Protein AF-A0A4Y6UX52-F1 (afdb_monomer_lite)

Secondary structure (DSSP, 8-state):
--EEE-TT-EEESSTTSTT--EEEEEEEEEE-TT--EEEEEEEEBGGGB-SSGGGEEBTTB-EEGGGTEEE--SPPPPBTTB--SEEEEEETTTS-TT--EEEEEEEETTTTTTT--GGGEEEEEEEEEETTT--EEEEEEPPPP-SS-SEEEEEEEEEETTEEEEEEEEEEESSHHHHHHHHHT----PPPPPPPPPPPPPPPPPPPPPPPPPPPPPPPPPPPPP----------------------------------------------PPP---------PPPPPPPPPPPPPPP----EEEE-STT-EEEPPPPTTSSS--EEEEEEE--------SS---PPPEEEEEEEEEETTS-EEEEBTTTTB-EESSSTTSEEE----TTS-STT-EEEEEEGGGGGGEEEEEEEEEEEES---HHHHT-EEEEESSSSEEEEE--------SEEEEEEEEEETTTEEEEEEEEEEESSHHHHHHHTT----------

InterPro domains:
  IPR003325 TerD domain [PF02342] (1-184)
  IPR003325 TerD domain [cd06974] (20-185)
  IPR003325 TerD domain [cd06974] (325-488)
  IPR017115 Tellurite resistance, TerA [PIRSF037118] (4-499)
  IPR051324 Stress and Tellurium Resistance Protein [PTHR32097] (1-212)

Structure (mmCIF, N/CA/C/O backbone):
data_AF-A0A4Y6UX52-F1
#
_entry.id   AF-A0A4Y6UX52-F1
#
loop_
_atom_site.group_PDB
_atom_site.id
_atom_site.type_symbol
_atom_site.label_atom_id
_atom_site.label_alt_id
_atom_site.label_comp_id
_atom_site.label_asym_id
_atom_site.label_entity_id
_atom_site.label_seq_id
_atom_site.pdbx_PDB_ins_code
_atom_site.Cartn_x
_atom_site.Cartn_y
_atom_site.Cartn_z
_atom_site.occupancy
_atom_site.B_iso_or_equiv
_atom_site.auth_seq_id
_atom_site.auth_comp_id
_atom_site.auth_asym_id
_atom_site.auth_atom_id
_atom_site.pdbx_PDB_model_num
ATOM 1 N N . MET A 1 1 ? -2.548 15.351 30.099 1.00 73.50 1 MET A N 1
ATOM 2 C CA . MET A 1 1 ? -1.141 15.157 30.515 1.00 73.50 1 MET A CA 1
ATOM 3 C C . MET A 1 1 ? -0.670 13.878 29.852 1.00 73.50 1 MET A C 1
ATOM 5 O O . MET A 1 1 ? -1.380 12.889 29.965 1.00 73.50 1 MET A O 1
ATOM 9 N N . THR A 1 2 ? 0.431 13.911 29.105 1.00 89.44 2 THR A N 1
ATOM 10 C CA . THR A 1 2 ? 0.930 12.738 28.373 1.00 89.44 2 THR A CA 1
ATOM 11 C C . THR A 1 2 ? 1.695 11.811 29.309 1.00 89.44 2 THR A C 1
ATOM 13 O O . THR A 1 2 ? 2.554 12.264 30.065 1.00 89.44 2 THR A O 1
ATOM 16 N N . THR A 1 3 ? 1.391 10.518 29.255 1.00 94.00 3 THR A N 1
ATOM 17 C CA . THR A 1 3 ? 2.094 9.484 30.017 1.00 94.00 3 THR A CA 1
ATOM 18 C C . THR A 1 3 ? 3.232 8.923 29.176 1.00 94.00 3 THR A C 1
ATOM 20 O O . THR A 1 3 ? 2.996 8.192 28.215 1.00 94.00 3 THR A O 1
ATOM 23 N N . THR A 1 4 ? 4.472 9.245 29.528 1.00 95.00 4 THR A N 1
ATOM 24 C CA . THR A 1 4 ? 5.642 8.616 28.907 1.00 95.00 4 THR A CA 1
ATOM 25 C C . THR A 1 4 ? 5.942 7.301 29.610 1.00 95.00 4 THR A C 1
ATOM 27 O O . THR A 1 4 ? 6.064 7.279 30.835 1.00 95.00 4 THR A O 1
ATOM 30 N N . ILE A 1 5 ? 6.082 6.220 28.848 1.00 95.25 5 ILE A N 1
ATOM 31 C CA . ILE A 1 5 ? 6.438 4.902 29.380 1.00 95.25 5 ILE A CA 1
ATOM 32 C C . ILE A 1 5 ? 7.699 4.358 28.716 1.00 95.25 5 ILE A C 1
ATOM 34 O O . ILE A 1 5 ? 8.054 4.767 27.611 1.00 95.25 5 ILE A O 1
ATOM 38 N N . ILE A 1 6 ? 8.365 3.425 29.394 1.00 93.00 6 ILE A N 1
ATOM 39 C CA . ILE A 1 6 ? 9.567 2.738 28.898 1.00 93.00 6 ILE A CA 1
ATOM 40 C C . ILE A 1 6 ? 9.278 1.270 28.575 1.00 93.00 6 ILE A C 1
ATOM 42 O O . ILE A 1 6 ? 8.239 0.727 28.956 1.00 93.00 6 ILE A O 1
ATOM 46 N N . ARG A 1 7 ? 10.217 0.614 27.887 1.00 92.25 7 ARG A N 1
ATOM 47 C CA . ARG A 1 7 ? 10.108 -0.797 27.496 1.00 92.25 7 ARG A CA 1
ATOM 48 C C . ARG A 1 7 ? 9.739 -1.682 28.698 1.00 92.25 7 ARG A C 1
ATOM 50 O O . ARG A 1 7 ? 10.329 -1.568 29.769 1.00 92.25 7 ARG A O 1
ATOM 57 N N . GLY A 1 8 ? 8.761 -2.562 28.510 1.00 90.06 8 GLY A N 1
ATOM 58 C CA . GLY A 1 8 ? 8.218 -3.481 29.513 1.00 90.06 8 GLY A CA 1
ATOM 59 C C . GLY A 1 8 ? 7.131 -2.888 30.417 1.00 90.06 8 GLY A C 1
ATOM 60 O O . GLY A 1 8 ? 6.486 -3.637 31.154 1.00 90.06 8 GLY A O 1
ATOM 61 N N . GLN A 1 9 ? 6.900 -1.571 30.389 1.00 93.94 9 GLN A N 1
ATOM 62 C CA . GLN A 1 9 ? 5.849 -0.951 31.193 1.00 93.94 9 GLN A CA 1
ATOM 63 C C . GLN A 1 9 ? 4.474 -1.043 30.535 1.00 93.94 9 GLN A C 1
ATOM 65 O O . GLN A 1 9 ? 4.319 -1.044 29.314 1.00 93.94 9 GLN A O 1
ATOM 70 N N . LYS A 1 10 ? 3.455 -1.058 31.396 1.00 96.06 10 LYS A N 1
ATOM 71 C CA . LYS A 1 10 ? 2.042 -1.084 31.027 1.00 96.06 10 LYS A CA 1
ATOM 72 C C . LYS A 1 10 ? 1.354 0.170 31.547 1.00 96.06 10 LYS A C 1
ATOM 74 O O . LYS A 1 10 ? 1.602 0.575 32.680 1.00 96.06 10 LYS A O 1
ATOM 79 N N . ALA A 1 11 ? 0.451 0.729 30.755 1.00 96.06 11 ALA A N 1
ATOM 80 C CA . ALA A 1 11 ? -0.355 1.887 31.122 1.00 96.06 11 ALA A CA 1
ATOM 81 C C . ALA A 1 11 ? -1.846 1.604 30.914 1.00 96.06 11 ALA A C 1
ATOM 83 O O . ALA A 1 11 ? -2.242 0.922 29.968 1.00 96.06 11 ALA A O 1
ATOM 84 N N . ASP A 1 12 ? -2.671 2.128 31.818 1.00 96.62 12 ASP A N 1
ATOM 85 C CA . ASP A 1 12 ? -4.122 2.150 31.651 1.00 96.62 12 ASP A CA 1
ATOM 86 C C . ASP A 1 12 ? -4.504 3.179 30.583 1.00 96.62 12 ASP A C 1
ATOM 88 O O . ASP A 1 12 ? -4.108 4.342 30.689 1.00 96.62 12 ASP A O 1
ATOM 92 N N . LEU A 1 13 ? -5.286 2.762 29.580 1.00 95.94 13 LEU A N 1
ATOM 93 C CA . LEU A 1 13 ? -5.755 3.653 28.520 1.00 95.94 13 LEU A CA 1
ATOM 94 C C . LEU A 1 13 ? -7.171 4.152 28.816 1.00 95.94 13 LEU A C 1
ATOM 96 O O . LEU A 1 13 ? -7.349 5.341 29.055 1.00 95.94 13 LEU A O 1
ATOM 100 N N . THR A 1 14 ? -8.171 3.273 28.863 1.00 96.12 14 THR A N 1
ATOM 101 C CA . THR A 1 14 ? -9.578 3.686 29.044 1.00 96.12 14 THR A CA 1
ATOM 102 C C . THR A 1 14 ? -9.910 4.030 30.493 1.00 96.12 14 THR A C 1
ATOM 104 O O . THR A 1 14 ? -10.560 5.040 30.750 1.00 96.12 14 THR A O 1
ATOM 107 N N . LYS A 1 15 ? -9.358 3.293 31.464 1.00 93.81 15 LYS A N 1
ATOM 108 C CA . LYS A 1 15 ? -9.565 3.577 32.894 1.00 93.81 15 LYS A CA 1
ATOM 109 C C . LYS A 1 15 ? -9.085 4.976 33.306 1.00 93.81 15 LYS A C 1
ATOM 111 O O . LYS A 1 15 ? -9.717 5.626 34.134 1.00 93.81 15 LYS A O 1
ATOM 116 N N . SER A 1 16 ? -7.973 5.439 32.735 1.00 91.12 16 SER A N 1
ATOM 117 C CA . SER A 1 16 ? -7.418 6.775 32.999 1.00 91.12 16 SER A CA 1
ATOM 118 C C . SER A 1 16 ? -8.096 7.879 32.181 1.00 91.12 16 SER A C 1
ATOM 120 O O . SER A 1 16 ? -7.897 9.054 32.475 1.00 91.12 16 SER A O 1
ATOM 122 N N . ASN A 1 17 ? -8.883 7.516 31.161 1.00 93.06 17 ASN A N 1
ATOM 123 C CA . ASN A 1 17 ? -9.520 8.441 30.226 1.00 93.06 17 ASN A CA 1
ATOM 124 C C . ASN A 1 17 ? -10.999 8.048 30.020 1.00 93.06 17 ASN A C 1
ATOM 126 O O . ASN A 1 17 ? -11.342 7.428 29.009 1.00 93.06 17 ASN A O 1
ATOM 130 N N . PRO A 1 18 ? -11.894 8.378 30.973 1.00 91.94 18 PRO A N 1
ATOM 131 C CA . PRO A 1 18 ? -13.302 8.000 30.889 1.00 91.94 18 PRO A CA 1
ATOM 132 C C . PRO A 1 18 ? -13.981 8.529 29.618 1.00 91.94 18 PRO A C 1
ATOM 134 O O . PRO A 1 18 ? -13.881 9.712 29.297 1.00 91.94 18 PRO A O 1
ATOM 137 N N . GLY A 1 19 ? -14.703 7.654 28.913 1.00 90.75 19 GLY A N 1
ATOM 138 C CA . GLY A 1 19 ? -15.401 7.994 27.667 1.00 90.75 19 GLY A CA 1
ATOM 139 C C . GLY A 1 19 ? -14.519 8.001 26.413 1.00 90.75 19 GLY A C 1
ATOM 140 O O . GLY A 1 19 ? -15.011 8.351 25.340 1.00 90.75 19 GLY A O 1
ATOM 141 N N . LEU A 1 20 ? -13.244 7.614 26.526 1.00 95.44 20 LEU A N 1
ATOM 142 C CA . LEU A 1 20 ? -12.368 7.415 25.377 1.00 95.44 20 LEU A CA 1
ATOM 143 C C . LEU A 1 20 ? -12.846 6.222 24.541 1.00 95.44 20 LEU A C 1
ATOM 145 O O . LEU A 1 20 ? -12.922 5.100 25.038 1.00 95.44 20 LEU A O 1
ATOM 149 N N . ASP A 1 21 ? -13.118 6.469 23.263 1.00 94.50 21 ASP A N 1
ATOM 150 C CA . ASP A 1 21 ? -13.502 5.429 22.301 1.00 94.50 21 ASP A CA 1
ATOM 151 C C . ASP A 1 21 ? -12.654 5.498 21.030 1.00 94.50 21 ASP A C 1
ATOM 153 O O . ASP A 1 21 ? -12.086 4.497 20.603 1.00 94.50 21 ASP A O 1
ATOM 157 N N . ARG A 1 22 ? -12.520 6.693 20.452 1.00 96.94 22 ARG A N 1
ATOM 158 C CA . ARG A 1 22 ? -11.776 6.925 19.215 1.00 96.94 22 ARG A CA 1
ATOM 159 C C . ARG A 1 22 ? -10.346 7.359 19.514 1.00 96.94 22 ARG A C 1
ATOM 161 O O . ARG A 1 22 ? -10.120 8.440 20.055 1.00 96.94 22 ARG A O 1
ATOM 168 N N . ILE A 1 23 ? -9.384 6.518 19.148 1.00 98.25 23 ILE A N 1
ATOM 169 C CA . ILE A 1 23 ? -7.955 6.804 19.301 1.00 98.25 23 ILE A CA 1
ATOM 170 C C . ILE A 1 23 ? -7.238 6.776 17.959 1.00 98.25 23 ILE A C 1
ATOM 172 O O . ILE A 1 23 ? -7.667 6.094 17.028 1.00 98.25 23 ILE A O 1
ATOM 176 N N . VAL A 1 24 ? -6.091 7.447 17.910 1.00 98.19 24 VAL A N 1
ATOM 177 C CA . VAL A 1 24 ? -5.085 7.255 16.866 1.00 98.19 24 VAL A CA 1
ATOM 178 C C . VAL A 1 24 ? -3.818 6.700 17.499 1.00 98.19 24 VAL A C 1
ATOM 180 O O . VAL A 1 24 ? -3.260 7.292 18.424 1.00 98.19 24 VAL A O 1
ATOM 183 N N . VAL A 1 25 ? -3.358 5.560 16.996 1.00 98.56 25 VAL A N 1
ATOM 184 C CA . VAL A 1 25 ? -2.018 5.037 17.262 1.00 98.56 25 VAL A CA 1
ATOM 185 C C . VAL A 1 25 ? -1.094 5.609 16.196 1.00 98.56 25 VAL A C 1
ATOM 187 O O . VAL A 1 25 ? -1.199 5.250 15.026 1.00 98.56 25 VAL A O 1
ATOM 190 N N . GLY A 1 26 ? -0.232 6.538 16.598 1.00 97.69 26 GLY A N 1
ATOM 191 C CA . GLY A 1 26 ? 0.775 7.155 15.742 1.00 97.69 26 GLY A CA 1
ATOM 192 C C . GLY A 1 26 ? 2.132 6.494 15.942 1.00 97.69 26 GLY A C 1
ATOM 193 O O . GLY A 1 26 ? 2.550 6.271 17.080 1.00 97.69 26 GLY A O 1
ATOM 194 N N . MET A 1 27 ? 2.829 6.193 14.852 1.00 97.38 27 MET A N 1
ATOM 195 C CA . MET A 1 27 ? 4.197 5.685 14.874 1.00 97.38 27 MET A CA 1
ATOM 196 C C . MET A 1 27 ? 5.101 6.530 13.997 1.00 97.38 27 MET A C 1
ATOM 198 O O . MET A 1 27 ? 4.741 6.887 12.875 1.00 97.38 27 MET A O 1
ATOM 202 N N . GLY A 1 28 ? 6.299 6.821 14.495 1.00 95.94 28 GLY A N 1
ATOM 203 C CA . GLY A 1 28 ? 7.291 7.547 13.720 1.00 95.94 28 GLY A CA 1
ATOM 204 C C . GLY A 1 28 ? 8.711 7.067 13.945 1.00 95.94 28 GLY A C 1
ATOM 205 O O . GLY A 1 28 ? 9.003 6.412 14.944 1.00 95.94 28 GLY A O 1
ATOM 206 N N . TRP A 1 29 ? 9.565 7.361 12.970 1.00 94.69 29 TRP A N 1
ATOM 207 C CA . TRP A 1 29 ? 10.963 6.949 12.911 1.00 94.69 29 TRP A CA 1
ATOM 208 C C . TRP A 1 29 ? 11.754 7.830 11.938 1.00 94.69 29 TRP A C 1
ATOM 210 O O . TRP A 1 29 ? 11.202 8.542 11.097 1.00 94.69 29 TRP A O 1
ATOM 220 N N . GLN A 1 30 ? 13.076 7.750 12.036 1.00 93.25 30 GLN A N 1
ATOM 221 C CA . GLN A 1 30 ? 14.029 8.340 11.107 1.00 93.25 30 GLN A CA 1
ATOM 222 C C . GLN A 1 30 ? 14.849 7.212 10.490 1.00 93.25 30 GLN A C 1
ATOM 224 O O . GLN A 1 30 ? 15.489 6.451 11.208 1.00 93.25 30 GLN A O 1
ATOM 229 N N . ALA A 1 31 ? 14.820 7.089 9.167 1.00 88.44 31 ALA A N 1
ATOM 230 C CA . ALA A 1 31 ? 15.560 6.061 8.446 1.00 88.44 31 ALA A CA 1
ATOM 231 C C . ALA A 1 31 ? 16.704 6.683 7.640 1.00 88.44 31 ALA A C 1
ATOM 233 O O . ALA A 1 31 ? 16.556 7.748 7.036 1.00 88.44 31 ALA A O 1
ATOM 234 N N . SER A 1 32 ? 17.848 6.004 7.622 1.00 89.19 32 SER A N 1
ATOM 235 C CA . SER A 1 32 ? 18.958 6.342 6.730 1.00 89.19 32 SER A CA 1
ATOM 236 C C . SER A 1 32 ? 18.562 6.119 5.261 1.00 89.19 32 SER A C 1
ATOM 238 O O . SER A 1 32 ? 17.730 5.254 4.981 1.00 89.19 32 SER A O 1
ATOM 240 N N . PRO A 1 33 ? 19.164 6.836 4.292 1.00 83.88 33 PRO A N 1
ATOM 241 C CA . PRO A 1 33 ? 18.867 6.631 2.875 1.00 83.88 33 PRO A CA 1
ATOM 242 C C . PRO A 1 33 ? 19.009 5.162 2.449 1.00 83.88 33 PRO A C 1
ATOM 244 O O . PRO A 1 33 ? 20.037 4.534 2.701 1.00 83.88 33 PRO A O 1
ATOM 247 N N . GLY A 1 34 ? 17.981 4.626 1.786 1.00 76.88 34 GLY A N 1
ATOM 248 C CA . GLY A 1 34 ? 17.938 3.233 1.326 1.00 76.88 34 GLY A CA 1
ATOM 249 C C . GLY A 1 34 ? 17.467 2.214 2.369 1.00 76.88 34 GLY A C 1
ATOM 250 O O . GLY A 1 34 ? 17.370 1.033 2.036 1.00 76.88 34 GLY A O 1
ATOM 251 N N . VAL A 1 35 ? 17.169 2.643 3.599 1.00 81.56 35 VAL A N 1
ATOM 252 C CA . VAL A 1 35 ? 16.473 1.832 4.605 1.00 81.56 35 VAL A CA 1
ATOM 253 C C . VAL A 1 35 ? 14.983 2.128 4.504 1.00 81.56 35 VAL A C 1
ATOM 255 O O . VAL A 1 35 ? 14.575 3.278 4.660 1.00 81.56 35 VAL A O 1
ATOM 258 N N . ASP A 1 36 ? 14.189 1.094 4.243 1.00 78.12 36 ASP A N 1
ATOM 259 C CA . ASP A 1 36 ? 12.739 1.206 4.107 1.00 78.12 36 ASP A CA 1
ATOM 260 C C . ASP A 1 36 ? 12.038 0.363 5.176 1.00 78.12 36 ASP A C 1
ATOM 262 O O . ASP A 1 36 ? 12.478 -0.750 5.487 1.00 78.12 36 ASP A O 1
ATOM 266 N N . LEU A 1 37 ? 10.996 0.931 5.785 1.00 86.62 37 LEU A N 1
ATOM 267 C CA . LEU A 1 37 ? 10.272 0.339 6.906 1.00 86.62 37 LEU A CA 1
ATOM 268 C C . LEU A 1 37 ? 8.789 0.256 6.590 1.00 86.62 37 LEU A C 1
ATOM 270 O O . LEU A 1 37 ? 8.137 1.269 6.340 1.00 86.62 37 LEU A O 1
ATOM 274 N N . ASP A 1 38 ? 8.252 -0.942 6.754 1.00 84.12 38 ASP A N 1
ATOM 275 C CA . ASP A 1 38 ? 6.828 -1.211 6.689 1.00 84.12 38 ASP A CA 1
ATOM 276 C C . ASP A 1 38 ? 6.231 -1.265 8.092 1.00 84.12 38 ASP A C 1
ATOM 278 O O . ASP A 1 38 ? 6.763 -1.913 8.995 1.00 84.12 38 ASP A O 1
ATOM 282 N N . PHE A 1 39 ? 5.091 -0.603 8.266 1.00 90.56 39 PHE A N 1
ATOM 283 C CA . PHE A 1 39 ? 4.249 -0.762 9.445 1.00 90.56 39 PHE A CA 1
ATOM 284 C C . PHE A 1 39 ? 3.238 -1.880 9.223 1.00 90.56 39 PHE A C 1
ATOM 286 O O . PHE A 1 39 ? 2.590 -1.955 8.175 1.00 90.56 39 PHE A O 1
ATOM 293 N N . SER A 1 40 ? 3.032 -2.687 10.258 1.00 89.81 40 SER A N 1
ATOM 294 C CA . SER A 1 40 ? 1.893 -3.594 10.319 1.00 89.81 40 SER A CA 1
ATOM 295 C C . SER A 1 40 ? 1.354 -3.724 11.737 1.00 89.81 40 SER A C 1
ATOM 297 O O . SER A 1 40 ? 2.070 -3.518 12.724 1.00 89.81 40 SER A O 1
ATOM 299 N N . ALA A 1 41 ? 0.078 -4.074 11.840 1.00 95.88 41 ALA A N 1
ATOM 300 C CA . ALA A 1 41 ? -0.596 -4.338 13.091 1.00 95.88 41 ALA A CA 1
ATOM 301 C C . ALA A 1 41 ? -1.363 -5.659 13.034 1.00 95.88 41 ALA A C 1
ATOM 303 O O . ALA A 1 41 ? -1.984 -5.975 12.030 1.00 95.88 41 ALA A O 1
ATOM 304 N N . PHE A 1 42 ? -1.336 -6.420 14.120 1.00 95.69 42 PHE A N 1
ATOM 305 C CA . PHE A 1 42 ? -1.922 -7.754 14.193 1.00 95.69 42 PHE A CA 1
ATOM 306 C C . PHE A 1 42 ? -3.107 -7.729 15.149 1.00 95.69 42 PHE A C 1
ATOM 308 O O . PHE A 1 42 ? -2.934 -7.392 16.323 1.00 95.69 42 PHE A O 1
ATOM 315 N N . LEU A 1 43 ? -4.291 -8.092 14.663 1.00 95.19 43 LEU A N 1
ATOM 316 C CA . LEU A 1 43 ? -5.472 -8.354 15.476 1.00 95.19 43 LEU A CA 1
ATOM 317 C C . LEU A 1 43 ? -5.364 -9.773 16.040 1.00 95.19 43 LEU A C 1
ATOM 319 O O . LEU A 1 43 ? -5.284 -10.751 15.307 1.00 95.19 43 LEU A O 1
ATOM 323 N N . LEU A 1 44 ? -5.312 -9.895 17.362 1.00 96.94 44 LEU A N 1
ATOM 324 C CA . LEU A 1 44 ? -4.988 -11.154 18.023 1.00 96.94 44 LEU A CA 1
ATOM 325 C C . LEU A 1 44 ? -6.121 -11.572 18.952 1.00 96.94 44 LEU A C 1
ATOM 327 O O . LEU A 1 44 ? -6.533 -10.821 19.844 1.00 96.94 44 LEU A O 1
ATOM 331 N N . GLY A 1 45 ? -6.603 -12.791 18.741 1.00 94.94 45 GLY A N 1
ATOM 332 C CA . GLY A 1 45 ? -7.560 -13.455 19.608 1.00 94.94 45 GLY A CA 1
ATOM 333 C C . GLY A 1 45 ? -6.893 -14.264 20.728 1.00 94.94 45 GLY A C 1
ATOM 334 O O . GLY A 1 45 ? -5.762 -13.959 21.140 1.00 94.94 45 GLY A O 1
ATOM 335 N N . PRO A 1 46 ? -7.579 -15.308 21.232 1.00 90.94 46 PRO A N 1
ATOM 336 C CA . PRO A 1 46 ? -7.086 -16.142 22.322 1.00 90.94 46 PRO A CA 1
ATOM 337 C C . PRO A 1 46 ? -5.698 -16.726 22.039 1.00 90.94 46 PRO A C 1
ATOM 339 O O . PRO A 1 46 ? -5.396 -17.179 20.937 1.00 90.94 46 PRO A O 1
ATOM 342 N N . GLY A 1 47 ? -4.831 -16.723 23.052 1.00 90.50 47 GLY A N 1
ATOM 343 C CA . GLY A 1 47 ? -3.461 -17.230 22.912 1.00 90.50 47 GLY A CA 1
ATOM 344 C C . GLY A 1 47 ? -2.513 -16.301 22.145 1.00 90.50 47 GLY A C 1
ATOM 345 O O . GLY A 1 47 ? -1.394 -16.707 21.846 1.00 90.50 47 GLY A O 1
ATOM 346 N N . SER A 1 48 ? -2.908 -15.045 21.887 1.00 93.19 48 SER A N 1
ATOM 347 C CA . SER A 1 48 ? -2.119 -14.070 21.108 1.00 93.19 48 SER A CA 1
ATOM 348 C C . SER A 1 48 ? -1.880 -14.518 19.664 1.00 93.19 48 SER A C 1
ATOM 350 O O . SER A 1 48 ? -0.785 -14.341 19.132 1.00 93.19 48 SER A O 1
ATOM 352 N N . LYS A 1 49 ? -2.897 -15.126 19.049 1.00 93.06 49 LYS A N 1
ATOM 353 C CA . LYS A 1 49 ? -2.850 -15.616 17.672 1.00 93.06 49 LYS A CA 1
ATOM 354 C C . LYS A 1 49 ? -3.878 -14.903 16.803 1.00 93.06 49 LYS A C 1
ATOM 356 O O . LYS A 1 49 ? -4.977 -14.601 17.270 1.00 93.06 49 LYS A O 1
ATOM 361 N N . ALA A 1 50 ? -3.501 -14.642 15.560 1.00 90.31 50 ALA A N 1
ATOM 362 C CA . ALA A 1 50 ? -4.440 -14.296 14.509 1.00 90.31 50 ALA A CA 1
ATOM 363 C C . ALA A 1 50 ? -5.318 -15.515 14.195 1.00 90.31 50 ALA A C 1
ATOM 365 O O . ALA A 1 50 ? -4.907 -16.663 14.384 1.00 90.31 50 ALA A O 1
ATOM 366 N N . THR A 1 51 ? -6.540 -15.257 13.752 1.00 82.31 51 THR A N 1
ATOM 367 C CA . THR A 1 51 ? -7.514 -16.288 13.378 1.00 82.31 51 THR A CA 1
ATOM 368 C C . THR A 1 51 ? -7.663 -16.433 11.870 1.00 82.31 51 THR A C 1
ATOM 370 O O . THR A 1 51 ? -8.097 -17.488 11.409 1.00 82.31 51 THR A O 1
ATOM 373 N N . ALA A 1 52 ? -7.281 -15.401 11.119 1.00 80.69 52 ALA A N 1
ATOM 374 C CA . ALA A 1 52 ? -7.237 -15.393 9.667 1.00 80.69 52 ALA A CA 1
ATOM 375 C C . ALA A 1 52 ? -6.160 -14.417 9.162 1.00 80.69 52 ALA A C 1
ATOM 377 O O . ALA A 1 52 ? -5.666 -13.580 9.921 1.00 80.69 52 ALA A O 1
ATOM 378 N N . ASP A 1 53 ? -5.811 -14.497 7.880 1.00 72.69 53 ASP A N 1
ATOM 379 C CA . ASP A 1 53 ? -4.812 -13.610 7.270 1.00 72.69 53 ASP A CA 1
ATOM 380 C C . ASP A 1 53 ? -5.281 -12.143 7.272 1.00 72.69 53 ASP A C 1
ATOM 382 O O . ASP A 1 53 ? -4.473 -11.222 7.388 1.00 72.69 53 ASP A O 1
ATOM 386 N N . GLU A 1 54 ? -6.598 -11.915 7.227 1.00 80.06 54 GLU A N 1
ATOM 387 C CA . GLU A 1 54 ? -7.232 -10.594 7.304 1.00 80.06 54 GLU A CA 1
ATOM 388 C C . GLU A 1 54 ? -7.017 -9.891 8.653 1.00 80.06 54 GLU A C 1
ATOM 390 O O . GLU A 1 54 ? -7.244 -8.683 8.767 1.00 80.06 54 GLU A O 1
ATOM 395 N N . ASP A 1 55 ? -6.556 -10.621 9.671 1.00 85.19 55 ASP A N 1
ATOM 396 C CA . ASP A 1 55 ? -6.199 -10.060 10.971 1.00 85.19 55 ASP A CA 1
ATOM 397 C C . ASP A 1 55 ? -4.848 -9.318 10.941 1.00 85.19 55 ASP A C 1
ATOM 399 O O . ASP A 1 55 ? -4.499 -8.625 11.903 1.00 85.19 55 ASP A O 1
ATOM 403 N N . LEU A 1 56 ? -4.092 -9.416 9.841 1.00 84.81 56 LEU A N 1
ATOM 404 C CA . LEU A 1 56 ? -2.921 -8.587 9.579 1.00 84.81 56 LEU A CA 1
ATOM 405 C C . LEU A 1 56 ? -3.324 -7.296 8.867 1.00 84.81 56 LEU A C 1
ATOM 407 O O . LEU A 1 56 ? -3.723 -7.296 7.704 1.00 84.81 56 LEU A O 1
ATOM 411 N N . ILE A 1 57 ? -3.151 -6.178 9.562 1.00 87.00 57 ILE A N 1
ATOM 412 C CA . ILE A 1 57 ? -3.436 -4.832 9.078 1.00 87.00 57 ILE A CA 1
ATOM 413 C C . ILE A 1 57 ? -2.145 -4.179 8.613 1.00 87.00 57 ILE A C 1
ATOM 415 O O . ILE A 1 57 ? -1.206 -3.984 9.381 1.00 87.00 57 ILE A O 1
ATOM 419 N N . PHE A 1 58 ? -2.102 -3.819 7.344 1.00 80.62 58 PHE A N 1
ATOM 420 C CA . PHE A 1 58 ? -0.957 -3.189 6.693 1.00 80.62 58 PHE A CA 1
ATOM 421 C C . PHE A 1 58 ? -1.465 -2.388 5.496 1.00 80.62 58 PHE A C 1
ATOM 423 O O . PHE A 1 58 ? -2.667 -2.328 5.250 1.00 80.62 58 PHE A O 1
ATOM 430 N N . TYR A 1 59 ? -0.579 -1.748 4.739 1.00 63.16 59 TYR A N 1
ATOM 431 C CA . TYR A 1 59 ? -0.992 -0.885 3.627 1.00 63.16 59 TYR A CA 1
ATOM 432 C C . TYR A 1 59 ? -1.900 -1.603 2.597 1.00 63.16 59 TYR A C 1
ATOM 434 O O . TYR A 1 59 ? -2.844 -0.997 2.099 1.00 63.16 59 TYR A O 1
ATOM 442 N N . GLY A 1 60 ? -1.678 -2.903 2.341 1.00 61.50 60 GLY A N 1
ATOM 443 C CA . GLY A 1 60 ? -2.473 -3.725 1.415 1.00 61.50 60 GLY A CA 1
ATOM 444 C C . GLY A 1 60 ? -3.742 -4.345 2.017 1.00 61.50 60 GLY A C 1
ATOM 445 O O . GLY A 1 60 ? -4.576 -4.853 1.274 1.00 61.50 60 GLY A O 1
ATOM 446 N N . ASN A 1 61 ? -3.908 -4.280 3.340 1.00 70.38 61 ASN A N 1
ATOM 447 C CA . ASN A 1 61 ? -5.136 -4.631 4.055 1.00 70.38 61 ASN A CA 1
ATOM 448 C C . ASN A 1 61 ? -5.371 -3.594 5.168 1.00 70.38 61 ASN A C 1
ATOM 450 O O . ASN A 1 61 ? -5.056 -3.845 6.334 1.00 70.38 61 ASN A O 1
ATOM 454 N N . PRO A 1 62 ? -5.824 -2.375 4.826 1.00 74.75 62 PRO A N 1
ATOM 455 C CA . PRO A 1 62 ? -5.742 -1.250 5.749 1.00 74.75 62 PRO A CA 1
ATOM 456 C C . PRO A 1 62 ? -6.885 -1.222 6.770 1.00 74.75 62 PRO A C 1
ATOM 458 O O . PRO A 1 62 ? -6.845 -0.402 7.681 1.00 74.75 62 PRO A O 1
ATOM 461 N N . ALA A 1 63 ? -7.901 -2.077 6.645 1.00 79.69 63 ALA A N 1
ATOM 462 C CA . ALA A 1 63 ? -9.062 -2.099 7.529 1.00 79.69 63 ALA A CA 1
ATOM 463 C C . ALA A 1 63 ? -9.186 -3.449 8.235 1.00 79.69 63 ALA A C 1
ATOM 465 O O . ALA A 1 63 ? -8.983 -4.496 7.632 1.00 79.69 63 ALA A O 1
ATOM 466 N N . GLY A 1 64 ? -9.563 -3.419 9.510 1.00 83.31 64 GLY A N 1
ATOM 467 C CA . GLY A 1 64 ? -9.655 -4.609 10.346 1.00 83.31 64 GLY A CA 1
ATOM 468 C C . GLY A 1 64 ? -10.769 -4.527 11.373 1.00 83.31 64 GLY A C 1
ATOM 469 O O . GLY A 1 64 ? -11.388 -3.476 11.568 1.00 83.31 64 GLY A O 1
ATOM 470 N N . ALA A 1 65 ? -11.017 -5.645 12.060 1.00 90.06 65 ALA A N 1
ATOM 471 C CA . ALA A 1 65 ? -11.963 -5.711 13.171 1.00 90.06 65 ALA A CA 1
ATOM 472 C C . ALA A 1 65 ? -13.378 -5.222 12.788 1.00 90.06 65 ALA A C 1
ATOM 474 O O . ALA A 1 65 ? -14.014 -4.479 13.534 1.00 90.06 65 ALA A O 1
ATOM 475 N N . GLY A 1 66 ? -13.855 -5.589 11.592 1.00 81.12 66 GLY A N 1
ATOM 476 C CA . GLY A 1 66 ? -15.162 -5.154 11.082 1.00 81.12 66 GLY A CA 1
ATOM 477 C C . GLY A 1 66 ? -15.266 -3.644 10.827 1.00 81.12 66 GLY A C 1
ATOM 478 O O . GLY A 1 66 ? -16.353 -3.084 10.934 1.00 81.12 66 GLY A O 1
ATOM 479 N N . GLY A 1 67 ? -14.143 -2.975 10.541 1.00 82.12 67 GLY A N 1
ATOM 480 C CA . GLY A 1 67 ? -14.065 -1.524 10.336 1.00 82.12 67 GLY A CA 1
ATOM 481 C C . GLY A 1 67 ? -13.791 -0.724 11.613 1.00 82.12 67 GLY A C 1
ATOM 482 O O . GLY A 1 67 ? -13.689 0.501 11.563 1.00 82.12 67 GLY A O 1
ATOM 483 N N . ALA A 1 68 ? -13.636 -1.389 12.762 1.00 90.12 68 ALA A N 1
ATOM 484 C CA . ALA A 1 68 ? -13.264 -0.723 14.006 1.00 90.12 68 ALA A CA 1
ATOM 485 C C . ALA A 1 68 ? -11.828 -0.181 13.978 1.00 90.12 68 ALA A C 1
ATOM 487 O O . ALA A 1 68 ? -11.531 0.750 14.725 1.00 90.12 68 ALA A O 1
ATOM 488 N N . MET A 1 69 ? -10.958 -0.740 13.135 1.00 94.38 69 MET A N 1
ATOM 489 C CA . MET A 1 69 ? -9.564 -0.335 12.978 1.00 94.38 69 MET A CA 1
ATOM 490 C C . MET A 1 69 ? -9.266 0.021 11.519 1.00 94.38 69 MET A C 1
ATOM 492 O O . MET A 1 69 ? -9.637 -0.728 10.618 1.00 94.38 69 MET A O 1
ATOM 496 N N . GLN A 1 70 ? -8.584 1.148 11.298 1.00 87.25 70 GLN A N 1
ATOM 497 C CA . GLN A 1 70 ? -8.252 1.668 9.971 1.00 87.25 70 GLN A CA 1
ATOM 498 C C . GLN A 1 70 ? -6.850 2.290 9.957 1.00 87.25 70 GLN A C 1
ATOM 500 O O . GLN A 1 70 ? -6.594 3.282 10.638 1.00 87.25 70 GLN A O 1
ATOM 505 N N . LEU A 1 71 ? -5.954 1.741 9.143 1.00 81.38 71 LEU A N 1
ATOM 506 C CA . LEU A 1 71 ? -4.676 2.338 8.774 1.00 81.38 71 LEU A CA 1
ATOM 507 C C . LEU A 1 71 ? -4.898 3.495 7.796 1.00 81.38 71 LEU A C 1
ATOM 509 O O . LEU A 1 71 ? -5.641 3.369 6.820 1.00 81.38 71 LEU A O 1
ATOM 513 N N . GLN A 1 72 ? -4.231 4.616 8.056 1.00 81.94 72 GLN A N 1
ATOM 514 C CA . GLN A 1 72 ? -4.266 5.806 7.215 1.00 81.94 72 GLN A CA 1
ATOM 515 C C . GLN A 1 72 ? -3.262 5.665 6.061 1.00 81.94 72 GLN A C 1
ATOM 517 O O . GLN A 1 72 ? -2.053 5.760 6.267 1.00 81.94 72 GLN A O 1
ATOM 522 N N . THR A 1 73 ? -3.762 5.454 4.842 1.00 60.78 73 THR A N 1
ATOM 523 C CA . THR A 1 73 ? -2.953 5.247 3.620 1.00 60.78 73 THR A CA 1
ATOM 524 C C . THR A 1 73 ? -2.729 6.524 2.795 1.00 60.78 73 THR A C 1
ATOM 526 O O . THR A 1 73 ? -1.993 6.512 1.811 1.00 60.78 73 THR A O 1
ATOM 529 N N . GLY A 1 74 ? -3.334 7.644 3.205 1.00 67.38 74 GLY A N 1
ATOM 530 C CA . GLY A 1 74 ? -3.239 8.943 2.534 1.00 67.38 74 GLY A CA 1
ATOM 531 C C . GLY A 1 74 ? -2.622 10.037 3.409 1.00 67.38 74 GLY A C 1
ATOM 532 O O . GLY A 1 74 ? -1.649 9.823 4.134 1.00 67.38 74 GLY A O 1
ATOM 533 N N . SER A 1 75 ? -3.191 11.243 3.336 1.00 71.38 75 SER A N 1
ATOM 534 C CA . SER A 1 75 ? -2.767 12.364 4.178 1.00 71.38 75 SER A CA 1
ATOM 535 C C . SER A 1 75 ? -3.014 12.062 5.657 1.00 71.38 75 SER A C 1
ATOM 537 O O . SER A 1 75 ? -4.127 11.726 6.055 1.00 71.38 75 SER A O 1
ATOM 539 N N . ARG A 1 76 ? -1.969 12.214 6.474 1.00 85.88 76 ARG A N 1
ATOM 540 C CA . ARG A 1 76 ? -2.027 12.009 7.926 1.00 85.88 76 ARG A CA 1
ATOM 541 C C . ARG A 1 76 ? -2.273 13.324 8.642 1.00 85.88 76 ARG A C 1
ATOM 543 O O . ARG A 1 76 ? -1.739 14.365 8.255 1.00 85.88 76 ARG A O 1
ATOM 550 N N . SER A 1 77 ? -3.083 13.260 9.689 1.00 88.44 77 SER A N 1
ATOM 551 C CA . SER A 1 77 ? -3.445 14.439 10.469 1.00 88.44 77 SER A CA 1
ATOM 552 C C . SER A 1 77 ? -2.334 14.764 11.463 1.00 88.44 77 SER A C 1
ATOM 554 O O . SER A 1 77 ? -1.719 13.865 12.038 1.00 88.44 77 SER A O 1
ATOM 556 N N . ALA A 1 78 ? -2.073 16.051 11.689 1.00 92.19 78 ALA A N 1
ATOM 557 C CA . ALA A 1 78 ? -1.162 16.469 12.745 1.00 92.19 78 ALA A CA 1
ATOM 558 C C . ALA A 1 78 ? -1.893 16.434 14.093 1.00 92.19 78 ALA A C 1
ATOM 560 O O . ALA A 1 78 ? -2.894 17.126 14.280 1.00 92.19 78 ALA A O 1
ATOM 561 N N . TYR A 1 79 ? -1.358 15.681 15.051 1.00 91.44 79 TYR A N 1
ATOM 562 C CA . TYR A 1 79 ? -1.861 15.629 16.422 1.00 91.44 79 TYR A CA 1
ATOM 563 C C . TYR A 1 79 ? -0.796 16.141 17.381 1.00 91.44 79 TYR A C 1
ATOM 565 O O . TYR A 1 79 ? 0.373 15.756 17.284 1.00 91.44 79 TYR A O 1
ATOM 573 N N . ALA A 1 80 ? -1.184 17.033 18.294 1.00 88.81 80 ALA A N 1
ATOM 574 C CA . ALA A 1 80 ? -0.253 17.750 19.170 1.00 88.81 80 ALA A CA 1
ATOM 575 C C . ALA A 1 80 ? 0.935 18.398 18.412 1.00 88.81 80 ALA A C 1
ATOM 577 O O . ALA A 1 80 ? 2.060 18.418 18.901 1.00 88.81 80 ALA A O 1
ATOM 578 N N . GLY A 1 81 ? 0.689 18.904 17.194 1.00 88.44 81 GLY A N 1
ATOM 579 C CA . GLY A 1 81 ? 1.703 19.560 16.354 1.00 88.44 81 GLY A CA 1
ATOM 580 C C . GLY A 1 81 ? 2.692 18.618 15.655 1.00 88.44 81 GLY A C 1
ATOM 581 O O . GLY A 1 81 ? 3.628 19.096 15.021 1.00 88.44 81 GLY A O 1
ATOM 582 N N . LEU A 1 82 ? 2.492 17.301 15.749 1.00 90.94 82 LEU A N 1
ATOM 583 C CA . LEU A 1 82 ? 3.342 16.284 15.132 1.00 90.94 82 LEU A CA 1
ATOM 584 C C . LEU A 1 82 ? 2.532 15.451 14.136 1.00 90.94 82 LEU A C 1
ATOM 586 O O . LEU A 1 82 ? 1.442 14.977 14.470 1.00 90.94 82 LEU A O 1
ATOM 590 N N . THR A 1 83 ? 3.084 15.252 12.941 1.00 91.31 83 THR A N 1
ATOM 591 C CA . THR A 1 83 ? 2.584 14.285 11.957 1.00 91.31 83 THR A CA 1
ATOM 592 C C . THR A 1 83 ? 3.456 13.039 12.020 1.00 91.31 83 THR A C 1
ATOM 594 O O . THR A 1 83 ? 4.670 13.122 11.844 1.00 91.31 83 THR A O 1
ATOM 597 N N . ASP A 1 84 ? 2.835 11.901 12.305 1.00 94.81 84 ASP A N 1
ATOM 598 C CA . ASP A 1 84 ? 3.516 10.611 12.410 1.00 94.81 84 ASP A CA 1
ATOM 599 C C . ASP A 1 84 ? 3.808 10.026 11.018 1.00 94.81 84 ASP A C 1
ATOM 601 O O . ASP A 1 84 ? 3.126 10.360 10.044 1.00 94.81 84 ASP A O 1
ATOM 605 N N . ASN A 1 85 ? 4.792 9.125 10.920 1.00 92.12 85 ASN A N 1
ATOM 606 C CA . ASN A 1 85 ? 5.053 8.386 9.682 1.00 92.12 85 ASN A CA 1
ATOM 607 C C . ASN A 1 85 ? 3.868 7.475 9.333 1.00 92.12 85 ASN A C 1
ATOM 609 O O . ASN A 1 85 ? 3.476 7.409 8.172 1.00 92.12 85 ASN A O 1
ATOM 613 N N . GLU A 1 86 ? 3.279 6.817 10.338 1.00 92.06 86 GLU A N 1
ATOM 614 C CA . GLU A 1 86 ? 2.111 5.942 10.208 1.00 92.06 86 GLU A CA 1
ATOM 615 C C . GLU A 1 86 ? 1.073 6.222 11.291 1.00 92.06 86 GLU A C 1
ATOM 617 O O . GLU A 1 86 ? 1.415 6.558 12.424 1.00 92.06 86 GLU A O 1
ATOM 622 N N . GLN A 1 87 ? -0.208 6.099 10.935 1.00 96.62 87 GLN A N 1
ATOM 623 C CA . GLN A 1 87 ? -1.329 6.337 11.844 1.00 96.62 87 GLN A CA 1
ATOM 624 C C . GLN A 1 87 ? -2.405 5.277 11.642 1.00 96.62 87 GLN A C 1
ATOM 626 O O . GLN A 1 87 ? -2.834 5.036 10.517 1.00 96.62 87 GLN A O 1
ATOM 631 N N . VAL A 1 88 ? -2.879 4.688 12.736 1.00 96.69 88 VAL A N 1
ATOM 632 C CA . VAL A 1 88 ? -4.037 3.789 12.755 1.00 96.69 88 VAL A CA 1
ATOM 633 C C . VAL A 1 88 ? -5.113 4.385 13.651 1.00 96.69 88 VAL A C 1
ATOM 635 O O . VAL A 1 88 ? -4.876 4.595 14.839 1.00 96.69 88 VAL A O 1
ATOM 638 N N . SER A 1 89 ? -6.306 4.607 13.105 1.00 96.06 89 SER A N 1
ATOM 639 C CA . SER A 1 89 ? -7.489 4.983 13.883 1.00 96.06 89 SER A CA 1
ATOM 640 C C . SER A 1 89 ? -8.192 3.731 14.411 1.00 96.06 89 SER A C 1
ATOM 642 O O . SER A 1 89 ? -8.379 2.768 13.667 1.00 96.06 89 SER A O 1
ATOM 644 N N . ILE A 1 90 ? -8.605 3.739 15.681 1.00 98.00 90 ILE A N 1
ATOM 645 C CA . ILE A 1 90 ? -9.284 2.609 16.336 1.00 98.00 90 ILE A CA 1
ATOM 646 C C . ILE A 1 90 ? -10.504 3.109 17.115 1.00 98.00 90 ILE A C 1
ATOM 648 O O . ILE A 1 90 ? -10.395 4.046 17.903 1.00 98.00 90 ILE A O 1
ATOM 652 N N . SER A 1 91 ? -11.650 2.448 16.926 1.00 97.06 91 SER A N 1
ATOM 653 C CA . SER A 1 91 ? -12.854 2.584 17.763 1.00 97.06 91 SER A CA 1
ATOM 654 C C . SER A 1 91 ? -12.863 1.468 18.797 1.00 97.06 91 SER A C 1
ATOM 656 O O . SER A 1 91 ? -13.291 0.346 18.516 1.00 97.06 91 SER A O 1
ATOM 658 N N . LEU A 1 92 ? -12.354 1.755 19.988 1.00 96.81 92 LEU A N 1
ATOM 659 C CA . LEU A 1 92 ? -12.092 0.777 21.043 1.00 96.81 92 LEU A CA 1
ATOM 660 C C . LEU A 1 92 ? -13.329 -0.046 21.435 1.00 96.81 92 LEU A C 1
ATOM 662 O O . LEU A 1 92 ? -13.201 -1.246 21.708 1.00 96.81 92 LEU A O 1
ATOM 666 N N . GLY A 1 93 ? -14.510 0.578 21.451 1.00 94.81 93 GLY A N 1
ATOM 667 C CA . GLY A 1 93 ? -15.783 -0.070 21.757 1.00 94.81 93 GLY A CA 1
ATOM 668 C C . GLY A 1 93 ? -16.358 -0.905 20.610 1.00 94.81 93 GLY A C 1
ATOM 669 O O . GLY A 1 93 ? -17.167 -1.793 20.862 1.00 94.81 93 GLY A O 1
ATOM 670 N N . SER A 1 94 ? -15.926 -0.667 19.366 1.00 96.25 94 SER A N 1
ATOM 671 C CA . SER A 1 94 ? -16.394 -1.423 18.190 1.00 96.25 94 SER A CA 1
ATOM 672 C C . SER A 1 94 ? -15.492 -2.601 17.826 1.00 96.25 94 SER A C 1
ATOM 674 O O . SER A 1 94 ? -15.887 -3.433 17.016 1.00 96.25 94 SER A O 1
ATOM 676 N N . VAL A 1 95 ? -14.292 -2.704 18.414 1.00 96.50 95 VAL A N 1
ATOM 677 C CA . VAL A 1 95 ? -13.421 -3.870 18.208 1.00 96.50 95 VAL A CA 1
ATOM 678 C C . VAL A 1 95 ? -14.146 -5.128 18.720 1.00 96.50 95 VAL A C 1
ATOM 680 O O . VAL A 1 95 ? -14.520 -5.166 19.898 1.00 96.50 95 VAL A O 1
ATOM 683 N N . PRO A 1 96 ? -14.346 -6.173 17.895 1.00 95.38 96 PRO A N 1
ATOM 684 C CA . PRO A 1 96 ? -15.036 -7.390 18.310 1.00 95.38 96 PRO A CA 1
ATOM 685 C C . PRO A 1 96 ? -14.446 -8.029 19.572 1.00 95.38 96 PRO A C 1
ATOM 687 O O . PRO A 1 96 ? -13.247 -7.946 19.831 1.00 95.38 96 PRO A O 1
ATOM 690 N N . ALA A 1 97 ? -15.289 -8.692 20.368 1.00 94.25 97 ALA A N 1
ATOM 691 C CA . ALA A 1 97 ? -14.873 -9.399 21.587 1.00 94.25 97 ALA A CA 1
ATOM 692 C C . ALA A 1 97 ? -13.848 -10.516 21.325 1.00 94.25 97 ALA A C 1
ATOM 694 O O . ALA A 1 97 ? -13.067 -10.836 22.213 1.00 94.25 97 ALA A O 1
ATOM 695 N N . ALA A 1 98 ? -13.836 -11.064 20.104 1.00 94.12 98 ALA A N 1
ATOM 696 C CA . ALA A 1 98 ? -12.897 -12.095 19.676 1.00 94.12 98 ALA A CA 1
ATOM 697 C C . ALA A 1 98 ? -11.431 -11.629 19.680 1.00 94.12 98 ALA A C 1
ATOM 699 O O . ALA A 1 98 ? -10.547 -12.469 19.805 1.00 94.12 98 ALA A O 1
ATOM 700 N N . TYR A 1 99 ? -11.174 -10.320 19.573 1.00 96.31 99 TYR A N 1
ATOM 701 C CA . TYR A 1 99 ? -9.826 -9.762 19.636 1.00 96.31 99 TYR A CA 1
ATOM 702 C C . TYR A 1 99 ? -9.529 -9.251 21.046 1.00 96.31 99 TYR A C 1
ATOM 704 O O . TYR A 1 99 ? -10.182 -8.340 21.568 1.00 96.31 99 TYR A O 1
ATOM 712 N N . GLU A 1 100 ? -8.514 -9.845 21.663 1.00 96.25 100 GLU A N 1
ATOM 713 C CA . GLU A 1 100 ? -8.060 -9.526 23.016 1.00 96.25 100 GLU A CA 1
ATOM 714 C C . GLU A 1 100 ? -6.851 -8.587 22.998 1.00 96.25 100 GLU A C 1
ATOM 716 O O . GLU A 1 100 ? -6.573 -7.912 23.995 1.00 96.25 100 GLU A O 1
ATOM 721 N N . ARG A 1 101 ? -6.131 -8.535 21.870 1.00 97.50 101 ARG A N 1
ATOM 722 C CA . ARG A 1 101 ? -4.901 -7.764 21.710 1.00 97.50 101 ARG A CA 1
ATOM 723 C C . ARG A 1 101 ? -4.728 -7.246 20.283 1.00 97.50 101 ARG A C 1
ATOM 725 O O . ARG A 1 101 ? -5.181 -7.864 19.329 1.00 97.50 101 ARG A O 1
ATOM 732 N N . ILE A 1 102 ? -4.045 -6.114 20.159 1.00 98.38 102 ILE A N 1
ATOM 733 C CA . ILE A 1 102 ? -3.599 -5.522 18.901 1.00 98.38 102 ILE A CA 1
ATOM 734 C C . ILE A 1 102 ? -2.107 -5.222 19.041 1.00 98.38 102 ILE A C 1
ATOM 736 O O . ILE A 1 102 ? -1.738 -4.386 19.866 1.00 98.38 102 ILE A O 1
ATOM 740 N N . ALA A 1 103 ? -1.248 -5.909 18.292 1.00 98.12 103 ALA A N 1
ATOM 741 C CA . ALA A 1 103 ? 0.197 -5.667 18.307 1.00 98.12 103 ALA A CA 1
ATOM 742 C C . ALA A 1 103 ? 0.594 -4.743 17.152 1.00 98.12 103 ALA A C 1
ATOM 744 O O . ALA A 1 103 ? 0.097 -4.923 16.050 1.00 98.12 103 ALA A O 1
ATOM 745 N N . PHE A 1 104 ? 1.495 -3.788 17.384 1.00 98.06 104 PHE A N 1
ATOM 746 C CA . PHE A 1 104 ? 1.983 -2.836 16.380 1.00 98.06 104 PHE A CA 1
ATOM 747 C C . PHE A 1 104 ? 3.467 -3.062 16.123 1.00 98.06 104 PHE A C 1
ATOM 749 O O . PHE A 1 104 ? 4.259 -3.158 17.069 1.00 98.06 104 PHE A O 1
ATOM 756 N N . SER A 1 105 ? 3.854 -3.128 14.855 1.00 96.00 105 SER A N 1
ATOM 757 C CA . SER A 1 105 ? 5.191 -3.547 14.461 1.00 96.00 105 SER A CA 1
ATOM 758 C C . SER A 1 105 ? 5.767 -2.742 13.302 1.00 96.00 105 SER A C 1
ATOM 760 O O . SER A 1 105 ? 5.038 -2.105 12.540 1.00 96.00 105 SER A O 1
ATOM 762 N N . LEU A 1 106 ? 7.095 -2.793 13.196 1.00 94.75 106 LEU A N 1
ATOM 763 C CA . LEU A 1 106 ? 7.859 -2.306 12.056 1.00 94.75 106 LEU A CA 1
ATOM 764 C C . LEU A 1 106 ? 8.713 -3.438 11.494 1.00 94.75 106 LEU A C 1
ATOM 766 O O . LEU A 1 106 ? 9.331 -4.185 12.256 1.00 94.75 106 LEU A O 1
ATOM 770 N N . THR A 1 107 ? 8.802 -3.529 10.174 1.00 88.19 107 THR A N 1
ATOM 771 C CA . THR A 1 107 ? 9.623 -4.520 9.472 1.00 88.19 107 THR A CA 1
ATOM 772 C C . THR A 1 107 ? 10.456 -3.855 8.391 1.00 88.19 107 THR A C 1
ATOM 774 O O . THR A 1 107 ? 9.960 -2.993 7.677 1.00 88.19 107 THR A O 1
ATOM 777 N N . LEU A 1 108 ? 11.719 -4.253 8.257 1.00 82.31 108 LEU A N 1
ATOM 778 C CA . LEU A 1 108 ? 12.581 -3.771 7.182 1.00 82.31 108 LEU A CA 1
ATOM 779 C C . LEU A 1 108 ? 12.210 -4.456 5.869 1.00 82.31 108 LEU A C 1
ATOM 781 O O . LEU A 1 108 ? 12.255 -5.689 5.784 1.00 82.31 108 LEU A O 1
ATOM 785 N N . TYR A 1 109 ? 11.904 -3.665 4.844 1.00 74.56 109 TYR A N 1
ATOM 786 C CA . TYR A 1 109 ? 11.605 -4.195 3.518 1.00 74.56 109 TYR A CA 1
ATOM 787 C C . TYR A 1 109 ? 12.829 -4.924 2.950 1.00 74.56 109 TYR A C 1
ATOM 789 O O . TYR A 1 109 ? 13.912 -4.348 2.824 1.00 74.56 109 TYR A O 1
ATOM 797 N N . GLU A 1 110 ? 12.669 -6.215 2.637 1.00 67.12 110 GLU A N 1
ATOM 798 C CA . GLU A 1 110 ? 13.752 -7.099 2.173 1.00 67.12 110 GLU A CA 1
ATOM 799 C C . GLU A 1 110 ? 15.004 -7.074 3.077 1.00 67.12 110 GLU A C 1
ATOM 801 O O . GLU A 1 110 ? 16.123 -7.300 2.607 1.00 67.12 110 GLU A O 1
ATOM 806 N N . GLY A 1 111 ? 14.834 -6.806 4.379 1.00 71.38 111 GLY A N 1
ATOM 807 C CA . GLY A 1 111 ? 15.947 -6.535 5.293 1.00 71.38 111 GLY A CA 1
ATOM 808 C C . GLY A 1 111 ? 17.039 -7.608 5.266 1.00 71.38 111 GLY A C 1
ATOM 809 O O . GLY A 1 111 ? 18.221 -7.289 5.180 1.00 71.38 111 GLY A O 1
ATOM 810 N N . GLU A 1 112 ? 16.664 -8.888 5.227 1.00 73.06 112 GLU A N 1
ATOM 811 C CA . GLU A 1 112 ? 17.635 -9.989 5.157 1.00 73.06 112 GLU A CA 1
ATOM 812 C C . GLU A 1 112 ? 18.392 -10.039 3.827 1.00 73.06 112 GLU A C 1
ATOM 814 O O . GLU A 1 112 ? 19.622 -10.122 3.808 1.00 73.06 112 GLU A O 1
ATOM 819 N N . GLN A 1 113 ? 17.677 -9.926 2.707 1.00 72.94 113 GLN A N 1
ATOM 820 C CA . GLN A 1 113 ? 18.256 -9.977 1.359 1.00 72.94 113 GLN A CA 1
ATOM 821 C C . GLN A 1 113 ? 19.202 -8.795 1.122 1.00 72.94 113 GLN A C 1
ATOM 823 O O . GLN A 1 113 ? 20.263 -8.935 0.509 1.00 72.94 113 GLN A O 1
ATOM 828 N N . ARG A 1 114 ? 18.849 -7.631 1.677 1.00 77.69 114 ARG A N 1
ATOM 829 C CA . ARG A 1 114 ? 19.643 -6.400 1.618 1.00 77.69 114 ARG A CA 1
ATOM 830 C C . ARG A 1 114 ? 20.721 -6.328 2.700 1.00 77.69 114 ARG A C 1
ATOM 832 O O . ARG A 1 114 ? 21.513 -5.386 2.689 1.00 77.69 114 ARG A O 1
ATOM 839 N N . ARG A 1 115 ? 20.795 -7.320 3.600 1.00 81.69 115 ARG A N 1
ATOM 840 C CA . ARG A 1 115 ? 21.686 -7.352 4.777 1.00 81.69 115 ARG A CA 1
ATOM 841 C C . ARG A 1 115 ? 21.576 -6.079 5.624 1.00 81.69 115 ARG A C 1
ATOM 843 O O . ARG A 1 115 ? 22.578 -5.531 6.080 1.00 81.69 115 ARG A O 1
ATOM 850 N N . GLN A 1 116 ? 20.348 -5.603 5.789 1.00 84.62 116 GLN A N 1
ATOM 851 C CA . GLN A 1 116 ? 19.981 -4.465 6.616 1.00 84.62 116 GLN A CA 1
ATOM 852 C C . GLN A 1 116 ? 19.507 -4.928 7.996 1.00 84.62 116 GLN A C 1
ATOM 854 O O . GLN A 1 116 ? 19.065 -6.058 8.183 1.00 84.62 116 GLN A O 1
ATOM 859 N N . ASN A 1 117 ? 19.601 -4.022 8.961 1.00 86.19 117 ASN A N 1
ATOM 860 C CA . ASN A 1 117 ? 19.074 -4.159 10.312 1.00 86.19 117 ASN A CA 1
ATOM 861 C C . ASN A 1 117 ? 18.656 -2.767 10.814 1.00 86.19 117 ASN A C 1
ATOM 863 O O . ASN A 1 117 ? 18.841 -1.755 10.128 1.00 86.19 117 ASN A O 1
ATOM 867 N N . PHE A 1 118 ? 18.108 -2.700 12.022 1.00 88.06 118 PHE A N 1
ATOM 868 C CA . PHE A 1 118 ? 17.630 -1.443 12.596 1.00 88.06 118 PHE A CA 1
ATOM 869 C C . PHE A 1 118 ? 18.743 -0.460 13.017 1.00 88.06 118 PHE A C 1
ATOM 871 O O . PHE A 1 118 ? 18.428 0.617 13.512 1.00 88.06 118 PHE A O 1
ATOM 878 N N . ALA A 1 119 ? 20.034 -0.741 12.788 1.00 87.44 119 ALA A N 1
ATOM 879 C CA . ALA A 1 119 ? 21.109 0.209 13.109 1.00 87.44 119 ALA A CA 1
ATOM 880 C C . ALA A 1 119 ? 21.037 1.506 12.281 1.00 87.44 119 ALA A C 1
ATOM 882 O O . ALA A 1 119 ? 21.542 2.541 12.714 1.00 87.44 119 ALA A O 1
ATOM 883 N N . GLY A 1 120 ? 20.419 1.452 11.095 1.00 87.00 120 GLY A N 1
ATOM 884 C CA . GLY A 1 120 ? 20.154 2.617 10.245 1.00 87.00 120 GLY A CA 1
ATOM 885 C C . GLY A 1 120 ? 18.856 3.360 10.575 1.00 87.00 120 GLY A C 1
ATOM 886 O O . GLY A 1 120 ? 18.476 4.246 9.806 1.00 87.00 120 GLY A O 1
ATOM 887 N N . VAL A 1 121 ? 18.171 2.986 11.662 1.00 91.25 121 VAL A N 1
ATOM 888 C CA . VAL A 1 121 ? 16.872 3.526 12.078 1.00 91.25 121 VAL A CA 1
ATOM 889 C C . VAL A 1 121 ? 16.993 4.145 13.466 1.00 91.25 121 VAL A C 1
ATOM 891 O O . VAL A 1 121 ? 17.431 3.501 14.415 1.00 91.25 121 VAL A O 1
ATOM 894 N N . ASP A 1 122 ? 16.567 5.396 13.588 1.00 92.00 122 ASP A N 1
ATOM 895 C CA . ASP A 1 122 ? 16.626 6.177 14.818 1.00 92.00 122 ASP A CA 1
ATOM 896 C C . ASP A 1 122 ? 15.265 6.761 15.187 1.00 92.00 122 ASP A C 1
ATOM 898 O O . ASP A 1 122 ? 14.356 6.877 14.364 1.00 92.00 122 ASP A O 1
ATOM 902 N N . GLY A 1 123 ? 15.123 7.137 16.459 1.00 93.00 123 GLY A N 1
ATOM 903 C CA . GLY A 1 123 ? 13.958 7.877 16.936 1.00 93.00 123 GLY A CA 1
ATOM 904 C C . GLY A 1 123 ? 12.632 7.141 16.750 1.00 93.00 123 GLY A C 1
ATOM 905 O O . GLY A 1 123 ? 11.619 7.800 16.535 1.00 93.00 123 GLY A O 1
ATOM 906 N N . VAL A 1 124 ? 12.627 5.804 16.810 1.00 95.69 124 VAL A N 1
ATOM 907 C CA . VAL A 1 124 ? 11.391 5.018 16.731 1.00 95.69 124 VAL A CA 1
ATOM 908 C C . VAL A 1 124 ? 10.523 5.329 17.949 1.00 95.69 124 VAL A C 1
ATOM 910 O O . VAL A 1 124 ? 10.964 5.197 19.092 1.00 95.69 124 VAL A O 1
ATOM 913 N N . TYR A 1 125 ? 9.275 5.719 17.722 1.00 97.12 125 TYR A N 1
ATOM 914 C CA . TYR A 1 125 ? 8.292 5.909 18.781 1.00 97.12 125 TYR A CA 1
ATOM 915 C C . TYR A 1 125 ? 6.918 5.384 18.374 1.00 97.12 125 TYR A C 1
ATOM 917 O O . TYR A 1 125 ? 6.574 5.313 17.195 1.00 97.12 125 TYR A O 1
ATOM 925 N N . LEU A 1 126 ? 6.120 5.061 19.388 1.00 98.38 126 LEU A N 1
ATOM 926 C CA . LEU A 1 126 ? 4.689 4.816 19.288 1.00 98.38 126 LEU A CA 1
ATOM 927 C C . LEU A 1 126 ? 3.985 5.714 20.300 1.00 98.38 126 LEU A C 1
ATOM 929 O O . LEU A 1 126 ? 4.378 5.791 21.466 1.00 98.38 126 LEU A O 1
ATOM 933 N N . ARG A 1 127 ? 2.936 6.396 19.859 1.00 98.25 127 ARG A N 1
ATOM 934 C CA . ARG A 1 127 ? 2.078 7.203 20.721 1.00 98.25 127 ARG A CA 1
ATOM 935 C C . ARG A 1 127 ? 0.607 6.898 20.500 1.00 98.25 127 ARG A C 1
ATOM 937 O O . ARG A 1 127 ? 0.204 6.475 19.422 1.00 98.25 127 ARG A O 1
ATOM 944 N N . ILE A 1 128 ? -0.189 7.136 21.533 1.00 98.38 128 ILE A N 1
ATOM 945 C CA . ILE A 1 128 ? -1.644 7.016 21.493 1.00 98.38 128 ILE A CA 1
ATOM 946 C C . ILE A 1 128 ? -2.231 8.396 21.732 1.00 98.38 128 ILE A C 1
ATOM 948 O O . ILE A 1 128 ? -1.899 9.058 22.717 1.00 98.38 128 ILE A O 1
ATOM 952 N N . VAL A 1 129 ? -3.107 8.814 20.832 1.00 97.81 129 VAL A N 1
ATOM 953 C CA . VAL A 1 129 ? -3.765 10.116 20.829 1.00 97.81 129 VAL A CA 1
ATOM 954 C C . VAL A 1 129 ? -5.271 9.907 20.957 1.00 97.81 129 VAL A C 1
ATOM 956 O O . VAL A 1 129 ? -5.822 9.004 20.330 1.00 97.81 129 VAL A O 1
ATOM 959 N N . ASP A 1 130 ? -5.941 10.746 21.745 1.00 96.12 130 ASP A N 1
ATOM 960 C CA . ASP A 1 130 ? -7.400 10.889 21.668 1.00 96.12 130 ASP A CA 1
ATOM 961 C C . ASP A 1 130 ? -7.760 11.601 20.359 1.00 96.12 130 ASP A C 1
ATOM 963 O O . ASP A 1 130 ? -7.426 12.774 20.184 1.00 96.12 130 ASP A O 1
ATOM 967 N N . GLU A 1 131 ? -8.436 10.908 19.441 1.00 92.75 131 GLU A N 1
ATOM 968 C CA . GLU A 1 131 ? -8.765 11.443 18.113 1.00 92.75 131 GLU A CA 1
ATOM 969 C C . GLU A 1 131 ? -9.660 12.688 18.210 1.00 92.75 131 GLU A C 1
ATOM 971 O O . GLU A 1 131 ? -9.550 13.594 17.385 1.00 92.75 131 GLU A O 1
ATOM 976 N N . ARG A 1 132 ? -10.516 12.769 19.240 1.00 90.38 132 ARG A N 1
ATOM 977 C CA . ARG A 1 132 ? -11.474 13.868 19.412 1.00 90.38 132 ARG A CA 1
ATOM 978 C C . ARG A 1 132 ? -10.814 15.133 19.949 1.00 90.38 132 ARG A C 1
ATOM 980 O O . ARG A 1 132 ? -11.071 16.221 19.438 1.00 90.38 132 ARG A O 1
ATOM 987 N N . GLY A 1 133 ? -10.022 15.002 21.012 1.00 84.81 133 GLY A N 1
ATOM 988 C CA . GLY A 1 133 ? -9.327 16.124 21.645 1.00 84.81 133 GLY A CA 1
ATOM 989 C C . GLY A 1 133 ? -7.988 16.474 20.992 1.00 84.81 133 GLY A C 1
ATOM 990 O O . GLY A 1 133 ? -7.448 17.552 21.233 1.00 84.81 133 GLY A O 1
ATOM 991 N N . GLY A 1 134 ? -7.426 15.561 20.197 1.00 91.19 134 GLY A N 1
ATOM 992 C CA . GLY A 1 134 ? -6.097 15.666 19.597 1.00 91.19 134 GLY A CA 1
ATOM 993 C C . GLY A 1 134 ? -4.942 15.594 20.601 1.00 91.19 134 GLY A C 1
ATOM 994 O O . GLY A 1 134 ? -3.795 15.877 20.243 1.00 91.19 134 GLY A O 1
ATOM 995 N N . SER A 1 135 ? -5.224 15.245 21.861 1.00 93.00 135 SER A N 1
ATOM 996 C CA . SER A 1 135 ? -4.235 15.185 22.935 1.00 93.00 135 SER A CA 1
ATOM 997 C C . SER A 1 135 ? -3.490 13.853 22.947 1.00 93.00 135 SER A C 1
ATOM 999 O O . SER A 1 135 ? -4.110 12.790 22.943 1.00 93.00 135 SER A O 1
ATOM 1001 N N . GLU A 1 136 ? -2.163 13.911 23.045 1.00 96.62 136 GLU A N 1
ATOM 1002 C CA . GLU A 1 136 ? -1.313 12.734 23.234 1.00 96.62 136 GLU A CA 1
ATOM 1003 C C . GLU A 1 136 ? -1.481 12.175 24.656 1.00 96.62 136 GLU A C 1
ATOM 1005 O O . GLU A 1 136 ? -1.181 12.850 25.647 1.00 96.62 136 GLU A O 1
ATOM 1010 N N . LEU A 1 137 ? -1.975 10.942 24.756 1.00 96.88 137 LEU A N 1
ATOM 1011 C CA . LEU A 1 137 ? -2.282 10.258 26.011 1.00 96.88 137 LEU A CA 1
ATOM 1012 C C . LEU A 1 137 ? -1.089 9.447 26.516 1.00 96.88 137 LEU A C 1
ATOM 1014 O O . LEU A 1 137 ? -0.752 9.511 27.699 1.00 96.88 137 LEU A O 1
ATOM 1018 N N . ILE A 1 138 ? -0.455 8.688 25.620 1.00 97.81 138 ILE A N 1
ATOM 1019 C CA . ILE A 1 138 ? 0.660 7.788 25.931 1.00 97.81 138 ILE A CA 1
ATOM 1020 C C . ILE A 1 138 ? 1.748 7.965 24.880 1.00 97.81 138 ILE A C 1
ATOM 1022 O O . ILE A 1 138 ? 1.440 8.052 23.693 1.00 97.81 138 ILE A O 1
ATOM 1026 N N . ARG A 1 139 ? 3.011 7.954 25.311 1.00 97.56 139 ARG A N 1
ATOM 1027 C CA . ARG A 1 139 ? 4.177 7.917 24.429 1.00 97.56 139 ARG A CA 1
ATOM 1028 C C . ARG A 1 139 ? 5.173 6.863 24.891 1.00 97.56 139 ARG A C 1
ATOM 1030 O O . ARG A 1 139 ? 5.544 6.827 26.062 1.00 97.56 139 ARG A O 1
ATOM 1037 N N . PHE A 1 140 ? 5.645 6.052 23.958 1.00 97.88 140 PHE A N 1
ATOM 1038 C CA . PHE A 1 140 ? 6.773 5.151 24.131 1.00 97.88 140 PHE A CA 1
ATOM 1039 C C . PHE A 1 140 ? 7.811 5.449 23.050 1.00 97.88 140 PHE A C 1
ATOM 1041 O O . PHE A 1 140 ? 7.509 5.372 21.861 1.00 97.88 140 PHE A O 1
ATOM 1048 N N . THR A 1 141 ? 9.030 5.781 23.466 1.00 96.19 141 THR A N 1
ATOM 1049 C CA . THR A 1 141 ? 10.181 5.888 22.565 1.00 96.19 141 THR A CA 1
ATOM 1050 C C . THR A 1 141 ? 11.022 4.635 22.729 1.00 96.19 141 THR A C 1
ATOM 1052 O O . THR A 1 141 ? 11.384 4.266 23.845 1.00 96.19 141 THR A O 1
ATOM 1055 N N . LEU A 1 142 ? 11.306 3.971 21.617 1.00 90.81 142 LEU A N 1
ATOM 1056 C CA . LEU A 1 142 ? 12.113 2.770 21.593 1.00 90.81 142 LEU A CA 1
ATOM 1057 C C . LEU A 1 142 ? 13.597 3.150 21.569 1.00 90.81 142 LEU A C 1
ATOM 1059 O O . LEU A 1 142 ? 14.058 3.836 20.658 1.00 90.81 142 LEU A O 1
ATOM 1063 N N . ASP A 1 143 ? 14.348 2.656 22.551 1.00 85.81 143 ASP A N 1
ATOM 1064 C CA . ASP A 1 143 ? 15.806 2.770 22.542 1.00 85.81 143 ASP A CA 1
ATOM 1065 C C . ASP A 1 143 ? 16.408 2.014 21.356 1.00 85.81 143 ASP A C 1
ATOM 1067 O O . ASP A 1 143 ? 15.920 0.941 20.979 1.00 85.81 143 ASP A O 1
ATOM 1071 N N . ARG A 1 144 ? 17.499 2.558 20.805 1.00 75.56 144 ARG A N 1
ATOM 1072 C CA . ARG A 1 144 ? 18.186 2.015 19.629 1.00 75.56 144 ARG A CA 1
ATOM 1073 C C . ARG A 1 144 ? 18.468 0.522 19.805 1.00 75.56 144 ARG A C 1
ATOM 1075 O O . ARG A 1 144 ? 19.087 0.099 20.781 1.00 75.56 144 ARG A O 1
ATOM 1082 N N . THR A 1 145 ? 18.020 -0.274 18.846 1.00 70.62 145 THR A N 1
ATOM 1083 C CA . THR A 1 145 ? 18.287 -1.712 18.800 1.00 70.62 145 THR A CA 1
ATOM 1084 C C . THR A 1 145 ? 19.684 -1.947 18.231 1.00 70.62 145 THR A C 1
ATOM 1086 O O . THR A 1 145 ? 20.048 -1.350 17.220 1.00 70.62 145 THR A O 1
ATOM 1089 N N . SER A 1 146 ? 20.476 -2.804 18.871 1.00 60.66 146 SER A N 1
ATOM 1090 C CA . SER A 1 146 ? 21.865 -3.094 18.482 1.00 60.66 146 SER A CA 1
ATOM 1091 C C . SER A 1 146 ? 22.060 -4.477 17.853 1.00 60.66 146 SER A C 1
ATOM 1093 O O . SER A 1 146 ? 23.201 -4.874 17.613 1.00 60.66 146 SER A O 1
ATOM 1095 N N . GLY A 1 147 ? 20.982 -5.230 17.636 1.00 74.94 147 GLY A N 1
ATOM 1096 C CA . GLY A 1 147 ? 21.049 -6.594 17.133 1.00 74.94 147 GLY A CA 1
ATOM 1097 C C . GLY A 1 147 ? 20.896 -6.701 15.616 1.00 74.94 147 GLY A C 1
ATOM 1098 O O . GLY A 1 147 ? 21.002 -5.734 14.860 1.00 74.94 147 GLY A O 1
ATOM 1099 N N . VAL A 1 148 ? 20.701 -7.941 15.174 1.00 80.50 148 VAL A N 1
ATOM 1100 C CA . VAL A 1 148 ? 20.543 -8.331 13.762 1.00 80.50 148 VAL A CA 1
ATOM 1101 C C . VAL A 1 148 ? 19.074 -8.399 13.343 1.00 80.50 148 VAL A C 1
ATOM 1103 O O . VAL A 1 148 ? 18.751 -8.989 12.316 1.00 80.50 148 VAL A O 1
ATOM 1106 N N . GLU A 1 149 ? 18.177 -7.850 14.159 1.00 86.06 149 GLU A N 1
ATOM 1107 C CA . GLU A 1 149 ? 16.746 -7.976 13.945 1.00 86.06 149 GLU A CA 1
ATOM 1108 C C . GLU A 1 149 ? 16.308 -7.209 12.694 1.00 86.06 149 GLU A C 1
ATOM 1110 O O . GLU A 1 149 ? 16.828 -6.137 12.366 1.00 86.06 149 GLU A O 1
ATOM 1115 N N . THR A 1 150 ? 15.328 -7.777 11.998 1.00 88.12 150 THR A N 1
ATOM 1116 C CA . THR A 1 150 ? 14.739 -7.230 10.768 1.00 88.12 150 THR A CA 1
ATOM 1117 C C . THR A 1 150 ? 13.249 -6.932 10.917 1.00 88.12 150 THR A C 1
ATOM 1119 O O . THR A 1 150 ? 12.647 -6.323 10.035 1.00 88.12 150 THR A O 1
ATOM 1122 N N . ALA A 1 151 ? 12.667 -7.273 12.068 1.00 90.81 151 ALA A N 1
ATOM 1123 C CA . ALA A 1 151 ? 11.326 -6.893 12.491 1.00 90.81 151 ALA A CA 1
ATOM 1124 C C . ALA A 1 151 ? 11.302 -6.526 13.984 1.00 90.81 151 ALA A C 1
ATOM 1126 O O . ALA A 1 151 ? 12.130 -7.004 14.757 1.00 90.81 151 ALA A O 1
ATOM 1127 N N . ILE A 1 152 ? 10.351 -5.694 14.411 1.00 92.88 152 ILE A N 1
ATOM 1128 C CA . ILE A 1 152 ? 10.151 -5.336 15.820 1.00 92.88 152 ILE A CA 1
ATOM 1129 C C . ILE A 1 152 ? 8.679 -5.130 16.150 1.00 92.88 152 ILE A C 1
ATOM 1131 O O . ILE A 1 152 ? 7.980 -4.398 15.459 1.00 92.88 152 ILE A O 1
ATOM 1135 N N . VAL A 1 153 ? 8.222 -5.710 17.261 1.00 95.81 153 VAL A N 1
ATOM 1136 C CA . VAL A 1 153 ? 6.955 -5.325 17.898 1.00 95.81 153 VAL A CA 1
ATOM 1137 C C . VAL A 1 153 ? 7.243 -4.163 18.836 1.00 95.81 153 VAL A C 1
ATOM 1139 O O . VAL A 1 153 ? 7.933 -4.321 19.848 1.00 95.81 153 VAL A O 1
ATOM 1142 N N . VAL A 1 154 ? 6.728 -2.983 18.500 1.00 96.81 154 VAL A N 1
ATOM 1143 C CA . VAL A 1 154 ? 6.984 -1.753 19.257 1.00 96.81 154 VAL A CA 1
ATOM 1144 C C . VAL A 1 154 ? 6.104 -1.711 20.502 1.00 96.81 154 VAL A C 1
ATOM 1146 O O . VAL A 1 154 ? 6.603 -1.510 21.608 1.00 96.81 154 VAL A O 1
ATOM 1149 N N . GLY A 1 155 ? 4.810 -1.984 20.363 1.00 96.69 155 GLY A N 1
ATOM 1150 C CA . GLY A 1 155 ? 3.883 -2.023 21.488 1.00 96.69 155 GLY A CA 1
ATOM 1151 C C . GLY A 1 155 ? 2.599 -2.757 21.150 1.00 96.69 155 GLY A C 1
ATOM 1152 O O . GLY A 1 155 ? 2.368 -3.128 20.003 1.00 96.69 155 GLY A O 1
ATOM 1153 N N . GLU A 1 156 ? 1.759 -2.961 22.155 1.00 97.81 156 GLU A N 1
ATOM 1154 C CA . GLU A 1 156 ? 0.476 -3.642 21.995 1.00 97.81 156 GLU A CA 1
ATOM 1155 C C . GLU A 1 156 ? -0.617 -2.974 22.835 1.00 97.81 156 GLU A C 1
ATOM 1157 O O . GLU A 1 156 ? -0.387 -2.533 23.965 1.00 97.81 156 GLU A O 1
ATOM 1162 N N . LEU A 1 157 ? -1.826 -2.920 22.283 1.00 98.44 157 LEU A N 1
ATOM 1163 C CA . LEU A 1 157 ? -3.050 -2.686 23.040 1.00 98.44 157 LEU A CA 1
ATOM 1164 C C . LEU A 1 157 ? -3.632 -4.030 23.448 1.00 98.44 157 LEU A C 1
ATOM 1166 O O . LEU A 1 157 ? -3.653 -4.957 22.648 1.00 98.44 157 LEU A O 1
ATOM 1170 N N . TYR A 1 158 ? -4.134 -4.151 24.668 1.00 98.00 158 TYR A N 1
ATOM 1171 C CA . TYR A 1 158 ? -4.777 -5.377 25.127 1.00 98.00 158 TYR A CA 1
ATOM 1172 C C . TYR A 1 158 ? -5.928 -5.083 26.077 1.00 98.00 158 TYR A C 1
ATOM 1174 O O . TYR A 1 158 ? -5.937 -4.069 26.782 1.00 98.00 158 TYR A O 1
ATOM 1182 N N . ARG A 1 159 ? -6.898 -5.995 26.096 1.00 95.62 159 ARG A N 1
ATOM 1183 C CA . ARG A 1 159 ? -8.029 -5.960 27.017 1.00 95.62 159 ARG A CA 1
ATOM 1184 C C . ARG A 1 159 ? -7.664 -6.619 28.335 1.00 95.62 159 ARG A C 1
ATOM 1186 O O . ARG A 1 159 ? -7.051 -7.682 28.376 1.00 95.62 159 ARG A O 1
ATOM 1193 N N . HIS A 1 160 ? -8.070 -5.994 29.430 1.00 94.44 160 HIS A N 1
ATOM 1194 C CA . HIS A 1 160 ? -7.913 -6.541 30.766 1.00 94.44 160 HIS A CA 1
ATOM 1195 C C . HIS A 1 160 ? -9.041 -6.038 31.665 1.00 94.44 160 HIS A C 1
ATOM 1197 O O . HIS A 1 160 ? -9.148 -4.841 31.921 1.00 94.44 160 HIS A O 1
ATOM 1203 N N . ASN A 1 161 ? -9.865 -6.958 32.173 1.00 92.62 161 ASN A N 1
ATOM 1204 C CA . ASN A 1 161 ? -11.041 -6.653 33.000 1.00 92.62 161 ASN A CA 1
ATOM 1205 C C . ASN A 1 161 ? -12.000 -5.633 32.353 1.00 92.62 161 ASN A C 1
ATOM 1207 O O . ASN A 1 161 ? -12.494 -4.737 33.028 1.00 92.62 161 ASN A O 1
ATOM 1211 N N . GLY A 1 162 ? -12.235 -5.753 31.042 1.00 89.56 162 GLY A N 1
ATOM 1212 C CA . GLY A 1 162 ? -13.121 -4.856 30.286 1.00 89.56 162 GLY A CA 1
ATOM 1213 C C . GLY A 1 162 ? -12.501 -3.511 29.890 1.00 89.56 162 GLY A C 1
ATOM 1214 O O . GLY A 1 162 ? -13.122 -2.765 29.143 1.00 89.56 162 GLY A O 1
ATOM 1215 N N . GLU A 1 163 ? -11.275 -3.223 30.326 1.00 95.69 163 GLU A N 1
ATOM 1216 C CA . GLU A 1 163 ? -10.551 -1.993 30.000 1.00 95.69 163 GLU A CA 1
ATOM 1217 C C . GLU A 1 163 ? -9.477 -2.250 28.941 1.00 95.69 163 GLU A C 1
ATOM 1219 O O . GLU A 1 163 ? -8.854 -3.316 28.916 1.00 95.69 163 GLU A O 1
ATOM 1224 N N . TRP A 1 164 ? -9.206 -1.253 28.102 1.00 97.88 164 TRP A N 1
ATOM 1225 C CA . TRP A 1 164 ? -8.041 -1.252 27.227 1.00 97.88 164 TRP A CA 1
ATOM 1226 C C . TRP A 1 164 ? -6.817 -0.708 27.960 1.00 97.88 164 TRP A C 1
ATOM 1228 O O . TRP A 1 164 ? -6.865 0.301 28.674 1.00 97.88 164 TRP A O 1
ATOM 1238 N N . LYS A 1 165 ? -5.690 -1.379 27.750 1.00 98.19 165 LYS A N 1
ATOM 1239 C CA . LYS A 1 165 ? -4.380 -1.031 28.293 1.00 98.19 165 LYS A CA 1
ATOM 1240 C C . LYS A 1 165 ? -3.347 -1.060 27.177 1.00 98.19 165 LYS A C 1
ATOM 1242 O O . LYS A 1 165 ? -3.502 -1.791 26.204 1.00 98.19 165 LYS A O 1
ATOM 1247 N N . PHE A 1 166 ? -2.277 -0.298 27.349 1.00 98.31 166 PHE A N 1
ATOM 1248 C CA . PHE A 1 166 ? -1.116 -0.327 26.466 1.00 98.31 166 PHE A CA 1
ATOM 1249 C C . PHE A 1 166 ? 0.063 -1.013 27.162 1.00 98.31 166 PHE A C 1
ATOM 1251 O O . PHE A 1 166 ? 0.239 -0.866 28.374 1.00 98.31 166 PHE A O 1
ATOM 1258 N N . ASN A 1 167 ? 0.861 -1.768 26.412 1.00 97.69 167 ASN A N 1
ATOM 1259 C CA . ASN A 1 167 ? 2.105 -2.389 26.857 1.00 97.69 167 ASN A CA 1
ATOM 1260 C C . ASN A 1 167 ? 3.232 -1.991 25.890 1.00 97.69 167 ASN A C 1
ATOM 1262 O O . ASN A 1 167 ? 3.137 -2.244 24.688 1.00 97.69 167 ASN A O 1
ATOM 1266 N N . ALA A 1 168 ? 4.291 -1.367 26.407 1.00 96.19 168 ALA A N 1
ATOM 1267 C CA . ALA A 1 168 ? 5.486 -1.052 25.628 1.00 96.19 168 ALA A CA 1
ATOM 1268 C C . ALA A 1 168 ? 6.350 -2.310 25.497 1.00 96.19 168 ALA A C 1
ATOM 1270 O O . ALA A 1 168 ? 6.927 -2.771 26.478 1.00 96.19 168 ALA A O 1
ATOM 1271 N N . VAL A 1 169 ? 6.454 -2.869 24.292 1.00 94.81 169 VAL A N 1
ATOM 1272 C CA . VAL A 1 169 ? 7.076 -4.184 24.071 1.00 94.81 169 VAL A CA 1
ATOM 1273 C C . VAL A 1 169 ? 8.537 -4.041 23.653 1.00 94.81 169 VAL A C 1
ATOM 1275 O O . VAL A 1 169 ? 9.425 -4.535 24.346 1.00 94.81 169 VAL A O 1
ATOM 1278 N N . GLY A 1 170 ? 8.800 -3.362 22.534 1.00 90.56 170 GLY A N 1
ATOM 1279 C CA . GLY A 1 170 ? 10.146 -3.157 21.989 1.00 90.56 170 GLY A CA 1
ATOM 1280 C C . GLY A 1 170 ? 10.957 -4.441 21.776 1.00 90.56 170 GLY A C 1
ATOM 1281 O O . GLY A 1 170 ? 12.141 -4.464 22.109 1.00 90.56 170 GLY A O 1
ATOM 1282 N N . SER A 1 171 ? 10.323 -5.510 21.286 1.00 89.62 171 SER A N 1
ATOM 1283 C CA . SER A 1 171 ? 10.955 -6.826 21.087 1.00 89.62 171 SER A CA 1
ATOM 1284 C C . SER A 1 171 ? 11.240 -7.077 19.611 1.00 89.62 171 SER A C 1
ATOM 1286 O O . SER A 1 171 ? 10.318 -7.049 18.796 1.00 89.62 171 SER A O 1
ATOM 1288 N N . GLY A 1 172 ? 12.510 -7.301 19.277 1.00 89.44 172 GLY A N 1
ATOM 1289 C CA . GLY A 1 172 ? 12.960 -7.551 17.911 1.00 89.44 172 GLY A CA 1
ATOM 1290 C C . GLY A 1 172 ? 12.896 -9.029 17.506 1.00 89.44 172 GLY A C 1
ATOM 1291 O O . GLY A 1 172 ? 12.907 -9.918 18.356 1.00 89.44 172 GLY A O 1
ATOM 1292 N N . TYR A 1 173 ? 12.832 -9.267 16.198 1.00 86.88 173 TYR A N 1
ATOM 1293 C CA . TYR A 1 173 ? 12.721 -10.573 15.556 1.00 86.88 173 TYR A CA 1
ATOM 1294 C C . TYR A 1 173 ? 13.685 -10.663 14.364 1.00 86.88 173 TYR A C 1
ATOM 1296 O O . TYR A 1 173 ? 13.793 -9.738 13.554 1.00 86.88 173 TYR A O 1
ATOM 1304 N N . THR A 1 174 ? 14.359 -11.804 14.245 1.00 86.88 174 THR A N 1
ATOM 1305 C CA . THR A 1 174 ? 15.100 -12.218 13.041 1.00 86.88 174 THR A CA 1
ATOM 1306 C C . THR A 1 174 ? 14.156 -13.007 12.129 1.00 86.88 174 THR A C 1
ATOM 1308 O O . THR A 1 174 ? 13.294 -13.716 12.646 1.00 86.88 174 THR A O 1
ATOM 1311 N N . GLY A 1 175 ? 14.289 -12.907 10.802 1.00 77.75 175 GLY A N 1
ATOM 1312 C CA . GLY A 1 175 ? 13.347 -13.507 9.841 1.00 77.75 175 GLY A CA 1
ATOM 1313 C C . GLY A 1 175 ? 12.275 -12.550 9.306 1.00 77.75 175 GLY A C 1
ATOM 1314 O O . GLY A 1 175 ? 11.340 -12.979 8.631 1.00 77.75 175 GLY A O 1
ATOM 1315 N N . GLY A 1 176 ? 12.382 -11.252 9.611 1.00 83.88 176 GLY A N 1
ATOM 1316 C CA . GLY A 1 176 ? 11.523 -10.202 9.065 1.00 83.88 176 GLY A CA 1
ATOM 1317 C C . GLY A 1 176 ? 10.034 -10.413 9.344 1.00 83.88 176 GLY A C 1
ATOM 1318 O O . GLY A 1 176 ? 9.638 -10.936 10.388 1.00 83.88 176 GLY A O 1
ATOM 1319 N N . LEU A 1 177 ? 9.201 -9.987 8.391 1.00 79.75 177 LEU A N 1
ATOM 1320 C CA . LEU A 1 177 ? 7.747 -10.117 8.486 1.00 79.75 177 LEU A CA 1
ATOM 1321 C C . LEU A 1 177 ? 7.295 -11.584 8.549 1.00 79.75 177 LEU A C 1
ATOM 1323 O O . LEU A 1 177 ? 6.371 -11.887 9.292 1.00 79.75 177 LEU A O 1
ATOM 1327 N N . ALA A 1 178 ? 7.959 -12.500 7.836 1.00 76.56 178 ALA A N 1
ATOM 1328 C CA . ALA A 1 178 ? 7.584 -13.915 7.816 1.00 76.56 178 ALA A CA 1
ATOM 1329 C C . ALA A 1 178 ? 7.699 -14.560 9.208 1.00 76.56 178 ALA A C 1
ATOM 1331 O O . ALA A 1 178 ? 6.744 -15.169 9.692 1.00 76.56 178 ALA A O 1
ATOM 1332 N N . ALA A 1 179 ? 8.826 -14.354 9.901 1.00 82.00 179 ALA A N 1
ATOM 1333 C CA . ALA A 1 179 ? 8.993 -14.842 11.270 1.00 82.00 179 ALA A CA 1
ATOM 1334 C C . ALA A 1 179 ? 7.998 -14.196 12.242 1.00 82.00 179 ALA A C 1
ATOM 1336 O O . ALA A 1 179 ? 7.474 -14.867 13.137 1.00 82.00 179 ALA A O 1
ATOM 1337 N N . LEU A 1 180 ? 7.705 -12.906 12.052 1.00 86.81 180 LEU A N 1
ATOM 1338 C CA . LEU A 1 180 ? 6.729 -12.198 12.868 1.00 86.81 180 LEU A CA 1
ATOM 1339 C C . LEU A 1 180 ? 5.314 -12.765 12.675 1.00 86.81 180 LEU A C 1
ATOM 1341 O O . LEU A 1 180 ? 4.651 -13.093 13.661 1.00 86.81 180 LEU A O 1
ATOM 1345 N N . CYS A 1 181 ? 4.882 -12.966 11.431 1.00 81.88 181 CYS A N 1
ATOM 1346 C CA . CYS A 1 181 ? 3.612 -13.603 11.092 1.00 81.88 181 CYS A CA 1
ATOM 1347 C C . CYS A 1 181 ? 3.505 -15.013 11.685 1.00 81.88 181 CYS A C 1
ATOM 1349 O O . CYS A 1 181 ? 2.532 -15.305 12.382 1.00 81.88 181 CYS A O 1
ATOM 1351 N N . GLY A 1 182 ? 4.540 -15.846 11.537 1.00 81.94 182 GLY A N 1
ATOM 1352 C CA . GLY A 1 182 ? 4.572 -17.183 12.138 1.00 81.94 182 GLY A CA 1
ATOM 1353 C C . GLY A 1 182 ? 4.447 -17.151 13.669 1.00 81.94 182 GLY A C 1
ATOM 1354 O O . GLY A 1 182 ? 3.720 -17.953 14.268 1.00 81.94 182 GLY A O 1
ATOM 1355 N N . SER A 1 183 ? 5.068 -16.162 14.327 1.00 87.75 183 SER A N 1
ATOM 1356 C CA . SER A 1 183 ? 4.938 -15.965 15.779 1.00 87.75 183 SER A CA 1
ATOM 1357 C C . SER A 1 183 ? 3.495 -15.671 16.211 1.00 87.75 183 SER A C 1
ATOM 1359 O O . SER A 1 183 ? 3.061 -16.153 17.262 1.00 87.75 183 SER A O 1
ATOM 1361 N N . PHE A 1 184 ? 2.714 -15.005 15.357 1.00 89.19 184 PHE A N 1
ATOM 1362 C CA . PHE A 1 184 ? 1.294 -14.715 15.560 1.00 89.19 184 PHE A CA 1
ATOM 1363 C C . PHE A 1 184 ? 0.347 -15.736 14.913 1.00 89.19 184 PHE A C 1
ATOM 1365 O O . PHE A 1 184 ? -0.861 -15.622 15.083 1.00 89.19 184 PHE A O 1
ATOM 1372 N N . GLY A 1 185 ? 0.870 -16.796 14.288 1.00 79.81 185 GLY A N 1
ATOM 1373 C CA . GLY A 1 185 ? 0.066 -17.877 13.702 1.00 79.81 185 GLY A CA 1
ATOM 1374 C C . GLY A 1 185 ? -0.521 -17.567 12.327 1.00 79.81 185 GLY A C 1
ATOM 1375 O O . GLY A 1 185 ? -1.521 -18.175 11.972 1.00 79.81 185 GLY A O 1
ATOM 1376 N N . ILE A 1 186 ? 0.084 -16.637 11.589 1.00 75.94 186 ILE A N 1
ATOM 1377 C CA . ILE A 1 186 ? -0.234 -16.356 10.187 1.00 75.94 186 ILE A CA 1
ATOM 1378 C C . ILE A 1 186 ? 0.776 -17.097 9.310 1.00 75.94 186 ILE A C 1
ATOM 1380 O O . ILE A 1 186 ? 1.988 -16.902 9.460 1.00 75.94 186 ILE A O 1
ATOM 1384 N N . ASP A 1 187 ? 0.276 -17.917 8.389 1.00 62.03 187 ASP A N 1
ATOM 1385 C CA . ASP A 1 187 ? 1.098 -18.662 7.440 1.00 62.03 187 ASP A CA 1
ATOM 1386 C C . ASP A 1 187 ? 1.416 -17.783 6.225 1.00 62.03 187 ASP A C 1
ATOM 1388 O O . ASP A 1 187 ? 0.622 -17.629 5.300 1.00 62.03 187 ASP A O 1
ATOM 1392 N N . VAL A 1 188 ? 2.616 -17.203 6.200 1.00 56.50 188 VAL A N 1
ATOM 1393 C CA . VAL A 1 188 ? 3.096 -16.471 5.023 1.00 56.50 188 VAL A CA 1
ATOM 1394 C C . VAL A 1 188 ? 3.708 -17.475 4.056 1.00 56.50 188 VAL A C 1
ATOM 1396 O O . VAL A 1 188 ? 4.738 -18.080 4.348 1.00 56.50 188 VAL A O 1
ATOM 1399 N N . ALA A 1 189 ? 3.091 -17.645 2.886 1.00 40.69 189 ALA A N 1
ATOM 1400 C CA . ALA A 1 189 ? 3.706 -18.390 1.797 1.00 40.69 189 ALA A CA 1
ATOM 1401 C C . ALA A 1 189 ? 4.973 -17.650 1.340 1.00 40.69 189 ALA A C 1
ATOM 1403 O O . ALA A 1 189 ? 4.898 -16.643 0.633 1.00 40.69 189 ALA A O 1
ATOM 1404 N N . GLU A 1 190 ? 6.145 -18.129 1.758 1.00 37.41 190 GLU A N 1
ATOM 1405 C CA . GLU A 1 190 ? 7.405 -17.608 1.240 1.00 37.41 190 GLU A CA 1
ATOM 1406 C C . GLU A 1 190 ? 7.480 -17.866 -0.274 1.00 37.41 190 GLU A C 1
ATOM 1408 O O . GLU A 1 190 ? 7.185 -18.980 -0.730 1.00 37.41 190 GLU A O 1
ATOM 1413 N N . PRO A 1 191 ? 7.883 -16.874 -1.089 1.00 30.53 191 PRO A N 1
ATOM 1414 C CA . PRO A 1 191 ? 8.235 -17.159 -2.466 1.00 30.53 191 PRO A CA 1
ATOM 1415 C C . PRO A 1 191 ? 9.388 -18.167 -2.456 1.00 30.53 191 PRO A C 1
ATOM 1417 O O . PRO A 1 191 ? 10.401 -17.958 -1.789 1.00 30.53 191 PRO A O 1
ATOM 1420 N N . ALA A 1 192 ? 9.223 -19.274 -3.185 1.00 27.72 192 ALA A N 1
ATOM 1421 C CA . ALA A 1 192 ? 10.258 -20.292 -3.313 1.00 27.72 192 ALA A CA 1
ATOM 1422 C C . ALA A 1 192 ? 11.606 -19.636 -3.675 1.00 27.72 192 ALA A C 1
ATOM 1424 O O . ALA A 1 192 ? 11.620 -18.719 -4.505 1.00 27.72 192 ALA A O 1
ATOM 1425 N N . PRO A 1 193 ? 12.729 -20.086 -3.082 1.00 30.05 193 PRO A N 1
ATOM 1426 C CA . PRO A 1 193 ? 14.032 -19.493 -3.339 1.00 30.05 193 PRO A CA 1
ATOM 1427 C C . PRO A 1 193 ? 14.292 -19.463 -4.843 1.00 30.05 193 PRO A C 1
ATOM 1429 O O . PRO A 1 193 ? 14.130 -20.474 -5.536 1.00 30.05 193 PRO A O 1
ATOM 1432 N N . ALA A 1 194 ? 14.658 -18.283 -5.348 1.00 31.88 194 ALA A N 1
ATOM 1433 C CA . ALA A 1 194 ? 14.973 -18.102 -6.755 1.00 31.88 194 ALA A CA 1
ATOM 1434 C C . ALA A 1 194 ? 16.031 -19.141 -7.176 1.00 31.88 194 ALA A C 1
ATOM 1436 O O . ALA A 1 194 ? 17.000 -19.355 -6.437 1.00 31.88 194 ALA A O 1
ATOM 1437 N N . PRO A 1 195 ? 15.869 -19.809 -8.335 1.00 37.16 195 PRO A N 1
ATOM 1438 C CA . PRO A 1 195 ? 16.871 -20.746 -8.817 1.00 37.16 195 PRO A CA 1
ATOM 1439 C C . PRO A 1 195 ? 18.233 -20.040 -8.917 1.00 37.16 195 PRO A C 1
ATOM 1441 O O . PRO A 1 195 ? 18.281 -18.856 -9.265 1.00 37.16 195 PRO A O 1
ATOM 1444 N N . PRO A 1 196 ? 19.343 -20.735 -8.603 1.00 35.06 196 PRO A N 1
ATOM 1445 C CA . PRO A 1 196 ? 20.668 -20.133 -8.620 1.00 35.06 196 PRO A CA 1
ATOM 1446 C C . PRO A 1 196 ? 20.940 -19.506 -9.989 1.00 35.06 196 PRO A C 1
ATOM 1448 O O . PRO A 1 196 ? 20.661 -20.112 -11.028 1.00 35.06 196 PRO A O 1
ATOM 1451 N N . ALA A 1 197 ? 21.468 -18.280 -9.979 1.00 38.97 197 ALA A N 1
ATOM 1452 C CA . ALA A 1 197 ? 21.791 -17.549 -11.195 1.00 38.97 197 ALA A CA 1
ATOM 1453 C C . ALA A 1 197 ? 22.687 -18.406 -12.115 1.00 38.97 197 ALA A C 1
ATOM 1455 O O . ALA A 1 197 ? 23.624 -19.046 -11.624 1.00 38.97 197 ALA A O 1
ATOM 1456 N N . PRO A 1 198 ? 22.433 -18.433 -13.437 1.00 48.41 198 PRO A N 1
ATOM 1457 C CA . PRO A 1 198 ? 23.308 -19.130 -14.367 1.00 48.41 198 PRO A CA 1
ATOM 1458 C C . PRO A 1 198 ? 24.722 -18.544 -14.278 1.00 48.41 198 PRO A C 1
ATOM 1460 O O . PRO A 1 198 ? 24.897 -17.326 -14.204 1.00 48.41 198 PRO A O 1
ATOM 1463 N N . ALA A 1 199 ? 25.725 -19.425 -14.264 1.00 48.69 199 ALA A N 1
ATOM 1464 C CA . ALA A 1 199 ? 27.130 -19.039 -14.196 1.00 48.69 199 ALA A CA 1
ATOM 1465 C C . ALA A 1 199 ? 27.468 -17.991 -15.279 1.00 48.69 199 ALA A C 1
ATOM 1467 O O . ALA A 1 199 ? 26.948 -18.087 -16.397 1.00 48.69 199 ALA A O 1
ATOM 1468 N N . PRO A 1 200 ? 28.329 -16.998 -14.976 1.00 46.50 200 PRO A N 1
ATOM 1469 C CA . PRO A 1 200 ? 28.694 -15.967 -15.938 1.00 46.50 200 PRO A CA 1
ATOM 1470 C C . PRO A 1 200 ? 29.261 -16.610 -17.206 1.00 46.50 200 PRO A C 1
ATOM 1472 O O . PRO A 1 200 ? 30.145 -17.467 -17.143 1.00 46.50 200 PRO A O 1
ATOM 1475 N N . ALA A 1 201 ? 28.730 -16.200 -18.360 1.00 57.84 201 ALA A N 1
ATOM 1476 C CA . ALA A 1 201 ? 29.231 -16.651 -19.649 1.00 57.84 201 ALA A CA 1
ATOM 1477 C C . ALA A 1 201 ? 30.721 -16.276 -19.790 1.00 57.84 201 ALA A C 1
ATOM 1479 O O . ALA A 1 201 ? 31.116 -15.190 -19.351 1.00 57.84 201 ALA A O 1
ATOM 1480 N N . PRO A 1 202 ? 31.556 -17.143 -20.393 1.00 58.84 202 PRO A N 1
ATOM 1481 C CA . PRO A 1 202 ? 32.959 -16.828 -20.622 1.00 58.84 202 PRO A CA 1
ATOM 1482 C C . PRO A 1 202 ? 33.094 -15.540 -21.454 1.00 58.84 202 PRO A C 1
ATOM 1484 O O . PRO A 1 202 ? 32.250 -15.278 -22.319 1.00 58.84 202 PRO A O 1
ATOM 1487 N N . PRO A 1 203 ? 34.134 -14.724 -21.204 1.00 56.22 203 PRO A N 1
ATOM 1488 C CA . PRO A 1 203 ? 34.329 -13.466 -21.912 1.00 56.22 203 PRO A CA 1
ATOM 1489 C C . PRO A 1 203 ? 34.434 -13.709 -23.420 1.00 56.22 203 PRO A C 1
ATOM 1491 O O . PRO A 1 203 ? 35.093 -14.648 -23.870 1.00 56.22 203 PRO A O 1
ATOM 1494 N N . ALA A 1 204 ? 33.766 -12.855 -24.199 1.00 56.50 204 ALA A N 1
ATOM 1495 C CA . ALA A 1 204 ? 33.807 -12.917 -25.653 1.00 56.50 204 ALA A CA 1
ATOM 1496 C C . ALA A 1 204 ? 35.256 -12.761 -26.161 1.00 56.50 204 ALA A C 1
ATOM 1498 O O . ALA A 1 204 ? 36.011 -11.954 -25.606 1.00 56.50 204 ALA A O 1
ATOM 1499 N N . PRO A 1 205 ? 35.660 -13.500 -27.211 1.00 60.50 205 PRO A N 1
ATOM 1500 C CA . PRO A 1 205 ? 36.979 -13.335 -27.803 1.00 60.50 205 PRO A CA 1
ATOM 1501 C C . PRO A 1 205 ? 37.135 -11.918 -28.384 1.00 60.50 205 PRO A C 1
ATOM 1503 O O . PRO A 1 205 ? 36.151 -11.330 -28.845 1.00 60.50 205 PRO A O 1
ATOM 1506 N N . PRO A 1 206 ? 38.355 -11.351 -28.367 1.00 59.44 206 PRO A N 1
ATOM 1507 C CA . PRO A 1 206 ? 38.598 -10.005 -28.871 1.00 59.44 206 PRO A CA 1
ATOM 1508 C C . PRO A 1 206 ? 38.269 -9.898 -30.372 1.00 59.44 206 PRO A C 1
ATOM 1510 O O . PRO A 1 206 ? 38.422 -10.879 -31.107 1.00 59.44 206 PRO A O 1
ATOM 1513 N N . PRO A 1 207 ? 37.828 -8.718 -30.848 1.00 52.75 207 PRO A N 1
ATOM 1514 C CA . PRO A 1 207 ? 37.503 -8.516 -32.254 1.00 52.75 207 PRO A CA 1
ATOM 1515 C C . PRO A 1 207 ? 38.750 -8.682 -33.130 1.00 52.75 207 PRO A C 1
ATOM 1517 O O . PRO A 1 207 ? 39.828 -8.175 -32.812 1.00 52.75 207 PRO A O 1
ATOM 1520 N N . ALA A 1 208 ? 38.593 -9.397 -34.246 1.00 58.97 208 ALA A N 1
ATOM 1521 C CA . ALA A 1 208 ? 39.648 -9.577 -35.235 1.00 58.97 208 ALA A CA 1
ATOM 1522 C C . ALA A 1 208 ? 40.032 -8.229 -35.887 1.00 58.97 208 ALA A C 1
ATOM 1524 O O . ALA A 1 208 ? 39.153 -7.392 -36.115 1.00 58.97 208 ALA A O 1
ATOM 1525 N N . PRO A 1 209 ? 41.319 -8.001 -36.207 1.00 47.28 209 PRO A N 1
ATOM 1526 C CA . PRO A 1 209 ? 41.769 -6.756 -36.819 1.00 47.28 209 PRO A CA 1
ATOM 1527 C C . PRO A 1 209 ? 41.189 -6.573 -38.230 1.00 47.28 209 PRO A C 1
ATOM 1529 O O . PRO A 1 209 ? 41.183 -7.495 -39.047 1.00 47.28 209 PRO A O 1
ATOM 1532 N N . SER A 1 210 ? 40.717 -5.357 -38.509 1.00 50.88 210 SER A N 1
ATOM 1533 C CA . SER A 1 210 ? 40.149 -4.938 -39.792 1.00 50.88 210 SER A CA 1
ATOM 1534 C C . SER A 1 210 ? 41.135 -5.138 -40.949 1.00 50.88 210 SER A C 1
ATOM 1536 O O . SER A 1 210 ? 42.256 -4.629 -40.914 1.00 50.88 210 SER A O 1
ATOM 1538 N N . ALA A 1 211 ? 40.709 -5.843 -42.000 1.00 48.84 211 ALA A N 1
ATOM 1539 C CA . ALA A 1 211 ? 41.488 -6.018 -43.223 1.00 48.84 211 ALA A CA 1
ATOM 1540 C C . ALA A 1 211 ? 41.651 -4.685 -43.983 1.00 48.84 211 ALA A C 1
ATOM 1542 O O . ALA A 1 211 ? 40.685 -3.948 -44.182 1.00 48.84 211 ALA A O 1
ATOM 1543 N N . GLN A 1 212 ? 42.880 -4.385 -44.416 1.00 45.12 212 GLN A N 1
ATOM 1544 C CA . GLN A 1 212 ? 43.197 -3.235 -45.272 1.00 45.12 212 GLN A CA 1
ATOM 1545 C C . GLN A 1 212 ? 42.611 -3.381 -46.693 1.00 45.12 212 GLN A C 1
ATOM 1547 O O . GLN A 1 212 ? 42.451 -4.505 -47.175 1.00 45.12 212 GLN A O 1
ATOM 1552 N N . PRO A 1 213 ? 42.353 -2.266 -47.409 1.00 50.59 213 PRO A N 1
ATOM 1553 C CA . PRO A 1 213 ? 41.802 -2.296 -48.763 1.00 50.59 213 PRO A CA 1
ATOM 1554 C C . PRO A 1 213 ? 42.828 -2.814 -49.781 1.00 50.59 213 PRO A C 1
ATOM 1556 O O . PRO A 1 213 ? 43.964 -2.338 -49.827 1.00 50.59 213 PRO A O 1
ATOM 1559 N N . SER A 1 214 ? 42.418 -3.756 -50.631 1.00 46.81 214 SER A N 1
ATOM 1560 C CA . SER A 1 214 ? 43.220 -4.272 -51.742 1.00 46.81 214 SER A CA 1
ATOM 1561 C C . SER A 1 214 ? 43.099 -3.409 -53.013 1.00 46.81 214 SER A C 1
ATOM 1563 O O . SER A 1 214 ? 42.103 -2.736 -53.268 1.00 46.81 214 SER A O 1
ATOM 1565 N N . LYS A 1 215 ? 44.190 -3.409 -53.785 1.00 46.78 215 LYS A N 1
ATOM 1566 C CA . LYS A 1 215 ? 44.506 -2.574 -54.960 1.00 46.78 215 LYS A CA 1
ATOM 1567 C C . LYS A 1 215 ? 43.594 -2.864 -56.181 1.00 46.78 215 LYS A C 1
ATOM 1569 O O . LYS A 1 215 ? 43.170 -4.009 -56.329 1.00 46.78 215 LYS A O 1
ATOM 1574 N N . PRO A 1 216 ? 43.340 -1.899 -57.098 1.00 51.56 216 PRO A N 1
ATOM 1575 C CA . PRO A 1 216 ? 42.464 -2.113 -58.258 1.00 51.56 216 PRO A CA 1
ATOM 1576 C C . PRO A 1 216 ? 43.077 -3.044 -59.318 1.00 51.56 216 PRO A C 1
ATOM 1578 O O . PRO A 1 216 ? 44.284 -3.002 -59.566 1.00 51.56 216 PRO A O 1
ATOM 1581 N N . ALA A 1 217 ? 42.226 -3.846 -59.964 1.00 54.59 217 ALA A N 1
ATOM 1582 C CA . ALA A 1 217 ? 42.588 -4.804 -61.011 1.00 54.59 217 ALA A CA 1
ATOM 1583 C C . ALA A 1 217 ? 42.800 -4.143 -62.399 1.00 54.59 217 ALA A C 1
ATOM 1585 O O . ALA A 1 217 ? 42.145 -3.142 -62.700 1.00 54.59 217 ALA A O 1
ATOM 1586 N N . PRO A 1 218 ? 43.683 -4.693 -63.262 1.00 51.59 218 PRO A N 1
ATOM 1587 C CA . PRO A 1 218 ? 43.918 -4.200 -64.624 1.00 51.59 218 PRO A CA 1
ATOM 1588 C C . PRO A 1 218 ? 42.855 -4.690 -65.640 1.00 51.59 218 PRO A C 1
ATOM 1590 O O . PRO A 1 218 ? 42.149 -5.663 -65.367 1.00 51.59 218 PRO A O 1
ATOM 1593 N N . PRO A 1 219 ? 42.724 -4.028 -66.811 1.00 53.84 219 PRO A N 1
ATOM 1594 C CA . PRO A 1 219 ? 41.609 -4.227 -67.744 1.00 53.84 219 PRO A CA 1
ATOM 1595 C C . PRO A 1 219 ? 41.712 -5.507 -68.595 1.00 53.84 219 PRO A C 1
ATOM 1597 O O . PRO A 1 219 ? 42.800 -5.959 -68.950 1.00 53.84 219 PRO A O 1
ATOM 1600 N N . ALA A 1 220 ? 40.546 -6.063 -68.943 1.00 48.06 220 ALA A N 1
ATOM 1601 C CA . ALA A 1 220 ? 40.373 -7.317 -69.678 1.00 48.06 220 ALA A CA 1
ATOM 1602 C C . ALA A 1 220 ? 40.681 -7.206 -71.189 1.00 48.06 220 ALA A C 1
ATOM 1604 O O . ALA A 1 220 ? 40.325 -6.221 -71.835 1.00 48.06 220 ALA A O 1
ATOM 1605 N N . GLN A 1 221 ? 41.299 -8.254 -71.751 1.00 48.12 221 GLN A N 1
ATOM 1606 C CA . GLN A 1 221 ? 41.543 -8.435 -73.192 1.00 48.12 221 GLN A CA 1
ATOM 1607 C C . GLN A 1 221 ? 40.358 -9.117 -73.918 1.00 48.12 221 GLN A C 1
ATOM 1609 O O . GLN A 1 221 ? 39.612 -9.862 -73.280 1.00 48.12 221 GLN A O 1
ATOM 1614 N N . PRO A 1 222 ? 40.190 -8.913 -75.245 1.00 52.81 222 PRO A N 1
ATOM 1615 C CA . PRO A 1 222 ? 39.050 -9.419 -76.019 1.00 52.81 222 PRO A CA 1
ATOM 1616 C C . PRO A 1 222 ? 39.216 -10.877 -76.489 1.00 52.81 222 PRO A C 1
ATOM 1618 O O . PRO A 1 222 ? 40.325 -11.341 -76.748 1.00 52.81 222 PRO A O 1
ATOM 1621 N N . ALA A 1 223 ? 38.087 -11.576 -76.650 1.00 47.31 223 ALA A N 1
ATOM 1622 C CA . ALA A 1 223 ? 37.991 -12.984 -77.050 1.00 47.31 223 ALA A CA 1
ATOM 1623 C C . ALA A 1 223 ? 38.242 -13.239 -78.559 1.00 47.31 223 ALA A C 1
ATOM 1625 O O . ALA A 1 223 ? 37.891 -12.388 -79.379 1.00 47.31 223 ALA A O 1
ATOM 1626 N N . PRO A 1 224 ? 38.761 -14.424 -78.953 1.00 47.16 224 PRO A N 1
ATOM 1627 C CA . PRO A 1 224 ? 38.848 -14.843 -80.354 1.00 47.16 224 PRO A CA 1
ATOM 1628 C C . PRO A 1 224 ? 37.607 -15.637 -80.849 1.00 47.16 224 PRO A C 1
ATOM 1630 O O . PRO A 1 224 ? 36.840 -16.156 -80.034 1.00 47.16 224 PRO A O 1
ATOM 1633 N N . PRO A 1 225 ? 37.390 -15.722 -82.183 1.00 52.66 225 PRO A N 1
ATOM 1634 C CA . PRO A 1 225 ? 36.107 -16.084 -82.799 1.00 52.66 225 PRO A CA 1
ATOM 1635 C C . PRO A 1 225 ? 35.907 -17.586 -83.098 1.00 52.66 225 PRO A C 1
ATOM 1637 O O . PRO A 1 225 ? 36.844 -18.379 -83.122 1.00 52.66 225 PRO A O 1
ATOM 1640 N N . ALA A 1 226 ? 34.644 -17.941 -83.360 1.00 48.91 226 ALA A N 1
ATOM 1641 C CA . ALA A 1 226 ? 34.115 -19.286 -83.606 1.00 48.91 226 ALA A CA 1
ATOM 1642 C C . ALA A 1 226 ? 34.507 -19.923 -84.961 1.00 48.91 226 ALA A C 1
ATOM 1644 O O . ALA A 1 226 ? 34.692 -19.223 -85.956 1.00 48.91 226 ALA A O 1
ATOM 1645 N N . GLN A 1 227 ? 34.495 -21.265 -85.020 1.00 38.84 227 GLN A N 1
ATOM 1646 C CA . GLN A 1 227 ? 34.478 -22.065 -86.260 1.00 38.84 227 GLN A CA 1
ATOM 1647 C C . GLN A 1 227 ? 33.483 -23.257 -86.177 1.00 38.84 227 GLN A C 1
ATOM 1649 O O . GLN A 1 227 ? 33.388 -23.874 -85.114 1.00 38.84 227 GLN A O 1
ATOM 1654 N N . PRO A 1 228 ? 32.765 -23.610 -87.273 1.00 44.53 228 PRO A N 1
ATOM 1655 C CA . PRO A 1 228 ? 31.931 -24.823 -87.426 1.00 44.53 228 PRO A CA 1
ATOM 1656 C C . PRO A 1 228 ? 32.520 -25.809 -88.489 1.00 44.53 228 PRO A C 1
ATOM 1658 O O . PRO A 1 228 ? 33.596 -25.530 -89.013 1.00 44.53 228 PRO A O 1
ATOM 1661 N N . PRO A 1 229 ? 31.807 -26.857 -88.979 1.00 62.97 229 PRO A N 1
ATOM 1662 C CA . PRO A 1 229 ? 31.221 -28.015 -88.286 1.00 62.97 229 PRO A CA 1
ATOM 1663 C C . PRO A 1 229 ? 31.579 -29.383 -88.950 1.00 62.97 229 PRO A C 1
ATOM 1665 O O . PRO A 1 229 ? 32.044 -29.453 -90.084 1.00 62.97 229 PRO A O 1
ATOM 1668 N N . GLY A 1 230 ? 31.239 -30.496 -88.289 1.00 33.81 230 GLY A N 1
ATOM 1669 C CA . GLY A 1 230 ? 31.124 -31.844 -88.880 1.00 33.81 230 GLY A CA 1
ATOM 1670 C C . GLY A 1 230 ? 31.081 -32.895 -87.764 1.00 33.81 230 GLY A C 1
ATOM 1671 O O . GLY A 1 230 ? 31.888 -32.833 -86.853 1.00 33.81 230 GLY A O 1
ATOM 1672 N N . GLY A 1 231 ? 30.170 -33.856 -87.658 1.00 35.03 231 GLY A N 1
ATOM 1673 C CA . GLY A 1 231 ? 29.136 -34.382 -88.534 1.00 35.03 231 GLY A CA 1
ATOM 1674 C C . GLY A 1 231 ? 29.159 -35.900 -88.347 1.00 35.03 231 GLY A C 1
ATOM 1675 O O . GLY A 1 231 ? 30.157 -36.506 -88.706 1.00 35.03 231 GLY A O 1
ATOM 1676 N N . THR A 1 232 ? 28.122 -36.510 -87.755 1.00 33.38 232 THR A N 1
ATOM 1677 C CA . THR A 1 232 ? 27.583 -37.845 -88.117 1.00 33.38 232 THR A CA 1
ATOM 1678 C C . THR A 1 232 ? 26.449 -38.307 -87.182 1.00 33.38 232 THR A C 1
ATOM 1680 O O . THR A 1 232 ? 26.652 -38.616 -86.018 1.00 33.38 232 THR A O 1
ATOM 1683 N N . ARG A 1 233 ? 25.257 -38.395 -87.794 1.00 34.44 233 ARG A N 1
ATOM 1684 C CA . ARG A 1 233 ? 24.255 -39.483 -87.747 1.00 34.44 233 ARG A CA 1
ATOM 1685 C C . ARG A 1 233 ? 23.533 -39.831 -86.430 1.00 34.44 233 ARG A C 1
ATOM 1687 O O . ARG A 1 233 ? 24.025 -40.572 -85.592 1.00 34.44 233 ARG A O 1
ATOM 1694 N N . SER A 1 234 ? 22.257 -39.433 -86.393 1.00 38.62 234 SER A N 1
ATOM 1695 C CA . SER A 1 234 ? 21.148 -40.123 -85.706 1.00 38.62 234 SER A CA 1
ATOM 1696 C C . SER A 1 234 ? 20.784 -41.446 -86.419 1.00 38.62 234 SER A C 1
ATOM 1698 O O . SER A 1 234 ? 21.221 -41.657 -87.556 1.00 38.62 234 SER A O 1
ATOM 1700 N N . PRO A 1 235 ? 19.929 -42.304 -85.823 1.00 46.41 235 PRO A N 1
ATOM 1701 C CA . PRO A 1 235 ? 18.496 -42.074 -86.037 1.00 46.41 235 PRO A CA 1
ATOM 1702 C C . PRO A 1 235 ? 17.536 -42.429 -84.877 1.00 46.41 235 PRO A C 1
ATOM 1704 O O . PRO A 1 235 ? 17.796 -43.302 -84.063 1.00 46.41 235 PRO A O 1
ATOM 1707 N N . LEU A 1 236 ? 16.361 -41.787 -84.954 1.00 34.84 236 LEU A N 1
ATOM 1708 C CA . LEU A 1 236 ? 15.017 -42.336 -84.702 1.00 34.84 236 LEU A CA 1
ATOM 1709 C C . LEU A 1 236 ? 14.613 -42.752 -83.268 1.00 34.84 236 LEU A C 1
ATOM 1711 O O . LEU A 1 236 ? 14.905 -43.853 -82.822 1.00 34.84 236 LEU A O 1
ATOM 1715 N N . ASN A 1 237 ? 13.702 -41.970 -82.666 1.00 34.44 237 ASN A N 1
ATOM 1716 C CA . ASN A 1 237 ? 12.338 -42.474 -82.455 1.00 34.44 237 ASN A CA 1
ATOM 1717 C C . ASN A 1 237 ? 11.276 -41.353 -82.537 1.00 34.44 237 ASN A C 1
ATOM 1719 O O . ASN A 1 237 ? 11.506 -40.216 -82.127 1.00 34.44 237 ASN A O 1
ATOM 1723 N N . LEU A 1 238 ? 10.152 -41.720 -83.152 1.00 37.84 238 LEU A N 1
ATOM 1724 C CA . LEU A 1 238 ? 8.984 -40.950 -83.578 1.00 37.84 238 LEU A CA 1
ATOM 1725 C C . LEU A 1 238 ? 8.164 -40.472 -82.359 1.00 37.84 238 LEU A C 1
ATOM 1727 O O . LEU A 1 238 ? 8.156 -41.142 -81.336 1.00 37.84 238 LEU A O 1
ATOM 1731 N N . GLY A 1 239 ? 7.545 -39.283 -82.347 1.00 29.78 239 GLY A N 1
ATOM 1732 C CA . GLY A 1 239 ? 6.361 -38.892 -83.135 1.00 29.78 239 GLY A CA 1
ATOM 1733 C C . GLY A 1 239 ? 5.083 -39.303 -82.381 1.00 29.78 239 GLY A C 1
ATOM 1734 O O . GLY A 1 239 ? 5.053 -40.356 -81.770 1.00 29.78 239 GLY A O 1
ATOM 1735 N N . ARG A 1 240 ? 3.962 -38.586 -82.352 1.00 36.25 240 ARG A N 1
ATOM 1736 C CA . ARG A 1 240 ? 3.500 -37.263 -82.799 1.00 36.25 240 ARG A CA 1
ATOM 1737 C C . ARG A 1 240 ? 2.098 -37.088 -82.136 1.00 36.25 240 ARG A C 1
ATOM 1739 O O . ARG A 1 240 ? 1.579 -38.052 -81.576 1.00 36.25 240 ARG A O 1
ATOM 1746 N N . PRO A 1 241 ? 1.479 -35.900 -82.208 1.00 51.44 241 PRO A N 1
ATOM 1747 C CA . PRO A 1 241 ? 0.244 -35.533 -81.517 1.00 51.44 241 PRO A CA 1
ATOM 1748 C C . PRO A 1 241 ? -1.026 -35.616 -82.392 1.00 51.44 241 PRO A C 1
ATOM 1750 O O . PRO A 1 241 ? -0.938 -35.820 -83.600 1.00 51.44 241 PRO A O 1
ATOM 1753 N N . SER A 1 242 ? -2.153 -35.324 -81.721 1.00 40.19 242 SER A N 1
ATOM 1754 C CA . SER A 1 242 ? -3.361 -34.595 -82.168 1.00 40.19 242 SER A CA 1
ATOM 1755 C C . SER A 1 242 ? -4.302 -35.185 -83.234 1.00 40.19 242 SER A C 1
ATOM 1757 O O . SER A 1 242 ? -3.934 -36.041 -84.028 1.00 40.19 242 SER A O 1
ATOM 1759 N N . GLN A 1 243 ? -5.514 -34.592 -83.238 1.00 36.78 243 GLN A N 1
ATOM 1760 C CA . GLN A 1 243 ? -6.605 -34.566 -84.241 1.00 36.78 243 GLN A CA 1
ATOM 1761 C C . GLN A 1 243 ? -7.880 -35.287 -83.754 1.00 36.78 243 GLN A C 1
ATOM 1763 O O . GLN A 1 243 ? -7.785 -36.320 -83.111 1.00 36.78 243 GLN A O 1
ATOM 1768 N N . GLN A 1 244 ? -9.109 -34.810 -83.973 1.00 34.78 244 GLN A N 1
ATOM 1769 C CA . GLN A 1 244 ? -9.658 -33.770 -84.861 1.00 34.78 244 GLN A CA 1
ATOM 1770 C C . GLN A 1 244 ? -11.115 -33.510 -84.413 1.00 34.78 244 GLN A C 1
ATOM 1772 O O . GLN A 1 244 ? -11.747 -34.432 -83.913 1.00 34.78 244 GLN 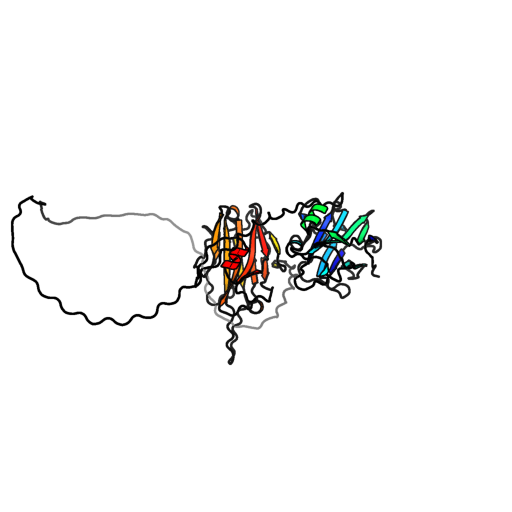A O 1
ATOM 1777 N N . GLY A 1 245 ? -11.641 -32.280 -84.467 1.00 31.14 245 GLY A N 1
ATOM 1778 C CA . GLY A 1 245 ? -12.520 -31.812 -85.561 1.00 31.14 245 GLY A CA 1
ATOM 1779 C C . GLY A 1 245 ? -14.001 -31.957 -85.152 1.00 31.14 245 GLY A C 1
ATOM 1780 O O . GLY A 1 245 ? -14.350 -32.926 -84.502 1.00 31.14 245 GLY A O 1
ATOM 1781 N N . GLY A 1 246 ? -14.951 -31.065 -85.411 1.00 32.69 246 GLY A N 1
ATOM 1782 C CA . GLY A 1 246 ? -15.045 -29.819 -86.162 1.00 32.69 246 GLY A CA 1
ATOM 1783 C C . GLY A 1 246 ? -16.510 -29.333 -86.092 1.00 32.69 246 GLY A C 1
ATOM 1784 O O . GLY A 1 246 ? -17.343 -29.990 -85.473 1.00 32.69 246 GLY A O 1
ATOM 1785 N N . GLY A 1 247 ? -16.826 -28.217 -86.756 1.00 33.22 247 GLY A N 1
ATOM 1786 C CA . GLY A 1 247 ? -18.206 -27.833 -87.103 1.00 33.22 247 GLY A CA 1
ATOM 1787 C C . GLY A 1 247 ? -18.749 -26.572 -86.420 1.00 33.22 247 GLY A C 1
ATOM 1788 O O . GLY A 1 247 ? -18.936 -26.533 -85.210 1.00 33.22 247 GLY A O 1
ATOM 1789 N N . THR A 1 248 ? -19.009 -25.544 -87.229 1.00 35.25 248 THR A N 1
ATOM 1790 C CA . THR A 1 248 ? -19.665 -24.259 -86.912 1.00 35.25 248 THR A CA 1
ATOM 1791 C C . THR A 1 248 ? -21.177 -24.300 -87.317 1.00 35.25 248 THR A C 1
ATOM 1793 O O . THR A 1 248 ? -21.683 -25.403 -87.506 1.00 35.25 248 THR A O 1
ATOM 1796 N N . PRO A 1 249 ? -21.959 -23.188 -87.383 1.00 62.66 249 PRO A N 1
ATOM 1797 C CA . PRO A 1 249 ? -23.177 -22.913 -86.590 1.00 62.66 249 PRO A CA 1
ATOM 1798 C C . PRO A 1 249 ? -24.471 -22.857 -87.473 1.00 62.66 249 PRO A C 1
ATOM 1800 O O . PRO A 1 249 ? -24.381 -23.258 -88.635 1.00 62.66 249 PRO A O 1
ATOM 1803 N N . PRO A 1 250 ? -25.679 -22.421 -87.010 1.00 49.53 250 PRO A N 1
ATOM 1804 C CA . PRO A 1 250 ? -26.029 -20.991 -86.833 1.00 49.53 250 PRO A CA 1
ATOM 1805 C C . PRO A 1 250 ? -27.056 -20.679 -85.696 1.00 49.53 250 PRO A C 1
ATOM 1807 O O . PRO A 1 250 ? -27.438 -21.540 -84.913 1.00 49.53 250 PRO A O 1
ATOM 1810 N N . ALA A 1 251 ? -27.438 -19.396 -85.602 1.00 34.25 251 ALA A N 1
ATOM 1811 C CA . ALA A 1 251 ? -28.241 -18.689 -84.582 1.00 34.25 251 ALA A CA 1
ATOM 1812 C C . ALA A 1 251 ? -29.796 -18.791 -84.781 1.00 34.25 251 ALA A C 1
ATOM 1814 O O . ALA A 1 251 ? -30.237 -19.702 -85.472 1.00 34.25 251 ALA A O 1
ATOM 1815 N N . PRO A 1 252 ? -30.650 -17.837 -84.322 1.00 61.56 252 PRO A N 1
ATOM 1816 C CA . PRO A 1 252 ? -31.199 -17.640 -82.966 1.00 61.56 252 PRO A CA 1
ATOM 1817 C C . PRO A 1 252 ? -32.762 -17.592 -82.901 1.00 61.56 252 PRO A C 1
ATOM 1819 O O . PRO A 1 252 ? -33.440 -17.616 -83.924 1.00 61.56 252 PRO A O 1
ATOM 1822 N N . SER A 1 253 ? -33.298 -17.359 -81.687 1.00 36.28 253 SER A N 1
ATOM 1823 C CA . SER A 1 253 ? -34.514 -16.570 -81.337 1.00 36.28 253 SER A CA 1
ATOM 1824 C C . SER A 1 253 ? -35.766 -17.270 -80.762 1.00 36.28 253 SER A C 1
ATOM 1826 O O . SER A 1 253 ? -36.124 -18.382 -81.133 1.00 36.28 253 SER A O 1
ATOM 1828 N N . SER A 1 254 ? -36.463 -16.478 -79.922 1.00 33.09 254 SER A N 1
ATOM 1829 C CA . SER A 1 254 ? -37.837 -16.582 -79.376 1.00 33.09 254 SER A CA 1
ATOM 1830 C C . SER A 1 254 ? -38.046 -17.511 -78.163 1.00 33.09 254 SER A C 1
ATOM 1832 O O . SER A 1 254 ? -37.561 -18.629 -78.148 1.00 33.09 254 SER A O 1
ATOM 1834 N N . GLY A 1 255 ? -38.729 -17.127 -77.079 1.00 32.28 255 GLY A N 1
ATOM 1835 C CA . GLY A 1 255 ? -39.480 -15.910 -76.766 1.00 32.28 255 GLY A CA 1
ATOM 1836 C C . GLY A 1 255 ? -39.901 -15.873 -75.282 1.00 32.28 255 GLY A C 1
ATOM 1837 O O . GLY A 1 255 ? -39.917 -16.894 -74.601 1.00 32.28 255 GLY A O 1
ATOM 1838 N N . ALA A 1 256 ? -40.208 -14.671 -74.793 1.00 41.03 256 ALA A N 1
ATOM 1839 C CA . ALA A 1 256 ? -41.121 -14.411 -73.663 1.00 41.03 256 ALA A CA 1
ATOM 1840 C C . ALA A 1 256 ? -42.583 -14.359 -74.221 1.00 41.03 256 ALA A C 1
ATOM 1842 O O . ALA A 1 256 ? -42.691 -14.555 -75.437 1.00 41.03 256 ALA A O 1
ATOM 1843 N N . PRO A 1 257 ? -43.691 -14.031 -73.496 1.00 62.12 257 PRO A N 1
ATOM 1844 C CA . PRO A 1 257 ? -43.831 -13.410 -72.160 1.00 62.12 257 PRO A CA 1
ATOM 1845 C C . PRO A 1 257 ? -45.100 -13.854 -71.346 1.00 62.12 257 PRO A C 1
ATOM 1847 O O . PRO A 1 257 ? -45.651 -14.921 -71.592 1.00 62.12 257 PRO A O 1
ATOM 1850 N N . ASP A 1 258 ? -45.539 -12.977 -70.420 1.00 35.78 258 ASP A N 1
ATOM 1851 C CA . ASP A 1 258 ? -46.870 -12.807 -69.774 1.00 35.78 258 ASP A CA 1
ATOM 1852 C C . ASP A 1 258 ? -47.171 -13.514 -68.433 1.00 35.78 258 ASP A C 1
ATOM 1854 O O . ASP A 1 258 ? -46.739 -14.635 -68.202 1.00 35.78 258 ASP A O 1
ATOM 1858 N N . ALA A 1 259 ? -47.985 -12.991 -67.496 1.00 35.59 259 ALA A N 1
ATOM 1859 C CA . ALA A 1 259 ? -48.486 -11.652 -67.107 1.00 35.59 259 ALA A CA 1
ATOM 1860 C C . ALA A 1 259 ? -49.488 -11.834 -65.922 1.00 35.59 259 ALA A C 1
ATOM 1862 O O . ALA A 1 259 ? -50.172 -12.848 -65.900 1.00 35.59 259 ALA A O 1
ATOM 1863 N N . ALA A 1 260 ? -49.620 -10.819 -65.034 1.00 34.06 260 ALA A N 1
ATOM 1864 C CA . ALA A 1 260 ? -50.838 -10.339 -64.305 1.00 34.06 260 ALA A CA 1
ATOM 1865 C C . ALA A 1 260 ? -51.656 -11.315 -63.393 1.00 34.06 260 ALA A C 1
ATOM 1867 O O . ALA A 1 260 ? -51.822 -12.472 -63.729 1.00 34.06 260 ALA A O 1
ATOM 1868 N N . SER A 1 261 ? -52.349 -10.998 -62.279 1.00 35.50 261 SER A N 1
ATOM 1869 C CA . SER A 1 261 ? -52.779 -9.841 -61.433 1.00 35.50 261 SER A CA 1
ATOM 1870 C C . SER A 1 261 ? -53.820 -10.427 -60.393 1.00 35.50 261 SER A C 1
ATOM 1872 O O . SER A 1 261 ? -54.025 -11.638 -60.443 1.00 35.50 261 SER A O 1
ATOM 1874 N N . PRO A 1 262 ? -54.678 -9.703 -59.614 1.00 53.91 262 PRO A N 1
ATOM 1875 C CA . PRO A 1 262 ? -54.523 -8.575 -58.659 1.00 53.91 262 PRO A CA 1
ATOM 1876 C C . PRO A 1 262 ? -55.364 -8.671 -57.321 1.00 53.91 262 PRO A C 1
ATOM 1878 O O . PRO A 1 262 ? -56.212 -9.543 -57.177 1.00 53.91 262 PRO A O 1
ATOM 1881 N N . ARG A 1 263 ? -55.233 -7.630 -56.452 1.00 36.69 263 ARG A N 1
ATOM 1882 C CA . ARG A 1 263 ? -56.216 -7.006 -55.488 1.00 36.69 263 ARG A CA 1
ATOM 1883 C C . ARG A 1 263 ? -56.678 -7.821 -54.242 1.00 36.69 263 ARG A C 1
ATOM 1885 O O . ARG A 1 263 ? -56.806 -9.026 -54.313 1.00 36.69 263 ARG A O 1
ATOM 1892 N N . VAL A 1 264 ? -56.935 -7.258 -53.042 1.00 37.38 264 VAL A N 1
ATOM 1893 C CA . VAL A 1 264 ? -57.882 -6.185 -52.620 1.00 37.38 264 VAL A CA 1
ATOM 1894 C C . VAL A 1 264 ? -57.517 -5.640 -51.207 1.00 37.38 264 VAL A C 1
ATOM 1896 O O . VAL A 1 264 ? -57.049 -6.394 -50.361 1.00 37.38 264 VAL A O 1
ATOM 1899 N N . LEU A 1 265 ? -57.803 -4.354 -50.942 1.00 41.44 265 LEU A N 1
ATOM 1900 C CA . LEU A 1 265 ? -57.804 -3.645 -49.636 1.00 41.44 265 LEU A CA 1
ATOM 1901 C C . LEU A 1 265 ? -59.262 -3.323 -49.219 1.00 41.44 265 LEU A C 1
ATOM 1903 O O . LEU A 1 265 ? -60.076 -3.152 -50.131 1.00 41.44 265 LEU A O 1
ATOM 1907 N N . PRO A 1 266 ? -59.608 -3.167 -47.919 1.00 52.62 266 PRO A N 1
ATOM 1908 C CA . PRO A 1 266 ? -60.414 -1.991 -47.498 1.00 52.62 266 PRO A CA 1
ATOM 1909 C C . PRO A 1 266 ? -60.066 -1.496 -46.044 1.00 52.62 266 PRO A C 1
ATOM 1911 O O . PRO A 1 266 ? -59.050 -1.933 -45.512 1.00 52.62 266 PRO A O 1
ATOM 1914 N N . PRO A 1 267 ? -60.787 -0.538 -45.400 1.00 56.56 267 PRO A N 1
ATOM 1915 C CA . PRO A 1 267 ? -60.428 0.888 -45.351 1.00 56.56 267 PRO A CA 1
ATOM 1916 C C . PRO A 1 267 ? -60.282 1.487 -43.921 1.00 56.56 267 PRO A C 1
ATOM 1918 O O . PRO A 1 267 ? -60.538 0.838 -42.911 1.00 56.56 267 PRO A O 1
ATOM 1921 N N . ALA A 1 268 ? -59.897 2.769 -43.854 1.00 44.53 268 ALA A N 1
ATOM 1922 C CA . ALA A 1 268 ? -59.821 3.608 -42.646 1.00 44.53 268 ALA A CA 1
ATOM 1923 C C . ALA A 1 268 ? -61.176 4.231 -42.224 1.00 44.53 268 ALA A C 1
ATOM 1925 O O . ALA A 1 268 ? -62.091 4.338 -43.042 1.00 44.53 268 ALA A O 1
ATOM 1926 N N . PRO A 1 269 ? -61.269 4.750 -40.984 1.00 51.34 269 PRO A N 1
ATOM 1927 C CA . PRO A 1 269 ? -61.810 6.101 -40.740 1.00 51.34 269 PRO A CA 1
ATOM 1928 C C . PRO A 1 269 ? -60.941 6.860 -39.705 1.00 51.34 269 PRO A C 1
ATOM 1930 O O . PRO A 1 269 ? -60.246 6.242 -38.911 1.00 51.34 269 PRO A O 1
ATOM 1933 N N . GLY A 1 270 ? -60.883 8.182 -39.572 1.00 37.88 270 GLY A N 1
ATOM 1934 C CA . GLY A 1 270 ? -61.582 9.332 -40.132 1.00 37.88 270 GLY A CA 1
ATOM 1935 C C . GLY A 1 270 ? -61.036 10.579 -39.401 1.00 37.88 270 GLY A C 1
ATOM 1936 O O . GLY A 1 270 ? -60.583 10.490 -38.261 1.00 37.88 270 GLY A O 1
ATOM 1937 N N . ALA A 1 271 ? -61.008 11.723 -40.080 1.00 39.16 271 ALA A N 1
ATOM 1938 C CA . ALA A 1 271 ? -60.340 12.955 -39.658 1.00 39.16 271 ALA A CA 1
ATOM 1939 C C . ALA A 1 271 ? -61.020 13.706 -38.491 1.00 39.16 271 ALA A C 1
ATOM 1941 O O . ALA A 1 271 ? -62.243 13.687 -38.356 1.00 39.16 271 ALA A O 1
ATOM 1942 N N . ARG A 1 272 ? -60.235 14.506 -37.750 1.00 38.12 272 ARG A N 1
ATOM 1943 C CA . ARG A 1 272 ? -60.699 15.769 -37.144 1.00 38.12 272 ARG A CA 1
ATOM 1944 C C . ARG A 1 272 ? -59.677 16.899 -37.365 1.00 38.12 272 ARG A C 1
ATOM 1946 O O . ARG A 1 272 ? -58.487 16.610 -37.461 1.00 38.12 272 ARG A O 1
ATOM 1953 N N . PRO A 1 273 ? -60.141 18.156 -37.506 1.00 46.91 273 PRO A N 1
ATOM 1954 C CA . PRO A 1 273 ? -59.400 19.222 -38.175 1.00 46.91 273 PRO A CA 1
ATOM 1955 C C . PRO A 1 273 ? -58.569 20.093 -37.223 1.00 46.91 273 PRO A C 1
ATOM 1957 O O . PRO A 1 273 ? -58.908 20.267 -36.053 1.00 46.91 273 PRO A O 1
ATOM 1960 N N . ALA A 1 274 ? -57.520 20.700 -37.776 1.00 46.94 274 ALA A N 1
ATOM 1961 C CA . ALA A 1 274 ? -56.808 21.832 -37.192 1.00 46.94 274 ALA A CA 1
ATOM 1962 C C . ALA A 1 274 ? -57.584 23.146 -37.411 1.00 46.94 274 ALA A C 1
ATOM 1964 O O . ALA A 1 274 ? -58.218 23.298 -38.459 1.00 46.94 274 ALA A O 1
ATOM 1965 N N . PRO A 1 275 ? -57.466 24.140 -36.515 1.00 45.31 275 PRO A N 1
ATOM 1966 C CA . PRO A 1 275 ? -57.640 25.536 -36.874 1.00 45.31 275 PRO A CA 1
ATOM 1967 C C . PRO A 1 275 ? -56.286 26.227 -37.110 1.00 45.31 275 PRO A C 1
ATOM 1969 O O . PRO A 1 275 ? -55.276 25.919 -36.477 1.00 45.31 275 PRO A O 1
ATOM 1972 N N . ALA A 1 276 ? -56.302 27.154 -38.066 1.00 41.72 276 ALA A N 1
ATOM 1973 C CA . ALA A 1 276 ? -55.188 27.966 -38.549 1.00 41.72 276 ALA A CA 1
ATOM 1974 C C . ALA A 1 276 ? -55.150 29.355 -37.829 1.00 41.72 276 ALA A C 1
ATOM 1976 O O . ALA A 1 276 ? -55.836 29.512 -36.820 1.00 41.72 276 ALA A O 1
ATOM 1977 N N . PRO A 1 277 ? -54.327 30.347 -38.239 1.00 53.00 277 PRO A N 1
ATOM 1978 C CA . PRO A 1 277 ? -53.405 31.066 -37.356 1.00 53.00 277 PRO A CA 1
ATOM 1979 C C . PRO A 1 277 ? -53.858 32.492 -36.982 1.00 53.00 277 PRO A C 1
ATOM 1981 O O . PRO A 1 277 ? -54.651 33.111 -37.687 1.00 53.00 277 PRO A O 1
ATOM 1984 N N . ALA A 1 278 ? -53.271 33.065 -35.925 1.00 34.00 278 ALA A N 1
ATOM 1985 C CA . ALA A 1 278 ? -53.337 34.501 -35.643 1.00 34.00 278 ALA A CA 1
ATOM 1986 C C . ALA A 1 278 ? -51.939 35.074 -35.342 1.00 34.00 278 ALA A C 1
ATOM 1988 O O . ALA A 1 278 ? -51.112 34.448 -34.685 1.00 34.00 278 ALA A O 1
ATOM 1989 N N . GLN A 1 279 ? -51.702 36.250 -35.918 1.00 39.31 279 GLN A N 1
ATOM 1990 C CA . GLN A 1 279 ? -50.455 37.007 -36.066 1.00 39.31 279 GLN A CA 1
ATOM 1991 C C . GLN A 1 279 ? -50.034 37.803 -34.797 1.00 39.31 279 GLN A C 1
ATOM 1993 O O . GLN A 1 279 ? -50.759 37.779 -33.804 1.00 39.31 279 GLN A O 1
ATOM 1998 N N . PRO A 1 280 ? -48.856 38.475 -34.788 1.00 49.88 280 PRO A N 1
ATOM 1999 C CA . PRO A 1 280 ? -48.074 38.759 -33.587 1.00 49.88 280 PRO A CA 1
ATOM 2000 C C . PRO A 1 280 ? -48.477 40.068 -32.902 1.00 49.88 280 PRO A C 1
ATOM 2002 O O . PRO A 1 280 ? -48.755 41.066 -33.565 1.00 49.88 280 PRO A O 1
ATOM 2005 N N . GLN A 1 281 ? -48.417 40.094 -31.569 1.00 33.78 281 GLN A N 1
ATOM 2006 C CA . GLN A 1 281 ? -48.465 41.329 -30.785 1.00 33.78 281 GLN A CA 1
ATOM 2007 C C . GLN A 1 281 ? -47.453 41.287 -29.636 1.00 33.78 281 GLN A C 1
ATOM 2009 O O . GLN A 1 281 ? -47.115 40.227 -29.116 1.00 33.78 281 GLN A O 1
ATOM 2014 N N . GLY A 1 282 ? -46.898 42.467 -29.362 1.00 36.97 282 GLY A N 1
ATOM 2015 C CA . GLY A 1 282 ? -45.612 42.681 -28.717 1.00 36.97 282 GLY A CA 1
ATOM 2016 C C . GLY A 1 282 ? -45.565 42.503 -27.201 1.00 36.97 282 GLY A C 1
ATOM 2017 O O . GLY A 1 282 ? -46.566 42.344 -26.510 1.00 36.97 282 GLY A O 1
ATOM 2018 N N . THR A 1 283 ? -44.330 42.549 -26.713 1.00 41.00 283 THR A N 1
ATOM 2019 C CA . THR A 1 283 ? -43.905 42.453 -25.312 1.00 41.00 283 THR A CA 1
ATOM 2020 C C . THR A 1 283 ? -44.455 43.566 -24.418 1.00 41.00 283 THR A C 1
ATOM 2022 O O . THR A 1 283 ? -44.408 44.736 -24.803 1.00 41.00 283 THR A O 1
ATOM 2025 N N . PRO A 1 284 ? -44.799 43.225 -23.165 1.00 36.44 284 PRO A N 1
ATOM 2026 C CA . PRO A 1 284 ? -44.439 44.035 -21.993 1.00 36.44 284 PRO A CA 1
ATOM 2027 C C . PRO A 1 284 ? -43.612 43.231 -20.956 1.00 36.44 284 PRO A C 1
ATOM 2029 O O . PRO A 1 284 ? -43.527 42.008 -21.055 1.00 36.44 284 PRO A O 1
ATOM 2032 N N . PRO A 1 285 ? -42.949 43.905 -19.993 1.00 41.31 285 PRO A N 1
ATOM 2033 C CA . PRO A 1 285 ? -41.776 43.389 -19.286 1.00 41.31 285 PRO A CA 1
ATOM 2034 C C . PRO A 1 285 ? -42.088 42.446 -18.110 1.00 41.31 285 PRO A C 1
ATOM 2036 O O . PRO A 1 285 ? -43.201 42.384 -17.594 1.00 41.31 285 PRO A O 1
ATOM 2039 N N . ALA A 1 286 ? -41.046 41.717 -17.702 1.00 40.59 286 ALA A N 1
ATOM 2040 C CA . ALA A 1 286 ? -41.031 40.660 -16.694 1.00 40.59 286 ALA A CA 1
ATOM 2041 C C . ALA A 1 286 ? -41.478 41.086 -15.280 1.00 40.59 286 ALA A C 1
ATOM 2043 O O . ALA A 1 286 ? -41.116 42.172 -14.824 1.00 40.59 286 ALA A O 1
ATOM 2044 N N . PRO A 1 287 ? -42.100 40.168 -14.517 1.00 35.62 287 PRO A N 1
ATOM 2045 C CA . PRO A 1 287 ? -41.966 40.109 -13.073 1.00 35.62 287 PRO A CA 1
ATOM 2046 C C . PRO A 1 287 ? -40.932 39.049 -12.651 1.00 35.62 287 PRO A C 1
ATOM 2048 O O . PRO A 1 287 ? -40.771 37.991 -13.256 1.00 35.62 287 PRO A O 1
ATOM 2051 N N . SER A 1 288 ? -40.210 39.403 -11.599 1.00 35.22 288 SER A N 1
ATOM 2052 C CA . SER A 1 288 ? -39.037 38.775 -11.001 1.00 35.22 288 SER A CA 1
ATOM 2053 C C . SER A 1 288 ? -39.206 37.288 -10.667 1.00 35.22 288 SER A C 1
ATOM 2055 O O . SER A 1 288 ? -40.175 36.889 -10.025 1.00 35.22 288 SER A O 1
ATOM 2057 N N . SER A 1 289 ? -38.207 36.477 -11.028 1.00 35.69 289 SER A N 1
ATOM 2058 C CA . SER A 1 289 ? -38.087 35.079 -10.610 1.00 35.69 289 SER A CA 1
ATOM 2059 C C . SER A 1 289 ? -37.925 34.969 -9.091 1.00 35.69 289 SER A C 1
ATOM 2061 O O . SER A 1 289 ? -36.938 35.452 -8.533 1.00 35.69 289 SER A O 1
ATOM 2063 N N . SER A 1 290 ? -38.841 34.272 -8.423 1.00 39.09 290 SER A N 1
ATOM 2064 C CA . SER A 1 290 ? -38.563 33.666 -7.121 1.00 39.09 290 SER A CA 1
ATOM 2065 C C . SER A 1 290 ? -37.501 32.578 -7.304 1.00 39.09 290 SER A C 1
ATOM 2067 O O . SER A 1 290 ? -37.675 31.677 -8.126 1.00 39.09 290 SER A O 1
ATOM 2069 N N . ALA A 1 291 ? -36.396 32.686 -6.567 1.00 40.81 291 ALA A N 1
ATOM 2070 C CA . ALA A 1 291 ? -35.296 31.727 -6.584 1.00 40.81 291 ALA A CA 1
ATOM 2071 C C . ALA A 1 291 ? -35.779 30.292 -6.265 1.00 40.81 291 ALA A C 1
ATOM 2073 O O . ALA A 1 291 ? -36.640 30.130 -5.395 1.00 40.81 291 ALA A O 1
ATOM 2074 N N . PRO A 1 292 ? -35.225 29.243 -6.906 1.00 35.56 292 PRO A N 1
ATOM 2075 C CA . PRO A 1 292 ? -35.439 27.871 -6.462 1.00 35.56 292 PRO A CA 1
ATOM 2076 C C . PRO A 1 292 ? -34.797 27.681 -5.084 1.00 35.56 292 PRO A C 1
ATOM 2078 O O . PRO A 1 292 ? -33.685 28.156 -4.843 1.00 35.56 292 PRO A O 1
ATOM 2081 N N . ALA A 1 293 ? -35.486 26.975 -4.188 1.00 38.88 293 ALA A N 1
ATOM 2082 C CA . ALA A 1 293 ? -34.924 26.551 -2.911 1.00 38.88 293 ALA A CA 1
ATOM 2083 C C . ALA A 1 293 ? -33.605 25.775 -3.131 1.00 38.88 293 ALA A C 1
ATOM 2085 O O . ALA A 1 293 ? -33.506 25.019 -4.103 1.00 38.88 293 ALA A O 1
ATOM 2086 N N . PRO A 1 294 ? -32.593 25.943 -2.259 1.00 35.09 294 PRO A N 1
ATOM 2087 C CA . PRO A 1 294 ? -31.329 25.239 -2.401 1.00 35.09 294 PRO A CA 1
ATOM 2088 C C . PRO A 1 294 ? -31.572 23.732 -2.317 1.00 35.09 294 PRO A C 1
ATOM 2090 O O . PRO A 1 294 ? -32.199 23.239 -1.377 1.00 35.09 294 PRO A O 1
ATOM 2093 N N . ALA A 1 295 ? -31.077 23.008 -3.320 1.00 38.00 295 ALA A N 1
ATOM 2094 C CA . ALA A 1 295 ? -31.019 21.557 -3.278 1.00 38.00 295 ALA A CA 1
ATOM 2095 C C . ALA A 1 295 ? -30.241 21.122 -2.021 1.00 38.00 295 ALA A C 1
ATOM 2097 O O . ALA A 1 295 ? -29.247 21.770 -1.671 1.00 38.00 295 ALA A O 1
ATOM 2098 N N . PRO A 1 296 ? -30.670 20.051 -1.331 1.00 38.34 296 PRO A N 1
ATOM 2099 C CA . PRO A 1 296 ? -29.924 19.533 -0.194 1.00 38.34 296 PRO A CA 1
ATOM 2100 C C . PRO A 1 296 ? -28.493 19.181 -0.637 1.00 38.34 296 PRO A C 1
ATOM 2102 O O . PRO A 1 296 ? -28.306 18.711 -1.764 1.00 38.34 296 PRO A O 1
ATOM 2105 N N . PRO A 1 297 ? -27.476 19.422 0.209 1.00 36.84 297 PRO A N 1
ATOM 2106 C CA . PRO A 1 297 ? -26.093 19.144 -0.147 1.00 36.84 297 PRO A CA 1
ATOM 2107 C C . PRO A 1 297 ? -25.935 17.660 -0.489 1.00 36.84 297 PRO A C 1
ATOM 2109 O O . PRO A 1 297 ? -26.360 16.784 0.265 1.00 36.84 297 PRO A O 1
ATOM 2112 N N . ALA A 1 298 ? -25.337 17.389 -1.650 1.00 40.16 298 ALA A N 1
ATOM 2113 C CA . ALA A 1 298 ? -24.986 16.042 -2.066 1.00 40.16 298 ALA A CA 1
ATOM 2114 C C . ALA A 1 298 ? -24.050 15.410 -1.024 1.00 40.16 298 ALA A C 1
ATOM 2116 O O . ALA A 1 298 ? -23.042 16.005 -0.640 1.00 40.16 298 ALA A O 1
ATOM 2117 N N . ALA A 1 299 ? -24.384 14.199 -0.579 1.00 31.52 299 ALA A N 1
ATOM 2118 C CA . ALA A 1 299 ? -23.479 13.374 0.208 1.00 31.52 299 ALA A CA 1
ATOM 2119 C C . ALA A 1 299 ? -22.179 13.121 -0.590 1.00 31.52 299 ALA A C 1
ATOM 2121 O O . ALA A 1 299 ? -22.251 12.918 -1.808 1.00 31.52 299 ALA A O 1
ATOM 2122 N N . PRO A 1 300 ? -20.993 13.122 0.046 1.00 30.97 300 PRO A N 1
ATOM 2123 C CA . PRO A 1 300 ? -19.745 12.847 -0.653 1.00 30.97 300 PRO A CA 1
ATOM 2124 C C . PRO A 1 300 ? -19.744 11.385 -1.114 1.00 30.97 300 PRO A C 1
ATOM 2126 O O . PRO A 1 300 ? -19.667 10.464 -0.305 1.00 30.97 300 PRO A O 1
ATOM 2129 N N . SER A 1 301 ? -19.849 11.161 -2.423 1.00 36.16 301 SER A N 1
ATOM 2130 C CA . SER A 1 301 ? -19.620 9.840 -3.007 1.00 36.16 301 SER A CA 1
ATOM 2131 C C . SER A 1 301 ? -18.114 9.673 -3.208 1.00 36.16 301 SER A C 1
ATOM 2133 O O . SER A 1 301 ? -17.513 10.297 -4.080 1.00 36.16 301 SER A O 1
ATOM 2135 N N . LEU A 1 302 ? -17.476 8.874 -2.354 1.00 45.34 302 LEU A N 1
ATOM 2136 C CA . LEU A 1 302 ? -16.073 8.487 -2.504 1.00 45.34 302 LEU A CA 1
ATOM 2137 C C . LEU A 1 302 ? -15.957 7.519 -3.693 1.00 45.34 302 LEU A C 1
ATOM 2139 O O . LEU A 1 302 ? -15.989 6.307 -3.529 1.00 45.34 302 LEU A O 1
ATOM 2143 N N . GLN A 1 303 ? -15.903 8.063 -4.912 1.00 69.19 303 GLN A N 1
ATOM 2144 C CA . GLN A 1 303 ? -15.868 7.290 -6.164 1.00 69.19 303 GLN A CA 1
ATOM 2145 C C . GLN A 1 303 ? -14.452 6.902 -6.616 1.00 69.19 303 GLN A C 1
ATOM 2147 O O . GLN A 1 303 ? -14.312 6.302 -7.678 1.00 69.19 303 GLN A O 1
ATOM 2152 N N . LYS A 1 304 ? -13.400 7.268 -5.871 1.00 78.12 304 LYS A N 1
ATOM 2153 C CA . LYS A 1 304 ? -12.008 7.033 -6.277 1.00 78.12 304 LYS A CA 1
ATOM 2154 C C . LYS A 1 304 ? -11.154 6.537 -5.118 1.00 78.12 304 LYS A C 1
ATOM 2156 O O . LYS A 1 304 ? -11.299 7.029 -4.001 1.00 78.12 304 LYS A O 1
ATOM 2161 N N . ILE A 1 305 ? -10.247 5.617 -5.414 1.00 84.06 305 ILE A N 1
ATOM 2162 C CA . ILE A 1 305 ? -9.249 5.067 -4.500 1.00 84.06 305 ILE A CA 1
ATOM 2163 C C . ILE A 1 305 ? -7.881 5.304 -5.131 1.00 84.06 305 ILE A C 1
ATOM 2165 O O . ILE A 1 305 ? -7.658 4.932 -6.276 1.00 84.06 305 ILE A O 1
ATOM 2169 N N . GLU A 1 306 ? -6.965 5.937 -4.409 1.00 89.56 306 GLU A N 1
ATOM 2170 C CA . GLU A 1 306 ? -5.607 6.184 -4.893 1.00 89.56 306 GLU A CA 1
ATOM 2171 C C . GLU A 1 306 ? -4.632 5.228 -4.208 1.00 89.56 306 GLU A C 1
ATOM 2173 O O . GLU A 1 306 ? -4.608 5.149 -2.981 1.00 89.56 306 GLU A O 1
ATOM 2178 N N . LEU A 1 307 ? -3.848 4.502 -5.008 1.00 85.06 307 LEU A N 1
ATOM 2179 C CA . LEU A 1 307 ? -2.734 3.689 -4.528 1.00 85.06 307 LEU A CA 1
ATOM 2180 C C . LEU A 1 307 ? -1.497 4.590 -4.499 1.00 85.06 307 LEU A C 1
ATOM 2182 O O . LEU A 1 307 ? -1.057 5.093 -5.542 1.00 85.06 307 LEU A O 1
ATOM 2186 N N . THR A 1 308 ? -0.957 4.830 -3.309 1.00 83.62 308 THR A N 1
ATOM 2187 C CA . THR A 1 308 ? 0.068 5.858 -3.072 1.00 83.62 308 THR A CA 1
ATOM 2188 C C . THR A 1 308 ? 1.436 5.247 -2.801 1.00 83.62 308 THR A C 1
ATOM 2190 O O . THR A 1 308 ? 2.449 5.847 -3.155 1.00 83.62 308 THR A O 1
ATOM 2193 N N . LYS A 1 309 ? 1.493 4.035 -2.244 1.00 81.88 309 LYS A N 1
ATOM 2194 C CA . LYS A 1 309 ? 2.741 3.333 -1.944 1.00 81.88 309 LYS A CA 1
ATOM 2195 C C . LYS A 1 309 ? 2.962 2.165 -2.889 1.00 81.88 309 LYS A C 1
ATOM 2197 O O . LYS A 1 309 ? 2.034 1.465 -3.291 1.00 81.88 309 LYS A O 1
ATOM 2202 N N . ARG A 1 310 ? 4.223 1.941 -3.252 1.00 85.31 310 ARG A N 1
ATOM 2203 C CA . ARG A 1 310 ? 4.626 0.732 -3.971 1.00 85.31 310 ARG A CA 1
ATOM 2204 C C . ARG A 1 310 ? 4.159 -0.504 -3.203 1.00 85.31 310 ARG A C 1
ATOM 2206 O O . ARG A 1 310 ? 4.336 -0.587 -1.995 1.00 85.31 310 ARG A O 1
ATOM 2213 N N . GLY A 1 311 ? 3.573 -1.450 -3.923 1.00 82.56 311 GLY A N 1
ATOM 2214 C CA . GLY A 1 311 ? 3.003 -2.664 -3.359 1.00 82.56 311 GLY A CA 1
ATOM 2215 C C . GLY A 1 311 ? 1.545 -2.528 -2.928 1.00 82.56 311 GLY A C 1
ATOM 2216 O O . GLY A 1 311 ? 0.921 -3.569 -2.747 1.00 82.56 311 GLY A O 1
ATOM 2217 N N . ASP A 1 312 ? 0.977 -1.316 -2.797 1.00 84.88 312 ASP A N 1
ATOM 2218 C CA . ASP A 1 312 ? -0.445 -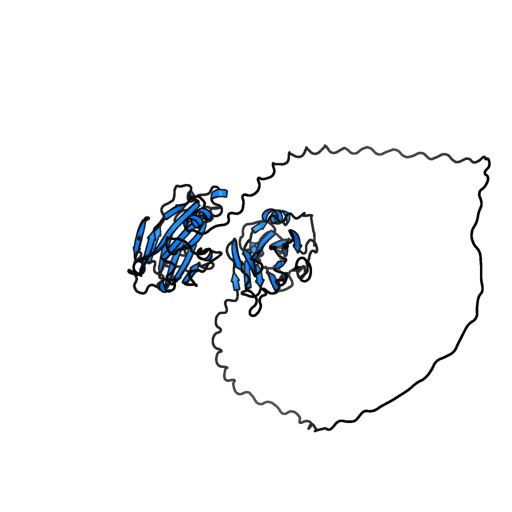1.124 -2.465 1.00 84.88 312 ASP A CA 1
ATOM 2219 C C . ASP A 1 312 ? -1.321 -1.973 -3.386 1.00 84.88 312 ASP A C 1
ATOM 2221 O O . ASP A 1 312 ? -1.179 -1.900 -4.611 1.00 84.88 312 ASP A O 1
ATOM 2225 N N . LYS A 1 313 ? -2.228 -2.769 -2.805 1.00 91.25 313 LYS A N 1
ATOM 2226 C CA . LYS A 1 313 ? -3.118 -3.661 -3.558 1.00 91.25 313 LYS A CA 1
ATOM 2227 C C . LYS A 1 313 ? -4.575 -3.377 -3.264 1.00 91.25 313 LYS A C 1
ATOM 2229 O O . LYS A 1 313 ? -4.950 -3.074 -2.137 1.00 91.25 313 LYS A O 1
ATOM 2234 N N . ILE A 1 314 ? -5.404 -3.554 -4.281 1.00 89.31 314 ILE A N 1
ATOM 2235 C CA . ILE A 1 314 ? -6.854 -3.561 -4.148 1.00 89.31 314 ILE A CA 1
ATOM 2236 C C . ILE A 1 314 ? -7.460 -4.575 -5.111 1.00 89.31 314 ILE A C 1
ATOM 2238 O O . ILE A 1 314 ? -7.049 -4.680 -6.265 1.00 89.31 314 ILE A O 1
ATOM 2242 N N . SER A 1 315 ? -8.450 -5.334 -4.648 1.00 91.56 315 SER A N 1
ATOM 2243 C CA . SER A 1 315 ? -9.224 -6.209 -5.529 1.00 91.56 315 SER A CA 1
ATOM 2244 C C . SER A 1 315 ? -10.287 -5.410 -6.271 1.00 91.56 315 SER A C 1
ATOM 2246 O O . SER A 1 315 ? -10.967 -4.576 -5.679 1.00 91.56 315 SER A O 1
ATOM 2248 N N . LEU A 1 316 ? -10.467 -5.689 -7.561 1.00 88.38 316 LEU A N 1
ATOM 2249 C CA . LEU A 1 316 ? -11.588 -5.135 -8.306 1.00 88.38 316 LEU A CA 1
ATOM 2250 C C . LEU A 1 316 ? -12.905 -5.671 -7.751 1.00 88.38 316 LEU A C 1
ATOM 2252 O O . LEU A 1 316 ? -13.071 -6.869 -7.503 1.00 88.38 316 LEU A O 1
ATOM 2256 N N . GLU A 1 317 ? -13.872 -4.779 -7.604 1.00 82.81 317 GLU A N 1
ATOM 2257 C CA . GLU A 1 317 ? -15.224 -5.172 -7.245 1.00 82.81 317 GLU A CA 1
ATOM 2258 C C . GLU A 1 317 ? -15.972 -5.691 -8.475 1.00 82.81 317 GLU A C 1
ATOM 2260 O O . GLU A 1 317 ? -15.791 -5.222 -9.607 1.00 82.81 317 GLU A O 1
ATOM 2265 N N . LYS A 1 318 ? -16.851 -6.667 -8.243 1.00 82.31 318 LYS A N 1
ATOM 2266 C CA . LYS A 1 318 ? -17.816 -7.101 -9.251 1.00 82.31 318 LYS A CA 1
ATOM 2267 C C . LYS A 1 318 ? -18.777 -5.959 -9.555 1.00 82.31 318 LYS A C 1
ATOM 2269 O O . LYS A 1 318 ? -19.158 -5.197 -8.669 1.00 82.31 318 LYS A O 1
ATOM 2274 N N . LYS A 1 319 ? -19.231 -5.872 -10.802 1.00 73.25 319 LYS A N 1
ATOM 2275 C CA . LYS A 1 319 ? -20.230 -4.877 -11.179 1.00 73.25 319 LYS A CA 1
ATOM 2276 C C . LYS A 1 319 ? -21.542 -5.177 -10.454 1.00 73.25 319 LYS A C 1
ATOM 2278 O O . LYS A 1 319 ? -22.048 -6.299 -10.535 1.00 73.25 319 LYS A O 1
ATOM 2283 N N . ALA A 1 320 ? -22.094 -4.165 -9.782 1.00 68.19 320 ALA A N 1
ATOM 2284 C CA . ALA A 1 320 ? -23.321 -4.281 -8.998 1.00 68.19 320 ALA A CA 1
ATOM 2285 C C . ALA A 1 320 ? -24.439 -5.005 -9.774 1.00 68.19 320 ALA A C 1
ATOM 2287 O O . ALA A 1 320 ? -24.765 -4.643 -10.906 1.00 68.19 320 ALA A O 1
ATOM 2288 N N . GLY A 1 321 ? -25.011 -6.044 -9.158 1.00 67.69 321 GLY A N 1
ATOM 2289 C CA . GLY A 1 321 ? -26.063 -6.870 -9.759 1.00 67.69 321 GLY A CA 1
ATOM 2290 C C . GLY A 1 321 ? -25.578 -7.934 -10.753 1.00 67.69 321 GLY A C 1
ATOM 2291 O O . GLY A 1 321 ? -26.408 -8.537 -11.428 1.00 67.69 321 GLY A O 1
ATOM 2292 N N . THR A 1 322 ? -24.267 -8.180 -10.864 1.00 69.25 322 THR A N 1
ATOM 2293 C CA . THR A 1 322 ? -23.702 -9.223 -11.734 1.00 69.25 322 THR A CA 1
ATOM 2294 C C . THR A 1 322 ? -22.586 -10.007 -11.041 1.00 69.25 322 THR A C 1
ATOM 2296 O O . THR A 1 322 ? -21.887 -9.478 -10.181 1.00 69.25 322 THR A O 1
ATOM 2299 N N . ASP A 1 323 ? -22.360 -11.253 -11.465 1.00 69.31 323 ASP A N 1
ATOM 2300 C CA . ASP A 1 323 ? -21.213 -12.065 -11.025 1.00 69.31 323 ASP A CA 1
ATOM 2301 C C . ASP A 1 323 ? -19.915 -11.786 -11.798 1.00 69.31 323 ASP A C 1
ATOM 2303 O O . ASP A 1 323 ? -18.909 -12.471 -11.613 1.00 69.31 323 ASP A O 1
ATOM 2307 N N . SER A 1 324 ? -19.928 -10.774 -12.665 1.00 77.62 324 SER A N 1
ATOM 2308 C CA . SER A 1 324 ? -18.804 -10.396 -13.513 1.00 77.62 324 SER A CA 1
ATOM 2309 C C . SER A 1 324 ? -18.158 -9.106 -13.013 1.00 77.62 324 SER A C 1
ATOM 2311 O O . SER A 1 324 ? -18.830 -8.180 -12.563 1.00 77.62 324 SER A O 1
ATOM 2313 N N . ILE A 1 325 ? -16.840 -9.009 -13.162 1.00 84.44 325 ILE A N 1
ATOM 2314 C CA . ILE A 1 325 ? -16.091 -7.755 -12.985 1.00 84.44 325 ILE A CA 1
ATOM 2315 C C . ILE A 1 325 ? -16.254 -6.787 -14.174 1.00 84.44 325 ILE A C 1
ATOM 2317 O O . ILE A 1 325 ? -15.809 -5.646 -14.096 1.00 84.44 325 ILE A O 1
ATOM 2321 N N . GLY A 1 326 ? -16.938 -7.207 -15.248 1.00 87.75 326 GLY A N 1
ATOM 2322 C CA . GLY A 1 326 ? -17.193 -6.383 -16.431 1.00 87.75 326 GLY A CA 1
ATOM 2323 C C . GLY A 1 326 ? -15.939 -6.090 -17.260 1.00 87.75 326 GLY A C 1
ATOM 2324 O O . GLY A 1 326 ? -14.891 -6.700 -17.072 1.00 87.75 326 GLY A O 1
ATOM 2325 N N . GLU A 1 327 ? -16.054 -5.177 -18.223 1.00 92.44 327 GLU A N 1
ATOM 2326 C CA . GLU A 1 327 ? -14.877 -4.621 -18.898 1.00 92.44 327 GLU A CA 1
ATOM 2327 C C . GLU A 1 327 ? -14.116 -3.706 -17.933 1.00 92.44 327 GLU A C 1
ATOM 2329 O O . GLU A 1 327 ? -14.731 -2.922 -17.207 1.00 92.44 327 GLU A O 1
ATOM 2334 N N . ILE A 1 328 ? -12.788 -3.793 -17.953 1.00 95.12 328 ILE A N 1
ATOM 2335 C CA . ILE A 1 328 ? -11.906 -2.908 -17.193 1.00 95.12 328 ILE A CA 1
ATOM 2336 C C . ILE A 1 328 ? -11.299 -1.901 -18.158 1.00 95.12 328 ILE A C 1
ATOM 2338 O O . ILE A 1 328 ? -10.676 -2.301 -19.142 1.00 95.12 328 ILE A O 1
ATOM 2342 N N . LEU A 1 329 ? -11.442 -0.612 -17.861 1.00 94.44 329 LEU A N 1
ATOM 2343 C CA . LEU A 1 329 ? -10.840 0.476 -18.626 1.00 94.44 329 LEU A CA 1
ATOM 2344 C C . LEU A 1 329 ? -9.628 1.029 -17.880 1.00 94.44 329 LEU A C 1
ATOM 2346 O O . LEU A 1 329 ? -9.747 1.489 -16.750 1.00 94.44 329 LEU A O 1
ATOM 2350 N N . ILE A 1 330 ? -8.479 1.037 -18.537 1.00 96.44 330 ILE A N 1
ATOM 2351 C CA . ILE A 1 330 ? -7.224 1.605 -18.059 1.00 96.44 330 ILE A CA 1
ATOM 2352 C C . ILE A 1 330 ? -6.935 2.834 -18.911 1.00 96.44 330 ILE A C 1
ATOM 2354 O O . ILE A 1 330 ? -6.751 2.724 -20.120 1.00 96.44 330 ILE A O 1
ATOM 2358 N N . ASN A 1 331 ? -6.902 4.001 -18.285 1.00 92.69 331 ASN A N 1
ATOM 2359 C CA . ASN A 1 331 ? -6.663 5.274 -18.944 1.00 92.69 331 ASN A CA 1
ATOM 2360 C C . ASN A 1 331 ? -5.350 5.885 -18.458 1.00 92.69 331 ASN A C 1
ATOM 2362 O O . ASN A 1 331 ? -5.175 6.044 -17.254 1.00 92.69 331 ASN A O 1
ATOM 2366 N N . LEU A 1 332 ? -4.464 6.252 -19.380 1.00 91.19 332 LEU A N 1
ATOM 2367 C CA . LEU A 1 332 ? -3.253 7.020 -19.109 1.00 91.19 332 LEU A CA 1
ATOM 2368 C C . LEU A 1 332 ? -3.482 8.487 -19.473 1.00 91.19 332 LEU A C 1
ATOM 2370 O O . LEU A 1 332 ? -3.783 8.800 -20.623 1.00 91.19 332 LEU A O 1
ATOM 2374 N N . ASN A 1 333 ? -3.274 9.383 -18.513 1.00 85.38 333 ASN A N 1
ATOM 2375 C CA . ASN A 1 333 ? -3.298 10.830 -18.710 1.00 85.38 333 ASN A CA 1
ATOM 2376 C C . ASN A 1 333 ? -1.987 11.454 -18.216 1.00 85.38 333 ASN A C 1
ATOM 2378 O O . ASN A 1 333 ? -1.356 10.905 -17.316 1.00 85.38 333 ASN A O 1
ATOM 2382 N N . TRP A 1 334 ? -1.555 12.572 -18.799 1.00 84.88 334 TRP A N 1
ATOM 2383 C CA . TRP A 1 334 ? -0.298 13.226 -18.429 1.00 84.88 334 TRP A CA 1
ATOM 2384 C C . TRP A 1 334 ? -0.289 14.706 -18.811 1.00 84.88 334 TRP A C 1
ATOM 2386 O O . TRP A 1 334 ? -1.076 15.174 -19.638 1.00 84.88 334 TRP A O 1
ATOM 2396 N N . ASN A 1 335 ? 0.625 15.465 -18.214 1.00 77.44 335 ASN A N 1
ATOM 2397 C CA . ASN A 1 335 ? 0.792 16.880 -18.490 1.00 77.44 335 ASN A CA 1
ATOM 2398 C C . ASN A 1 335 ? 1.496 17.111 -19.836 1.00 77.44 335 ASN A C 1
ATOM 2400 O O . ASN A 1 335 ? 2.710 16.969 -19.979 1.00 77.44 335 ASN A O 1
ATOM 2404 N N . GLN A 1 336 ? 0.723 17.552 -20.825 1.00 63.00 336 GLN A N 1
ATOM 2405 C CA . GLN A 1 336 ? 1.180 17.774 -22.198 1.00 63.00 336 GLN A CA 1
ATOM 2406 C C . GLN A 1 336 ? 1.712 19.192 -22.468 1.00 63.00 336 GLN A C 1
ATOM 2408 O O . GLN A 1 336 ? 1.766 19.592 -23.632 1.00 63.00 336 GLN A O 1
ATOM 2413 N N . ARG A 1 337 ? 2.067 19.992 -21.444 1.00 54.62 337 ARG A N 1
ATOM 2414 C CA . ARG A 1 337 ? 2.457 21.414 -21.603 1.00 54.62 337 ARG A CA 1
ATOM 2415 C C . ARG A 1 337 ? 3.448 21.639 -22.762 1.00 54.62 337 ARG A C 1
ATOM 2417 O O . ARG A 1 337 ? 4.662 21.528 -22.604 1.00 54.62 337 ARG A O 1
ATOM 2424 N N . LYS A 1 338 ? 2.914 22.055 -23.915 1.00 49.22 338 LYS A N 1
ATOM 2425 C CA . LYS A 1 338 ? 3.644 22.675 -25.025 1.00 49.22 338 LYS A CA 1
ATOM 2426 C C . LYS A 1 338 ? 3.751 24.160 -24.698 1.00 49.22 338 LYS A C 1
ATOM 2428 O O . LYS A 1 338 ? 2.755 24.876 -24.752 1.00 49.22 338 LYS A O 1
ATOM 2433 N N . SER A 1 339 ? 4.932 24.628 -24.303 1.00 38.81 339 SER A N 1
ATOM 2434 C CA . SER A 1 339 ? 5.138 26.060 -24.076 1.00 38.81 339 SER A CA 1
ATOM 2435 C C . SER A 1 339 ? 5.294 26.786 -25.413 1.00 38.81 339 SER A C 1
ATOM 2437 O O . SER A 1 339 ? 6.255 26.568 -26.148 1.00 38.81 339 SER A O 1
ATOM 2439 N N . THR A 1 340 ? 4.351 27.668 -25.729 1.00 36.09 340 THR A N 1
ATOM 2440 C CA . THR A 1 340 ? 4.486 28.718 -26.745 1.00 36.09 340 THR A CA 1
ATOM 2441 C C . THR A 1 340 ? 5.315 29.869 -26.169 1.00 36.09 340 THR A C 1
ATOM 2443 O O . THR A 1 340 ? 4.770 30.759 -25.519 1.00 36.09 340 THR A O 1
ATOM 2446 N N . GLY A 1 341 ? 6.633 29.856 -26.388 1.00 34.22 341 GLY A N 1
ATOM 2447 C CA . GLY A 1 341 ? 7.550 30.922 -25.967 1.00 34.22 341 GLY A CA 1
ATOM 2448 C C . GLY A 1 341 ? 8.605 31.231 -27.032 1.00 34.22 341 GLY A C 1
ATOM 2449 O O . GLY A 1 341 ? 9.213 30.325 -27.591 1.00 34.22 341 GLY A O 1
ATOM 2450 N N . PHE A 1 342 ? 8.824 32.519 -27.314 1.00 45.22 342 PHE A N 1
ATOM 2451 C CA . PHE A 1 342 ? 9.619 33.035 -28.445 1.00 45.22 342 PHE A CA 1
ATOM 2452 C C . PHE A 1 342 ? 11.148 32.807 -28.337 1.00 45.22 342 PHE A C 1
ATOM 2454 O O . PHE A 1 342 ? 11.876 33.133 -29.268 1.00 45.22 342 PHE A O 1
ATOM 2461 N N . PHE A 1 343 ? 11.644 32.230 -27.235 1.00 44.44 343 PHE A N 1
ATOM 2462 C CA . PHE A 1 343 ? 13.050 31.856 -27.024 1.00 44.44 343 PHE A CA 1
ATOM 2463 C C . PHE A 1 343 ? 13.135 30.623 -26.102 1.00 44.44 343 PHE A C 1
ATOM 2465 O O . PHE A 1 343 ? 13.133 30.763 -24.883 1.00 44.44 343 PHE A O 1
ATOM 2472 N N . GLY A 1 344 ? 13.205 29.411 -26.664 1.00 37.06 344 GLY A N 1
ATOM 2473 C CA . GLY A 1 344 ? 13.514 28.190 -25.902 1.00 37.06 344 GLY A CA 1
ATOM 2474 C C . GLY A 1 344 ? 12.711 26.967 -26.342 1.00 37.06 344 GLY A C 1
ATOM 2475 O O . GLY A 1 344 ? 11.510 26.882 -26.116 1.00 37.06 344 GLY A O 1
ATOM 2476 N N . LYS A 1 345 ? 13.385 25.999 -26.968 1.00 39.81 345 LYS A N 1
ATOM 2477 C CA . LYS A 1 345 ? 12.791 24.747 -27.449 1.00 39.81 345 LYS A CA 1
ATOM 2478 C C . LYS A 1 345 ? 12.821 23.707 -26.320 1.00 39.81 345 LYS A C 1
ATOM 2480 O O . LYS A 1 345 ? 13.782 22.955 -26.213 1.00 39.81 345 LYS A O 1
ATOM 2485 N N . THR A 1 346 ? 11.800 23.674 -25.468 1.00 44.06 346 THR A N 1
ATOM 2486 C CA . THR A 1 346 ? 11.545 22.532 -24.572 1.00 44.06 346 THR A CA 1
ATOM 2487 C C . THR A 1 346 ? 10.419 21.689 -25.163 1.00 44.06 346 THR A C 1
ATOM 2489 O O . THR A 1 346 ? 9.272 22.125 -25.245 1.00 44.06 346 THR A O 1
ATOM 2492 N N . SER A 1 347 ? 10.761 20.496 -25.652 1.00 51.00 347 SER A N 1
ATOM 2493 C CA . SER A 1 347 ? 9.797 19.502 -26.127 1.00 51.00 347 SER A CA 1
ATOM 2494 C C . SER A 1 347 ? 9.002 18.936 -24.945 1.00 51.00 347 SER A C 1
ATOM 2496 O O . SER A 1 347 ? 9.566 18.662 -23.885 1.00 51.00 347 SER A O 1
ATOM 2498 N N . GLY A 1 348 ? 7.683 18.803 -25.114 1.00 60.75 348 GLY A N 1
ATOM 2499 C CA . GLY A 1 348 ? 6.836 18.060 -24.178 1.00 60.75 348 GLY A CA 1
ATOM 2500 C C . GLY A 1 348 ? 7.200 16.572 -24.172 1.00 60.75 348 GLY A C 1
ATOM 2501 O O . GLY A 1 348 ? 7.848 16.095 -25.102 1.00 60.75 348 GLY A O 1
ATOM 2502 N N . VAL A 1 349 ? 6.805 15.860 -23.117 1.00 73.31 349 VAL A N 1
ATOM 2503 C CA . VAL A 1 349 ? 7.004 14.409 -22.998 1.00 73.31 349 VAL A CA 1
ATOM 2504 C C . VAL A 1 349 ? 5.837 13.696 -23.683 1.00 73.31 349 VAL A C 1
ATOM 2506 O O . VAL A 1 349 ? 4.678 13.994 -23.381 1.00 73.31 349 VAL A O 1
ATOM 2509 N N . ASP A 1 350 ? 6.144 12.784 -24.601 1.00 75.94 350 ASP A N 1
ATOM 2510 C CA . ASP A 1 350 ? 5.169 11.889 -25.229 1.00 75.94 350 ASP A CA 1
ATOM 2511 C C . ASP A 1 350 ? 5.163 10.552 -24.482 1.00 75.94 350 ASP A C 1
ATOM 2513 O O . ASP A 1 350 ? 6.184 9.856 -24.461 1.00 75.94 350 ASP A O 1
ATOM 2517 N N . LEU A 1 351 ? 4.050 10.243 -23.809 1.00 85.50 351 LEU A N 1
ATOM 2518 C CA . LEU A 1 351 ? 3.877 8.992 -23.078 1.00 85.50 351 LEU A CA 1
ATOM 2519 C C . LEU A 1 351 ? 2.975 8.037 -23.849 1.00 85.50 351 LEU A C 1
ATOM 2521 O O . LEU A 1 351 ? 1.885 8.406 -24.273 1.00 85.50 351 LEU A O 1
ATOM 2525 N N . ASP A 1 352 ? 3.407 6.787 -23.900 1.00 86.31 352 ASP A N 1
ATOM 2526 C CA . ASP A 1 352 ? 2.662 5.665 -24.448 1.00 86.31 352 ASP A CA 1
ATOM 2527 C C . ASP A 1 352 ? 2.280 4.667 -23.365 1.00 86.31 352 ASP A C 1
ATOM 2529 O O . ASP A 1 352 ? 3.057 4.415 -22.440 1.00 86.31 352 ASP A O 1
ATOM 2533 N N . LEU A 1 353 ? 1.127 4.028 -23.542 1.00 92.81 353 LEU A N 1
ATOM 2534 C CA 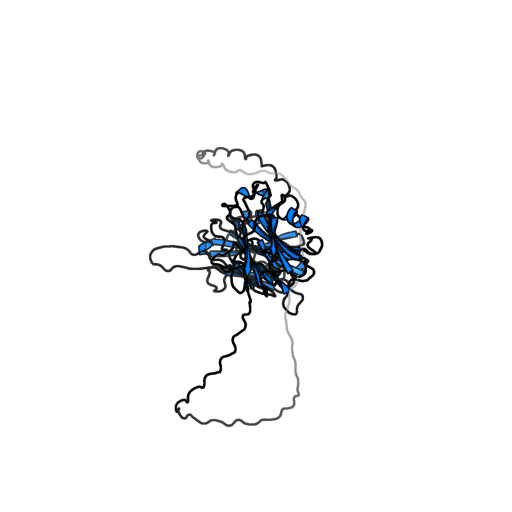. LEU A 1 353 ? 0.600 2.954 -22.716 1.00 92.81 353 LEU A CA 1
ATOM 2535 C C . LEU A 1 353 ? 0.813 1.590 -23.389 1.00 92.81 353 LEU A C 1
ATOM 2537 O O . LEU A 1 353 ? 0.554 1.384 -24.576 1.00 92.81 353 LEU A O 1
ATOM 2541 N N . GLY A 1 354 ? 1.231 0.605 -22.602 1.00 96.00 354 GLY A N 1
ATOM 2542 C CA . GLY A 1 354 ? 1.334 -0.778 -23.044 1.00 96.00 354 GLY A CA 1
ATOM 2543 C C . GLY A 1 354 ? 1.196 -1.761 -21.892 1.00 96.00 354 GLY A C 1
ATOM 2544 O O . GLY A 1 354 ? 1.075 -1.386 -20.725 1.00 96.00 354 GLY A O 1
ATOM 2545 N N . CYS A 1 355 ? 1.184 -3.049 -22.220 1.00 98.38 355 CYS A N 1
ATOM 2546 C CA . CYS A 1 355 ? 1.222 -4.095 -21.211 1.00 98.38 355 CYS A CA 1
ATOM 2547 C C . CYS A 1 355 ? 1.938 -5.355 -21.698 1.00 98.38 355 CYS A C 1
ATOM 2549 O O . CYS A 1 355 ? 2.097 -5.589 -22.903 1.00 98.38 355 CYS A O 1
ATOM 2551 N N . LEU A 1 356 ? 2.364 -6.178 -20.740 1.00 98.62 356 LEU A N 1
ATOM 2552 C CA . LEU A 1 356 ? 2.657 -7.590 -20.972 1.00 98.62 356 LEU A CA 1
ATOM 2553 C C . LEU A 1 356 ? 1.530 -8.422 -20.361 1.00 98.62 356 LEU A C 1
ATOM 2555 O O . LEU A 1 356 ? 1.100 -8.134 -19.246 1.00 98.62 356 LEU A O 1
ATOM 2559 N N . PHE A 1 357 ? 1.068 -9.454 -21.065 1.00 98.50 357 PHE A N 1
ATOM 2560 C CA . PHE A 1 357 ? 0.013 -10.355 -20.592 1.00 98.50 357 PHE A CA 1
ATOM 2561 C C . PHE A 1 357 ? 0.528 -11.790 -20.481 1.00 98.50 357 PHE A C 1
ATOM 2563 O O . PHE A 1 357 ? 1.372 -12.218 -21.271 1.00 98.50 357 PHE A O 1
ATOM 2570 N N . GLU A 1 358 ? 0.013 -12.534 -19.509 1.00 98.56 358 GLU A N 1
ATOM 2571 C CA . GLU A 1 358 ? 0.184 -13.977 -19.365 1.00 98.56 358 GLU A CA 1
ATOM 2572 C C . GLU A 1 358 ? -1.199 -14.610 -19.190 1.00 98.56 358 GLU A C 1
ATOM 2574 O O . GLU A 1 358 ? -1.963 -14.228 -18.297 1.00 98.56 358 GLU A O 1
ATOM 2579 N N . LEU A 1 359 ? -1.519 -15.577 -20.045 1.00 98.44 359 LEU A N 1
ATOM 2580 C CA . LEU A 1 359 ? -2.721 -16.395 -19.950 1.00 98.44 359 LEU A CA 1
ATOM 2581 C C . LEU A 1 359 ? -2.470 -17.630 -19.080 1.00 98.44 359 LEU A C 1
ATOM 2583 O O . LEU A 1 359 ? -1.331 -18.048 -18.861 1.00 98.44 359 LEU A O 1
ATOM 2587 N N . LYS A 1 360 ? -3.543 -18.243 -18.577 1.00 97.88 360 LYS A N 1
ATOM 2588 C CA . LYS A 1 360 ? -3.456 -19.430 -17.710 1.00 97.88 360 LYS A CA 1
ATOM 2589 C C . LYS A 1 360 ? -2.903 -20.668 -18.411 1.00 97.88 360 LYS A C 1
ATOM 2591 O O . LYS A 1 360 ? -2.354 -21.537 -17.742 1.00 97.88 360 LYS A O 1
ATOM 2596 N N . ASP A 1 361 ? -2.994 -20.731 -19.734 1.00 96.62 361 ASP A N 1
ATOM 2597 C CA . ASP A 1 361 ? -2.366 -21.782 -20.542 1.00 96.62 361 ASP A CA 1
ATOM 2598 C C . ASP A 1 361 ? -0.864 -21.552 -20.800 1.00 96.62 361 ASP A C 1
ATOM 2600 O O . ASP A 1 361 ? -0.219 -22.353 -21.475 1.00 96.62 361 ASP A O 1
ATOM 2604 N N . GLY A 1 362 ? -0.295 -20.473 -20.252 1.00 96.19 362 GLY A N 1
ATOM 2605 C CA . GLY A 1 362 ? 1.123 -20.142 -20.348 1.00 96.19 362 GLY A CA 1
ATOM 2606 C C . GLY A 1 362 ? 1.497 -19.289 -21.558 1.00 96.19 362 GLY A C 1
ATOM 2607 O O . GLY A 1 362 ? 2.660 -18.889 -21.658 1.00 96.19 362 GLY A O 1
ATOM 2608 N N . ARG A 1 363 ? 0.555 -18.966 -22.457 1.00 97.25 363 ARG A N 1
ATOM 2609 C CA . ARG A 1 363 ? 0.808 -18.001 -23.534 1.00 97.25 363 ARG A CA 1
ATOM 2610 C C . ARG A 1 363 ? 1.096 -16.624 -22.950 1.00 97.25 363 ARG A C 1
ATOM 2612 O O . ARG A 1 363 ? 0.441 -16.169 -22.013 1.00 97.25 363 ARG A O 1
ATOM 2619 N N . LYS A 1 364 ? 2.105 -15.963 -23.511 1.00 98.00 364 LYS A N 1
ATOM 2620 C CA . LYS A 1 364 ? 2.575 -14.647 -23.085 1.00 98.00 364 LYS A CA 1
ATOM 2621 C C . LYS A 1 364 ? 2.795 -13.761 -24.293 1.00 98.00 364 LYS A C 1
ATOM 2623 O O . LYS A 1 364 ? 3.234 -14.232 -25.341 1.00 98.00 364 LYS A O 1
ATOM 2628 N N . GLY A 1 365 ? 2.580 -12.469 -24.114 1.00 96.19 365 GLY A N 1
ATOM 2629 C CA . GLY A 1 365 ? 2.844 -11.490 -25.154 1.00 96.19 365 GLY A CA 1
ATOM 2630 C C . GLY A 1 365 ? 2.750 -10.069 -24.635 1.00 96.19 365 GLY A C 1
ATOM 2631 O O . GLY A 1 365 ? 2.804 -9.821 -23.430 1.00 96.19 365 GLY A O 1
ATOM 2632 N N . THR A 1 366 ? 2.623 -9.134 -25.568 1.00 96.62 366 THR A N 1
ATOM 2633 C CA . THR A 1 366 ? 2.538 -7.702 -25.290 1.00 96.62 366 THR A CA 1
ATOM 2634 C C . THR A 1 366 ? 1.412 -7.068 -26.094 1.00 96.62 366 THR A C 1
ATOM 2636 O O . THR A 1 366 ? 1.147 -7.486 -27.222 1.00 96.62 366 THR A O 1
ATOM 2639 N N . VAL A 1 367 ? 0.772 -6.060 -25.506 1.00 95.25 367 VAL A N 1
ATOM 2640 C CA . VAL A 1 367 ? -0.124 -5.137 -26.203 1.00 95.25 367 VAL A CA 1
ATOM 2641 C C . VAL A 1 367 ? 0.513 -3.750 -26.165 1.00 95.25 367 VAL A C 1
ATOM 2643 O O . VAL A 1 367 ? 0.762 -3.228 -25.080 1.00 95.25 367 VAL A O 1
ATOM 2646 N N . GLN A 1 368 ? 0.830 -3.181 -27.332 1.00 90.50 368 GLN A N 1
ATOM 2647 C CA . GLN A 1 368 ? 1.511 -1.886 -27.469 1.00 90.50 368 GLN A CA 1
ATOM 2648 C C . GLN A 1 368 ? 1.507 -1.337 -28.907 1.00 90.50 368 GLN A C 1
ATOM 2650 O O . GLN A 1 368 ? 1.433 -2.090 -29.886 1.00 90.50 368 GLN A O 1
ATOM 2655 N N . ALA A 1 369 ? 1.715 -0.023 -29.035 1.00 82.62 369 ALA A N 1
ATOM 2656 C CA . ALA A 1 369 ? 1.799 0.679 -30.316 1.00 82.62 369 ALA A CA 1
ATOM 2657 C C . ALA A 1 369 ? 3.089 0.395 -31.125 1.00 82.62 369 ALA A C 1
ATOM 2659 O O . ALA A 1 369 ? 2.995 0.156 -32.328 1.00 82.62 369 ALA A O 1
ATOM 2660 N N . LEU A 1 370 ? 4.276 0.339 -30.494 1.00 78.19 370 LEU A N 1
ATOM 2661 C CA . LEU A 1 370 ? 5.595 0.209 -31.168 1.00 78.19 370 LEU A CA 1
ATOM 2662 C C . LEU A 1 370 ? 5.784 -1.062 -32.016 1.00 78.19 370 LEU A C 1
ATOM 2664 O O . LEU A 1 370 ? 6.690 -1.131 -32.844 1.00 78.19 370 LEU A O 1
ATOM 2668 N N . GLY A 1 371 ? 4.960 -2.083 -31.785 1.00 74.81 371 GLY A N 1
ATOM 2669 C CA . GLY A 1 371 ? 4.943 -3.333 -32.551 1.00 74.81 371 GLY A CA 1
ATOM 2670 C C . GLY A 1 371 ? 3.642 -3.556 -33.318 1.00 74.81 371 GLY A C 1
ATOM 2671 O O . GLY A 1 371 ? 3.419 -4.657 -33.817 1.00 74.81 371 GLY A O 1
ATOM 2672 N N . ARG A 1 372 ? 2.757 -2.548 -33.371 1.00 82.38 372 ARG A N 1
ATOM 2673 C CA . ARG A 1 372 ? 1.384 -2.643 -33.901 1.00 82.38 372 ARG A CA 1
ATOM 2674 C C . ARG A 1 372 ? 0.571 -3.789 -33.277 1.00 82.38 372 ARG A C 1
ATOM 2676 O O . ARG A 1 372 ? -0.328 -4.340 -33.914 1.00 82.38 372 ARG A O 1
ATOM 2683 N N . ALA A 1 373 ? 0.883 -4.145 -32.035 1.00 87.94 373 ALA A N 1
ATOM 2684 C CA . ALA A 1 373 ? 0.252 -5.227 -31.297 1.00 87.94 373 ALA A CA 1
ATOM 2685 C C . ALA A 1 373 ? -0.898 -4.658 -30.456 1.00 87.94 373 ALA A C 1
ATOM 2687 O O . ALA A 1 373 ? -0.775 -4.513 -29.249 1.00 87.94 373 ALA A O 1
ATOM 2688 N N . PHE A 1 374 ? -2.010 -4.285 -31.091 1.00 87.94 374 PHE A N 1
ATOM 2689 C CA . PHE A 1 374 ? -3.126 -3.617 -30.402 1.00 87.94 374 PHE A CA 1
ATOM 2690 C C . PHE A 1 374 ? -4.045 -4.564 -29.618 1.00 87.94 374 PHE A C 1
ATOM 2692 O O . PHE A 1 374 ? -4.869 -4.093 -28.845 1.00 87.94 374 PHE A O 1
ATOM 2699 N N . GLY A 1 375 ? -3.888 -5.881 -29.769 1.00 93.81 375 GLY A N 1
ATOM 2700 C CA . GLY A 1 375 ? -4.701 -6.874 -29.066 1.00 93.81 375 GLY A CA 1
ATOM 2701 C C . GLY A 1 375 ? -6.158 -6.945 -29.546 1.00 93.81 375 GLY A C 1
ATOM 2702 O O . GLY A 1 375 ? -6.506 -6.434 -30.609 1.00 93.81 375 GLY A O 1
ATOM 2703 N N . SER A 1 376 ? -6.999 -7.637 -28.777 1.00 90.31 376 SER A N 1
ATOM 2704 C CA . SER A 1 376 ? -8.424 -7.880 -29.043 1.00 90.31 376 SER A CA 1
ATOM 2705 C C . SER A 1 376 ? -9.139 -8.125 -27.715 1.00 90.31 376 SER A C 1
ATOM 2707 O O . SER A 1 376 ? -8.553 -8.688 -26.794 1.00 90.31 376 SER A O 1
ATOM 2709 N N . LEU A 1 377 ? -10.406 -7.715 -27.605 1.00 91.75 377 LEU A N 1
ATOM 2710 C CA . LEU A 1 377 ? -11.259 -8.068 -26.460 1.00 91.75 377 LEU A CA 1
ATOM 2711 C C . LEU A 1 377 ? -11.975 -9.409 -26.644 1.00 91.75 377 LEU A C 1
ATOM 2713 O O . LEU A 1 377 ? -12.354 -10.039 -25.656 1.00 91.75 377 LEU A O 1
ATOM 2717 N N . ASN A 1 378 ? -12.181 -9.838 -27.888 1.00 92.12 378 ASN A N 1
ATOM 2718 C CA . ASN A 1 378 ? -12.959 -11.039 -28.207 1.00 92.12 378 ASN A CA 1
ATOM 2719 C C . ASN A 1 378 ? -12.067 -12.268 -28.400 1.00 92.12 378 ASN A C 1
ATOM 2721 O O . ASN A 1 378 ? -12.465 -13.382 -28.064 1.00 92.12 378 ASN A O 1
ATOM 2725 N N . ASP A 1 379 ? -10.846 -12.038 -28.871 1.00 92.62 379 ASP A N 1
ATOM 2726 C CA . ASP A 1 379 ? -9.823 -13.050 -29.100 1.00 92.62 379 ASP A CA 1
ATOM 2727 C C . ASP A 1 379 ? -8.661 -12.839 -28.130 1.00 92.62 379 ASP A C 1
ATOM 2729 O O . ASP A 1 379 ? -8.543 -11.775 -27.516 1.00 92.62 379 ASP A O 1
ATOM 2733 N N . GLU A 1 380 ? -7.785 -13.839 -28.003 1.00 91.69 380 GLU A N 1
ATOM 2734 C CA . GLU A 1 380 ? -6.511 -13.657 -27.302 1.00 91.69 380 GLU A CA 1
ATOM 2735 C C . GLU A 1 380 ? -5.828 -12.366 -27.802 1.00 91.69 380 GLU A C 1
ATOM 2737 O O . GLU A 1 380 ? -5.708 -12.174 -29.017 1.00 91.69 380 GLU A O 1
ATOM 2742 N N . PRO A 1 381 ? -5.388 -11.471 -26.897 1.00 96.75 381 PRO A N 1
ATOM 2743 C CA . PRO A 1 381 ? -5.156 -11.689 -25.463 1.00 96.75 381 PRO A CA 1
ATOM 2744 C C . PRO A 1 381 ? -6.278 -11.271 -24.505 1.00 96.75 381 PRO A C 1
ATOM 2746 O O . PRO A 1 381 ? -6.048 -11.254 -23.298 1.00 96.75 381 PRO A O 1
ATOM 2749 N N . TYR A 1 382 ? -7.468 -10.926 -25.004 1.00 97.62 382 TYR A N 1
ATOM 2750 C CA . TYR A 1 382 ? -8.567 -10.343 -24.214 1.00 97.62 382 TYR A CA 1
ATOM 2751 C C . TYR A 1 382 ? -8.213 -8.992 -23.572 1.00 97.62 382 TYR A C 1
ATOM 2753 O O . TYR A 1 382 ? -8.881 -8.525 -22.647 1.00 97.62 382 TYR A O 1
ATOM 2761 N N . VAL A 1 383 ? -7.159 -8.367 -24.093 1.00 97.31 383 VAL A N 1
ATOM 2762 C CA . VAL A 1 383 ? -6.661 -7.039 -23.758 1.00 97.31 383 VAL A CA 1
ATOM 2763 C C . VAL A 1 383 ? -6.504 -6.284 -25.070 1.00 97.31 383 VAL A C 1
ATOM 2765 O O . VAL A 1 383 ? -5.986 -6.840 -26.039 1.00 97.31 383 VAL A O 1
ATOM 2768 N N . MET A 1 384 ? -6.951 -5.035 -25.115 1.00 93.75 384 MET A N 1
ATOM 2769 C CA . MET A 1 384 ? -6.916 -4.214 -26.322 1.00 93.75 384 MET A CA 1
ATOM 2770 C C . MET A 1 384 ? -6.455 -2.795 -26.003 1.00 93.75 384 MET A C 1
ATOM 2772 O O . MET A 1 384 ? -6.871 -2.225 -25.001 1.00 93.75 384 MET A O 1
ATOM 2776 N N . LEU A 1 385 ? -5.624 -2.219 -26.863 1.00 90.75 385 LEU A N 1
ATOM 2777 C CA . LEU A 1 385 ? -5.267 -0.804 -26.855 1.00 90.75 385 LEU A CA 1
ATOM 2778 C C . LEU A 1 385 ? -6.087 -0.101 -27.946 1.00 90.75 385 LEU A C 1
ATOM 2780 O O . LEU A 1 385 ? -6.012 -0.493 -29.110 1.00 90.75 385 LEU A O 1
ATOM 2784 N N . ASP A 1 386 ? -6.864 0.926 -27.580 1.00 77.19 386 ASP A N 1
ATOM 2785 C CA . ASP A 1 386 ? -7.840 1.594 -28.470 1.00 77.19 386 ASP A CA 1
ATOM 2786 C C . ASP A 1 386 ? -7.176 2.323 -29.667 1.00 77.19 386 ASP A C 1
ATOM 2788 O O . ASP A 1 386 ? -7.849 2.743 -30.612 1.00 77.19 386 ASP A O 1
ATOM 2792 N N . GLY A 1 387 ? -5.852 2.484 -29.637 1.00 66.50 387 GLY A N 1
ATOM 2793 C CA . GLY A 1 387 ? -5.027 3.065 -30.690 1.00 66.50 387 GLY A CA 1
ATOM 2794 C C . GLY A 1 387 ? -3.822 3.809 -30.113 1.00 66.50 387 GLY A C 1
ATOM 2795 O O . GLY A 1 387 ? -3.741 4.023 -28.912 1.00 66.50 387 GLY A O 1
ATOM 2796 N N . ASP A 1 388 ? -2.909 4.206 -30.992 1.00 59.78 388 ASP A N 1
ATOM 2797 C CA . ASP A 1 388 ? -1.766 5.087 -30.706 1.00 59.78 388 ASP A CA 1
ATOM 2798 C C . ASP A 1 388 ? -2.260 6.543 -30.807 1.00 59.78 388 ASP A C 1
ATOM 2800 O O . ASP A 1 388 ? -2.648 6.979 -31.902 1.00 59.78 388 ASP A O 1
ATOM 2804 N N . ASP A 1 389 ? -2.348 7.287 -29.693 1.00 54.62 389 ASP A N 1
ATOM 2805 C CA . ASP A 1 389 ? -2.731 8.709 -29.743 1.00 54.62 389 ASP A CA 1
ATOM 2806 C C . ASP A 1 389 ? -1.522 9.592 -30.078 1.00 54.62 389 ASP A C 1
ATOM 2808 O O . ASP A 1 389 ? -1.022 10.368 -29.270 1.00 54.62 389 ASP A O 1
ATOM 2812 N N . ARG A 1 390 ? -1.113 9.494 -31.346 1.00 49.19 390 ARG A N 1
ATOM 2813 C CA . ARG A 1 390 ? 0.080 10.048 -32.025 1.00 49.19 390 ARG A CA 1
ATOM 2814 C C . ARG A 1 390 ? 0.416 11.536 -31.850 1.00 49.19 390 ARG A C 1
ATOM 2816 O O . ARG A 1 390 ? 1.289 12.041 -32.551 1.00 49.19 390 ARG A O 1
ATOM 2823 N N . THR A 1 391 ? -0.314 12.301 -31.045 1.00 46.88 391 THR A N 1
ATOM 2824 C CA . THR A 1 391 ? -0.202 13.771 -31.029 1.00 46.88 391 THR A CA 1
ATOM 2825 C C . THR A 1 391 ? -0.402 14.424 -29.662 1.00 46.88 391 THR A C 1
ATOM 2827 O O . THR A 1 391 ? -0.152 15.634 -29.544 1.00 46.88 391 THR A O 1
ATOM 2830 N N . GLY A 1 392 ? -0.884 13.668 -28.665 1.00 48.38 392 GLY A N 1
ATOM 2831 C CA . GLY A 1 392 ? -1.380 14.224 -27.408 1.00 48.38 392 GLY A CA 1
ATOM 2832 C C . GLY A 1 392 ? -2.478 15.272 -27.629 1.00 48.38 392 GLY A C 1
ATOM 2833 O O . GLY A 1 392 ? -2.435 16.343 -27.038 1.00 48.38 392 GLY A O 1
ATOM 2834 N N . THR A 1 393 ? -3.402 15.045 -28.571 1.00 40.09 393 THR A N 1
ATOM 2835 C CA . THR A 1 393 ? -4.500 15.996 -28.856 1.00 40.09 393 THR A CA 1
ATOM 2836 C C . THR A 1 393 ? -5.866 15.492 -28.420 1.00 40.09 393 THR A C 1
ATOM 2838 O O . THR A 1 393 ? -6.810 16.286 -28.361 1.00 40.09 393 THR A O 1
ATOM 2841 N N . LYS A 1 394 ? -6.005 14.213 -28.043 1.00 48.25 394 LYS A N 1
ATOM 2842 C CA . LYS A 1 394 ? -7.225 13.758 -27.378 1.00 48.25 394 LYS A CA 1
ATOM 2843 C C . LYS A 1 394 ? -7.172 14.202 -25.925 1.00 48.25 394 LYS A C 1
ATOM 2845 O O . LYS A 1 394 ? -6.318 13.771 -25.159 1.00 48.25 394 LYS A O 1
ATOM 2850 N N . ALA A 1 395 ? -8.160 14.997 -25.520 1.00 48.09 395 ALA A N 1
ATOM 2851 C CA . ALA A 1 395 ? -8.329 15.458 -24.139 1.00 48.09 395 ALA A CA 1
ATOM 2852 C C . ALA A 1 395 ? -8.428 14.315 -23.097 1.00 48.09 395 ALA A C 1
ATOM 2854 O O . ALA A 1 395 ? -8.395 14.576 -21.898 1.00 48.09 395 ALA A O 1
ATOM 2855 N N . GLY A 1 396 ? -8.572 13.061 -23.545 1.00 54.97 396 GLY A N 1
ATOM 2856 C CA . GLY A 1 396 ? -8.702 11.878 -22.700 1.00 54.97 396 GLY A CA 1
ATOM 2857 C C . GLY A 1 396 ? -7.431 11.047 -22.495 1.00 54.97 396 GLY A C 1
ATOM 2858 O O . GLY A 1 396 ? -7.487 10.173 -21.645 1.00 54.97 396 GLY A O 1
ATOM 2859 N N . GLY A 1 397 ? -6.320 11.279 -23.208 1.00 71.81 397 GLY A N 1
ATOM 2860 C CA . GLY A 1 397 ? -5.128 10.413 -23.130 1.00 71.81 397 GLY A CA 1
ATOM 2861 C C . GLY A 1 397 ? -5.287 9.046 -23.825 1.00 71.81 397 GLY A C 1
ATOM 2862 O O . GLY A 1 397 ? -6.127 8.905 -24.720 1.00 71.81 397 GLY A O 1
ATOM 2863 N N . GLU A 1 398 ? -4.492 8.042 -23.432 1.00 79.19 398 GLU A N 1
ATOM 2864 C CA . GLU A 1 398 ? -4.502 6.692 -24.033 1.00 79.19 398 GLU A CA 1
ATOM 2865 C C . GLU A 1 398 ? -5.359 5.697 -23.239 1.00 79.19 398 GLU A C 1
ATOM 2867 O O . GLU A 1 398 ? -5.395 5.738 -22.011 1.00 79.19 398 GLU A O 1
ATOM 2872 N N . ASN A 1 399 ? -6.046 4.783 -23.936 1.00 87.69 399 ASN A N 1
ATOM 2873 C CA . ASN A 1 399 ? -6.956 3.808 -23.328 1.00 87.69 399 ASN A CA 1
ATOM 2874 C C . ASN A 1 399 ? -6.579 2.371 -23.681 1.00 87.69 399 ASN A C 1
ATOM 2876 O O . ASN A 1 399 ? -6.478 2.015 -24.856 1.00 87.69 399 ASN A O 1
ATOM 2880 N N . MET A 1 400 ? -6.489 1.536 -22.653 1.00 94.25 400 MET A N 1
ATOM 2881 C CA . MET A 1 400 ? -6.415 0.085 -22.739 1.00 94.25 400 MET A CA 1
ATOM 2882 C C . MET A 1 400 ? -7.641 -0.535 -22.065 1.00 94.25 400 MET A C 1
ATOM 2884 O O . MET A 1 400 ? -8.112 -0.052 -21.041 1.00 94.25 400 MET A O 1
ATOM 2888 N N . ARG A 1 401 ? -8.162 -1.621 -22.629 1.00 95.62 401 ARG A N 1
ATOM 2889 C CA . ARG A 1 401 ? -9.333 -2.346 -22.132 1.00 95.62 401 ARG A CA 1
ATOM 2890 C C . ARG A 1 401 ? -8.982 -3.798 -21.861 1.00 95.62 401 ARG A C 1
ATOM 2892 O O . ARG A 1 401 ? -8.230 -4.395 -22.628 1.00 95.62 401 ARG A O 1
ATOM 2899 N N . ILE A 1 402 ? -9.563 -4.376 -20.815 1.00 97.25 402 ILE A N 1
ATOM 2900 C CA . ILE A 1 402 ? -9.463 -5.806 -20.494 1.00 97.25 402 ILE A CA 1
ATOM 2901 C C . ILE A 1 402 ? -10.872 -6.389 -20.427 1.00 97.25 402 ILE A C 1
ATOM 2903 O O . ILE A 1 402 ? -11.746 -5.858 -19.739 1.00 97.25 402 ILE A O 1
ATOM 2907 N N . ASN A 1 403 ? -11.092 -7.511 -21.108 1.00 95.06 403 ASN A N 1
ATOM 2908 C CA . ASN A 1 403 ? -12.361 -8.223 -21.056 1.00 95.06 403 ASN A CA 1
ATOM 2909 C C . ASN A 1 403 ? -12.445 -9.083 -19.784 1.00 95.06 403 ASN A C 1
ATOM 2911 O O . ASN A 1 403 ? -11.992 -10.228 -19.757 1.00 95.06 403 ASN A O 1
ATOM 2915 N N . GLY A 1 404 ? -13.074 -8.564 -18.729 1.00 92.25 404 GLY A N 1
ATOM 2916 C CA . GLY A 1 404 ? -13.241 -9.300 -17.475 1.00 92.25 404 GLY A CA 1
ATOM 2917 C C . GLY A 1 404 ? -14.195 -10.497 -17.552 1.00 92.25 404 GLY A C 1
ATOM 2918 O O . GLY A 1 404 ? -14.203 -11.316 -16.636 1.00 92.25 404 GLY A O 1
ATOM 2919 N N . ALA A 1 405 ? -14.947 -10.691 -18.645 1.00 91.50 405 ALA A N 1
ATOM 2920 C CA . ALA A 1 405 ? -15.660 -11.954 -18.874 1.00 91.50 405 ALA A CA 1
ATOM 2921 C C . ALA A 1 405 ? -14.698 -13.118 -19.183 1.00 91.50 405 ALA A C 1
ATOM 2923 O O . ALA A 1 405 ? -15.054 -14.280 -19.000 1.00 91.50 405 ALA A O 1
ATOM 2924 N N . ARG A 1 406 ? -13.466 -12.808 -19.608 1.00 95.19 406 ARG A N 1
ATOM 2925 C CA . ARG A 1 406 ? -12.378 -13.765 -19.861 1.00 95.19 406 ARG A CA 1
ATOM 2926 C C . ARG A 1 406 ? -11.401 -13.860 -18.692 1.00 95.19 406 ARG A C 1
ATOM 2928 O O . ARG A 1 406 ? -10.271 -14.310 -18.853 1.00 95.19 406 ARG A O 1
ATOM 2935 N N . LEU A 1 407 ? -11.839 -13.472 -17.491 1.00 93.56 407 LEU A N 1
ATOM 2936 C CA . LEU A 1 407 ? -11.027 -13.527 -16.276 1.00 93.56 407 LEU A CA 1
ATOM 2937 C C . LEU A 1 407 ? -10.392 -14.907 -16.066 1.00 93.56 407 LEU A C 1
ATOM 2939 O O . LEU A 1 407 ? -9.213 -14.983 -15.738 1.00 93.56 407 LEU A O 1
ATOM 2943 N N . ARG A 1 408 ? -11.132 -15.988 -16.340 1.00 95.31 408 ARG A N 1
ATOM 2944 C CA . ARG A 1 408 ? -10.644 -17.370 -16.196 1.00 95.31 408 ARG A CA 1
ATOM 2945 C C . ARG A 1 408 ? -9.503 -17.738 -17.143 1.00 95.31 408 ARG A C 1
ATOM 2947 O O . ARG A 1 408 ? -8.774 -18.682 -16.867 1.00 95.31 408 ARG A O 1
ATOM 2954 N N . ASP A 1 409 ? -9.335 -17.006 -18.237 1.00 97.56 409 ASP A N 1
ATOM 2955 C CA . ASP A 1 409 ? -8.260 -17.227 -19.202 1.00 97.56 409 ASP A CA 1
ATOM 2956 C C . ASP A 1 409 ? -7.000 -16.421 -18.856 1.00 97.56 409 ASP A C 1
ATOM 2958 O O . ASP A 1 409 ? -5.893 -16.805 -19.230 1.00 97.56 409 ASP A O 1
ATOM 2962 N N . ILE A 1 410 ? -7.149 -15.311 -18.131 1.00 98.00 410 ILE A N 1
ATOM 2963 C CA . ILE A 1 410 ? -6.068 -14.370 -17.829 1.00 98.00 410 ILE A CA 1
ATOM 2964 C C . ILE A 1 410 ? -5.418 -14.752 -16.497 1.00 98.00 410 ILE A C 1
ATOM 2966 O O . ILE A 1 410 ? -6.094 -14.901 -15.479 1.00 98.00 410 ILE A O 1
ATOM 2970 N N . LYS A 1 411 ? -4.087 -14.879 -16.482 1.00 98.38 411 LYS A N 1
ATOM 2971 C CA . LYS A 1 411 ? -3.313 -15.125 -15.258 1.00 98.38 411 LYS A CA 1
ATOM 2972 C C . LYS A 1 411 ? -2.850 -13.817 -14.628 1.00 98.38 411 LYS A C 1
ATOM 2974 O O . LYS A 1 411 ? -3.118 -13.580 -13.452 1.00 98.38 411 LYS A O 1
ATOM 2979 N N . ARG A 1 412 ? -2.151 -12.981 -15.399 1.00 98.56 412 ARG A N 1
ATOM 2980 C CA . ARG A 1 412 ? -1.657 -11.676 -14.943 1.00 98.56 412 ARG A CA 1
ATOM 2981 C C . ARG A 1 412 ? -1.312 -10.745 -16.101 1.00 98.56 412 ARG A C 1
ATOM 2983 O O . ARG A 1 412 ? -1.007 -11.206 -17.199 1.00 98.56 412 ARG A O 1
ATOM 2990 N N . ILE A 1 413 ? -1.340 -9.443 -15.841 1.00 98.81 413 ILE A N 1
ATOM 2991 C CA . ILE A 1 413 ? -1.008 -8.376 -16.786 1.00 98.81 413 ILE A CA 1
ATOM 2992 C C . ILE A 1 413 ? -0.171 -7.331 -16.046 1.00 98.81 413 ILE A C 1
ATOM 2994 O O . ILE A 1 413 ? -0.597 -6.846 -15.004 1.00 98.81 413 ILE A O 1
ATOM 2998 N N . VAL A 1 414 ? 0.988 -6.950 -16.581 1.00 98.75 414 VAL A N 1
ATOM 2999 C CA . VAL A 1 414 ? 1.725 -5.770 -16.101 1.00 98.75 414 VAL A CA 1
ATOM 3000 C C . VAL A 1 414 ? 1.481 -4.607 -17.050 1.00 98.75 414 VAL A C 1
ATOM 3002 O O . VAL A 1 414 ? 1.801 -4.688 -18.234 1.00 98.75 414 VAL A O 1
ATOM 3005 N N . VAL A 1 415 ? 0.891 -3.537 -16.527 1.00 98.62 415 VAL A N 1
ATOM 3006 C CA . VAL A 1 415 ? 0.626 -2.287 -17.243 1.00 98.62 415 VAL A CA 1
ATOM 3007 C C . VAL A 1 415 ? 1.849 -1.396 -17.108 1.00 98.62 415 VAL A C 1
ATOM 3009 O O . VAL A 1 415 ? 2.360 -1.211 -16.003 1.00 98.62 415 VAL A O 1
ATOM 3012 N N . TYR A 1 416 ? 2.309 -0.819 -18.210 1.00 97.88 416 TYR A N 1
ATOM 3013 C CA . TYR A 1 416 ? 3.450 0.083 -18.220 1.00 97.88 416 TYR A CA 1
ATOM 3014 C C . TYR A 1 416 ? 3.187 1.319 -19.074 1.00 97.88 416 TYR A C 1
ATOM 3016 O O . TYR A 1 416 ? 2.423 1.277 -20.036 1.00 97.88 416 TYR A O 1
ATOM 3024 N N . ALA A 1 417 ? 3.871 2.405 -18.733 1.00 94.62 417 ALA A N 1
ATOM 3025 C CA . ALA A 1 417 ? 3.990 3.587 -19.567 1.00 94.62 417 ALA A CA 1
ATOM 3026 C C . ALA A 1 417 ? 5.450 3.779 -19.993 1.00 94.62 417 ALA A C 1
ATOM 3028 O O . ALA A 1 417 ? 6.372 3.416 -19.257 1.00 94.62 417 ALA A O 1
ATOM 3029 N N . PHE A 1 418 ? 5.698 4.352 -21.164 1.00 89.31 418 PHE A N 1
ATOM 3030 C CA . PHE A 1 418 ? 7.054 4.689 -21.598 1.00 89.31 418 PHE A CA 1
ATOM 3031 C C . PHE A 1 418 ? 7.101 6.014 -22.343 1.00 89.31 418 PHE A C 1
ATOM 3033 O O . PHE A 1 418 ? 6.129 6.434 -22.956 1.00 89.31 418 PHE A O 1
ATOM 3040 N N . ILE A 1 419 ? 8.255 6.668 -22.265 1.00 82.25 419 ILE A N 1
ATOM 3041 C CA . ILE A 1 419 ? 8.545 7.914 -22.963 1.00 82.25 419 ILE A CA 1
ATOM 3042 C C . ILE A 1 419 ? 9.036 7.551 -24.357 1.00 82.25 419 ILE A C 1
ATOM 3044 O O . ILE A 1 419 ? 10.125 6.991 -24.506 1.00 82.25 419 ILE A O 1
ATOM 3048 N N . TYR A 1 420 ? 8.229 7.853 -25.367 1.00 73.44 420 TYR A N 1
ATOM 3049 C CA . TYR A 1 420 ? 8.593 7.617 -26.760 1.00 73.44 420 TYR A CA 1
ATOM 3050 C C . TYR A 1 420 ? 9.434 8.760 -27.330 1.00 73.44 420 TYR A C 1
ATOM 3052 O O . TYR A 1 420 ? 10.485 8.522 -27.929 1.00 73.44 420 TYR A O 1
ATOM 3060 N N . GLU A 1 421 ? 9.019 10.003 -27.075 1.00 66.88 421 GLU A N 1
ATOM 3061 C CA . GLU A 1 421 ? 9.761 11.211 -27.427 1.00 66.88 421 GLU A CA 1
ATOM 3062 C C . GLU A 1 421 ? 9.864 12.156 -26.219 1.00 66.88 421 GLU A C 1
ATOM 3064 O O . GLU A 1 421 ? 8.932 12.313 -25.430 1.00 66.88 421 GLU A O 1
ATOM 3069 N N . GLY A 1 422 ? 11.020 12.808 -26.077 1.00 66.00 422 GLY A N 1
ATOM 3070 C CA . GLY A 1 422 ? 11.306 13.740 -24.987 1.00 66.00 422 GLY A CA 1
ATOM 3071 C C . GLY A 1 422 ? 12.341 13.211 -23.995 1.00 66.00 422 GLY A C 1
ATOM 3072 O O . GLY A 1 422 ? 12.827 12.085 -24.086 1.00 66.00 422 GLY A O 1
ATOM 3073 N N . ALA A 1 423 ? 12.740 14.068 -23.056 1.00 61.53 423 ALA A N 1
ATOM 3074 C CA . ALA A 1 423 ? 13.670 13.682 -22.002 1.00 61.53 423 ALA A CA 1
ATOM 3075 C C . ALA A 1 423 ? 12.945 12.878 -20.915 1.00 61.53 423 ALA A C 1
ATOM 3077 O O . ALA 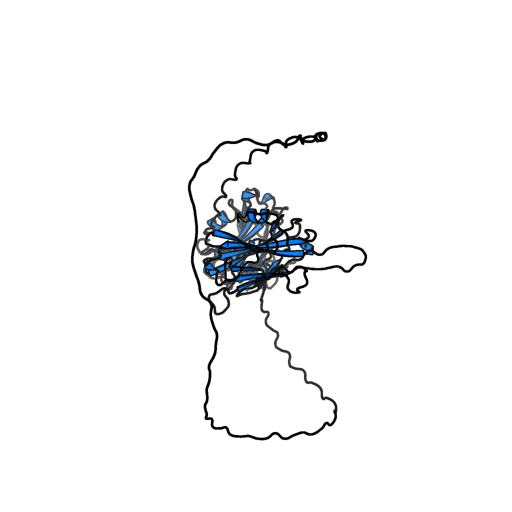A 1 423 ? 11.802 13.183 -20.577 1.00 61.53 423 ALA A O 1
ATOM 3078 N N . ALA A 1 424 ? 13.639 11.899 -20.326 1.00 67.19 424 ALA A N 1
ATOM 3079 C CA . ALA A 1 424 ? 13.135 11.119 -19.201 1.00 67.19 424 ALA A CA 1
ATOM 3080 C C . ALA A 1 424 ? 12.972 11.985 -17.942 1.00 67.19 424 ALA A C 1
ATOM 3082 O O . ALA A 1 424 ? 13.871 12.068 -17.103 1.00 67.19 424 ALA A O 1
ATOM 3083 N N . ASN A 1 425 ? 11.830 12.666 -17.850 1.00 76.44 425 ASN A N 1
ATOM 3084 C CA . ASN A 1 425 ? 11.458 13.549 -16.755 1.00 76.44 425 ASN A CA 1
ATOM 3085 C C . ASN A 1 425 ? 10.020 13.256 -16.309 1.00 76.44 425 ASN A C 1
ATOM 3087 O O . ASN A 1 425 ? 9.073 13.950 -16.679 1.00 76.44 425 ASN A O 1
ATOM 3091 N N . TRP A 1 426 ? 9.872 12.213 -15.496 1.00 81.38 426 TRP A N 1
ATOM 3092 C CA . TRP A 1 426 ? 8.581 11.750 -14.980 1.00 81.38 426 TRP A CA 1
ATOM 3093 C C . TRP A 1 426 ? 7.871 12.781 -14.095 1.00 81.38 426 TRP A C 1
ATOM 3095 O O . TRP A 1 426 ? 6.649 12.868 -14.129 1.00 81.38 426 TRP A O 1
ATOM 3105 N N . ALA A 1 427 ? 8.630 13.630 -13.392 1.00 80.19 427 ALA A N 1
ATOM 3106 C CA . ALA A 1 427 ? 8.075 14.746 -12.624 1.00 80.19 427 ALA A CA 1
ATOM 3107 C C . ALA A 1 427 ? 7.400 15.795 -13.518 1.00 80.19 427 ALA A C 1
ATOM 3109 O O . ALA A 1 427 ? 6.383 16.369 -13.149 1.00 80.19 427 ALA A O 1
ATOM 3110 N N . GLN A 1 428 ? 7.955 16.045 -14.707 1.00 76.50 428 GLN A N 1
ATOM 3111 C CA . GLN A 1 428 ? 7.343 16.945 -15.684 1.00 76.50 428 GLN A CA 1
ATOM 3112 C C . GLN A 1 428 ? 6.177 16.286 -16.420 1.00 76.50 428 GLN A C 1
ATOM 3114 O O . GLN A 1 428 ? 5.210 16.973 -16.747 1.00 76.50 428 GLN A O 1
ATOM 3119 N N . ALA A 1 429 ? 6.288 14.986 -16.703 1.00 79.69 429 ALA A N 1
ATOM 3120 C CA . ALA A 1 429 ? 5.232 14.240 -17.365 1.00 79.69 429 ALA A CA 1
ATOM 3121 C C . ALA A 1 429 ? 3.959 14.188 -16.506 1.00 79.69 429 ALA A C 1
ATOM 3123 O O . ALA A 1 429 ? 2.878 14.273 -17.073 1.00 79.69 429 ALA A O 1
ATOM 3124 N N . ASP A 1 430 ? 4.075 14.111 -15.171 1.00 80.81 430 ASP A N 1
ATOM 3125 C CA . ASP A 1 430 ? 2.934 14.090 -14.233 1.00 80.81 430 ASP A CA 1
ATOM 3126 C C . ASP A 1 430 ? 1.864 13.074 -14.667 1.00 80.81 430 ASP A C 1
ATOM 3128 O O . ASP A 1 430 ? 0.682 13.376 -14.838 1.00 8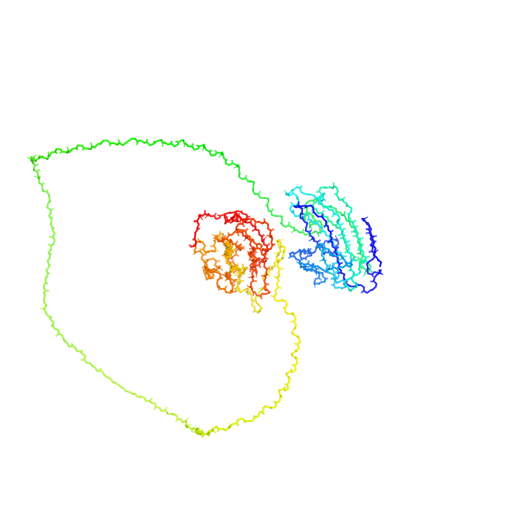0.81 430 ASP A O 1
ATOM 3132 N N . GLY A 1 431 ? 2.332 11.869 -14.998 1.00 87.81 431 GLY A N 1
ATOM 3133 C CA . GLY A 1 431 ? 1.482 10.855 -15.592 1.00 87.81 431 GLY A CA 1
ATOM 3134 C C . GLY A 1 431 ? 0.673 10.096 -14.538 1.00 87.81 431 GLY A C 1
ATOM 3135 O O . GLY A 1 431 ? 1.166 9.742 -13.463 1.00 87.81 431 GLY A O 1
ATOM 3136 N N . VAL A 1 432 ? -0.580 9.812 -14.874 1.00 91.06 432 VAL A N 1
ATOM 3137 C CA . VAL A 1 432 ? -1.568 9.171 -14.010 1.00 91.06 432 VAL A CA 1
ATOM 3138 C C . VAL A 1 432 ? -2.271 8.076 -14.794 1.00 91.06 432 VAL A C 1
ATOM 3140 O O . VAL A 1 432 ? -2.825 8.330 -15.863 1.00 91.06 432 VAL A O 1
ATOM 3143 N N . VAL A 1 433 ? -2.293 6.867 -14.238 1.00 95.75 433 VAL A N 1
ATOM 3144 C CA . VAL A 1 433 ? -3.134 5.777 -14.731 1.00 95.75 433 VAL A CA 1
ATOM 3145 C C . VAL A 1 433 ? -4.381 5.673 -13.863 1.00 95.75 433 VAL A C 1
ATOM 3147 O O . VAL A 1 433 ? -4.293 5.576 -12.642 1.00 95.75 433 VAL A O 1
ATOM 3150 N N . THR A 1 434 ? -5.552 5.690 -14.495 1.00 93.88 434 THR A N 1
ATOM 3151 C CA . THR A 1 434 ? -6.845 5.430 -13.851 1.00 93.88 434 THR A CA 1
ATOM 3152 C C . THR A 1 434 ? -7.402 4.102 -14.348 1.00 93.88 434 THR A C 1
ATOM 3154 O O . THR A 1 434 ? -7.556 3.918 -15.552 1.00 93.88 434 THR A O 1
ATOM 3157 N N . ILE A 1 435 ? -7.734 3.191 -13.438 1.00 96.06 435 ILE A N 1
ATOM 3158 C CA . ILE A 1 435 ? -8.297 1.869 -13.723 1.00 96.06 435 ILE A CA 1
ATOM 3159 C C . ILE A 1 435 ? -9.750 1.861 -13.246 1.00 96.06 435 ILE A C 1
ATOM 3161 O O . ILE A 1 435 ? -10.024 2.104 -12.074 1.00 96.06 435 ILE A O 1
ATOM 3165 N N . LYS A 1 436 ? -10.686 1.590 -14.152 1.00 91.38 436 LYS A N 1
ATOM 3166 C CA . LYS A 1 436 ? -12.132 1.602 -13.899 1.00 91.38 436 LYS A CA 1
ATOM 3167 C C . LYS A 1 436 ? -12.718 0.221 -14.129 1.00 91.38 436 LYS A C 1
ATOM 3169 O O . LYS A 1 436 ? -12.420 -0.400 -15.146 1.00 91.38 436 LYS A O 1
ATOM 3174 N N . GLY A 1 437 ? -13.572 -0.228 -13.217 1.00 87.94 437 GLY A N 1
ATOM 3175 C CA . GLY A 1 437 ? -14.237 -1.530 -13.276 1.00 87.94 437 GLY A CA 1
ATOM 3176 C C . GLY A 1 437 ? -15.622 -1.485 -12.631 1.00 87.94 437 GLY A C 1
ATOM 3177 O O . GLY A 1 437 ? -16.364 -0.523 -12.815 1.00 87.94 437 GLY A O 1
ATOM 3178 N N . GLY A 1 438 ? -15.980 -2.530 -11.879 1.00 80.00 438 GLY A N 1
ATOM 3179 C CA . GLY A 1 438 ? -17.272 -2.623 -11.189 1.00 80.00 438 GLY A CA 1
ATOM 3180 C C . GLY A 1 438 ? -17.419 -1.769 -9.921 1.00 80.00 438 GLY A C 1
ATOM 3181 O O . GLY A 1 438 ? -18.552 -1.574 -9.485 1.00 80.00 438 GLY A O 1
ATOM 3182 N N . GLY A 1 439 ? -16.309 -1.266 -9.368 1.00 82.19 439 GLY A N 1
ATOM 3183 C CA . GLY A 1 439 ? -16.240 -0.471 -8.133 1.00 82.19 439 GLY A CA 1
ATOM 3184 C C . GLY A 1 439 ? -15.633 0.927 -8.338 1.00 82.19 439 GLY A C 1
ATOM 3185 O O . GLY A 1 439 ? -15.701 1.458 -9.450 1.00 82.19 439 GLY A O 1
ATOM 3186 N N . PRO A 1 440 ? -15.044 1.538 -7.291 1.00 84.19 440 PRO A N 1
ATOM 3187 C CA . PRO A 1 440 ? -14.399 2.851 -7.376 1.00 84.19 440 PRO A CA 1
ATOM 3188 C C . PRO A 1 440 ? -13.286 2.918 -8.435 1.00 84.19 440 PRO A C 1
ATOM 3190 O O . PRO A 1 440 ? -12.596 1.930 -8.687 1.00 84.19 440 PRO A O 1
ATOM 3193 N N . ASP A 1 441 ? -13.068 4.101 -9.015 1.00 88.88 441 ASP A N 1
ATOM 3194 C CA . ASP A 1 441 ? -11.934 4.355 -9.911 1.00 88.88 441 ASP A CA 1
ATOM 3195 C C . ASP A 1 441 ? -10.624 4.219 -9.115 1.00 88.88 441 ASP A C 1
ATOM 3197 O O . ASP A 1 441 ? -10.420 4.924 -8.126 1.00 88.88 441 ASP A O 1
ATOM 3201 N N . ILE A 1 442 ? -9.709 3.362 -9.560 1.00 92.56 442 ILE A N 1
ATOM 3202 C CA . ILE A 1 442 ? -8.397 3.179 -8.934 1.00 92.56 442 ILE A CA 1
ATOM 3203 C C . ILE A 1 442 ? -7.387 4.094 -9.626 1.00 92.56 442 ILE A C 1
ATOM 3205 O O . ILE A 1 442 ? -7.247 4.055 -10.846 1.00 92.56 442 ILE A O 1
ATOM 3209 N N . ILE A 1 443 ? -6.671 4.912 -8.864 1.00 92.31 443 ILE A N 1
ATOM 3210 C CA . ILE A 1 443 ? -5.693 5.879 -9.364 1.00 92.31 443 ILE A CA 1
ATOM 3211 C C . ILE A 1 443 ? -4.289 5.414 -8.986 1.00 92.31 443 ILE A C 1
ATOM 3213 O O . ILE A 1 443 ? -4.012 5.154 -7.818 1.00 92.31 443 ILE A O 1
ATOM 3217 N N . VAL A 1 444 ? -3.390 5.368 -9.969 1.00 94.94 444 VAL A N 1
ATOM 3218 C CA . VAL A 1 444 ? -1.958 5.129 -9.777 1.00 94.94 444 VAL A CA 1
ATOM 3219 C C . VAL A 1 444 ? -1.179 6.272 -10.420 1.00 94.94 444 VAL A C 1
ATOM 3221 O O . VAL A 1 444 ? -1.177 6.433 -11.643 1.00 94.94 444 VAL A O 1
ATOM 3224 N N . ARG A 1 445 ? -0.524 7.091 -9.595 1.00 92.38 445 ARG A N 1
ATOM 3225 C CA . ARG A 1 445 ? 0.327 8.198 -10.056 1.00 92.38 445 ARG A CA 1
ATOM 3226 C C . ARG A 1 445 ? 1.765 7.748 -10.242 1.00 92.38 445 ARG A C 1
ATOM 3228 O O . ARG A 1 445 ? 2.300 7.059 -9.383 1.00 92.38 445 ARG A O 1
ATOM 3235 N N . MET A 1 446 ? 2.413 8.187 -11.314 1.00 90.81 446 MET A N 1
ATOM 3236 C CA . MET A 1 446 ? 3.850 7.979 -11.526 1.00 90.81 446 MET A CA 1
ATOM 3237 C C . MET A 1 446 ? 4.658 9.081 -10.816 1.00 90.81 446 MET A C 1
ATOM 3239 O O . MET A 1 446 ? 5.339 9.890 -11.445 1.00 90.81 446 MET A O 1
ATOM 3243 N N . ASP A 1 447 ? 4.522 9.144 -9.490 1.00 80.94 447 ASP A N 1
ATOM 3244 C CA . ASP A 1 447 ? 5.012 10.209 -8.598 1.00 80.94 447 ASP A CA 1
ATOM 3245 C C . ASP A 1 447 ? 6.334 9.881 -7.872 1.00 80.94 447 ASP A C 1
ATOM 3247 O O . ASP A 1 447 ? 6.909 10.726 -7.184 1.00 80.94 447 ASP A O 1
ATOM 3251 N N . GLU A 1 448 ? 6.890 8.685 -8.076 1.00 74.19 448 GLU A N 1
ATOM 3252 C CA . GLU A 1 448 ? 8.249 8.364 -7.630 1.00 74.19 448 GLU A CA 1
ATOM 3253 C C . GLU A 1 448 ? 9.268 9.027 -8.570 1.00 74.19 448 GLU A C 1
ATOM 3255 O O . GLU A 1 448 ? 9.603 8.521 -9.641 1.00 74.19 448 GLU A O 1
ATOM 3260 N N . HIS A 1 449 ? 9.733 10.217 -8.205 1.00 70.00 449 HIS A N 1
ATOM 3261 C CA . HIS A 1 449 ? 10.618 11.026 -9.042 1.00 70.00 449 HIS A CA 1
ATOM 3262 C C . HIS A 1 449 ? 12.103 10.784 -8.724 1.00 70.00 449 HIS A C 1
ATOM 3264 O O . HIS A 1 449 ? 12.490 10.609 -7.574 1.00 70.00 449 HIS A O 1
ATOM 3270 N N . GLY A 1 450 ? 12.961 10.806 -9.751 1.00 64.12 450 GLY A N 1
ATOM 3271 C CA . GLY A 1 450 ? 14.421 10.652 -9.603 1.00 64.12 450 GLY A CA 1
ATOM 3272 C C . GLY A 1 450 ? 15.064 9.700 -10.613 1.00 64.12 450 GLY A C 1
ATOM 3273 O O . GLY A 1 450 ? 16.277 9.739 -10.823 1.00 64.12 450 GLY A O 1
ATOM 3274 N N . SER A 1 451 ? 14.257 8.887 -11.296 1.00 74.50 451 SER A N 1
ATOM 3275 C CA . SER A 1 451 ? 14.724 8.025 -12.380 1.00 74.50 451 SER A CA 1
ATOM 3276 C C . SER A 1 451 ? 14.906 8.798 -13.689 1.00 74.50 451 SER A C 1
ATOM 3278 O O . SER A 1 451 ? 14.041 9.570 -14.097 1.00 74.50 451 SER A O 1
ATOM 3280 N N . ARG A 1 452 ? 16.020 8.535 -14.383 1.00 79.75 452 ARG A N 1
ATOM 3281 C CA . ARG A 1 452 ? 16.262 8.956 -15.779 1.00 79.75 452 ARG A CA 1
ATOM 3282 C C . ARG A 1 452 ? 15.906 7.864 -16.791 1.00 79.75 452 ARG A C 1
ATOM 3284 O O . ARG A 1 452 ? 16.246 7.981 -17.966 1.00 79.75 452 ARG A O 1
ATOM 3291 N N . LYS A 1 453 ? 15.309 6.763 -16.335 1.00 87.75 453 LYS A N 1
ATOM 3292 C CA . LYS A 1 453 ? 14.954 5.638 -17.195 1.00 87.75 453 LYS A CA 1
ATOM 3293 C C . LYS A 1 453 ? 13.628 5.924 -17.911 1.00 87.75 453 LYS A C 1
ATOM 3295 O O . LYS A 1 453 ? 12.735 6.524 -17.323 1.00 87.75 453 LYS A O 1
ATOM 3300 N N . GLY A 1 454 ? 13.517 5.529 -19.178 1.00 88.19 454 GLY A N 1
ATOM 3301 C CA . GLY A 1 454 ? 12.421 5.930 -20.072 1.00 88.19 454 GLY A CA 1
ATOM 3302 C C . GLY A 1 454 ? 11.132 5.111 -19.968 1.00 88.19 454 GLY A C 1
ATOM 3303 O O . GLY A 1 454 ? 10.208 5.371 -20.724 1.00 88.19 454 GLY A O 1
ATOM 3304 N N . MET A 1 455 ? 11.037 4.134 -19.068 1.00 92.81 455 MET A N 1
ATOM 3305 C CA . MET A 1 455 ? 9.847 3.296 -18.894 1.00 92.81 455 MET A CA 1
ATOM 3306 C C . MET A 1 455 ? 9.468 3.170 -17.418 1.00 92.81 455 MET A C 1
ATOM 3308 O O . MET A 1 455 ? 10.347 3.132 -16.559 1.00 92.81 455 MET A O 1
ATOM 3312 N N . CYS A 1 456 ? 8.169 3.076 -17.144 1.00 95.88 456 CYS A N 1
ATOM 3313 C CA . CYS A 1 456 ? 7.581 2.866 -15.828 1.00 95.88 456 CYS A CA 1
ATOM 3314 C C . CYS A 1 456 ? 6.611 1.675 -15.881 1.00 95.88 456 CYS A C 1
ATOM 3316 O O . CYS A 1 456 ? 5.626 1.720 -16.616 1.00 95.88 456 CYS A O 1
ATOM 3318 N N . ALA A 1 457 ? 6.856 0.614 -15.112 1.00 97.88 457 ALA A N 1
ATOM 3319 C CA . ALA A 1 457 ? 5.820 -0.361 -14.788 1.00 97.88 457 ALA A CA 1
ATOM 3320 C C . ALA A 1 457 ? 4.877 0.279 -13.771 1.00 97.88 457 ALA A C 1
ATOM 3322 O O . ALA A 1 457 ? 5.300 0.639 -12.676 1.00 97.88 457 ALA A O 1
ATOM 3323 N N . VAL A 1 458 ? 3.612 0.447 -14.137 1.00 97.88 458 VAL A N 1
ATOM 3324 C CA . VAL A 1 458 ? 2.657 1.240 -13.362 1.00 97.88 458 VAL A CA 1
ATOM 3325 C C . VAL A 1 458 ? 1.903 0.362 -12.374 1.00 97.88 458 VAL A C 1
ATOM 3327 O O . VAL A 1 458 ? 1.890 0.658 -11.179 1.00 97.88 458 VAL A O 1
ATOM 3330 N N . ALA A 1 459 ? 1.314 -0.736 -12.853 1.00 98.31 459 ALA A N 1
ATOM 3331 C CA . ALA A 1 459 ? 0.514 -1.633 -12.026 1.00 98.31 459 ALA A CA 1
ATOM 3332 C C . ALA A 1 459 ? 0.597 -3.097 -12.486 1.00 98.31 459 ALA A C 1
ATOM 3334 O O . ALA A 1 459 ? 0.668 -3.377 -13.685 1.00 98.31 459 ALA A O 1
ATOM 3335 N N . MET A 1 460 ? 0.537 -4.025 -11.530 1.00 98.62 460 MET A N 1
ATOM 3336 C CA . MET A 1 460 ? 0.340 -5.455 -11.764 1.00 98.62 460 MET A CA 1
ATOM 3337 C C . MET A 1 460 ? -1.131 -5.805 -11.545 1.00 98.62 460 MET A C 1
ATOM 3339 O O . MET A 1 460 ? -1.710 -5.491 -10.513 1.00 98.62 460 MET A O 1
ATOM 3343 N N . ILE A 1 461 ? -1.727 -6.502 -12.502 1.00 98.38 461 ILE A N 1
ATOM 3344 C CA . ILE A 1 461 ? -3.089 -7.025 -12.440 1.00 98.38 461 ILE A CA 1
ATOM 3345 C C . ILE A 1 461 ? -2.976 -8.543 -12.363 1.00 98.38 461 ILE A C 1
ATOM 3347 O O . ILE A 1 461 ? -2.482 -9.162 -13.301 1.00 98.38 461 ILE A O 1
ATOM 3351 N N . THR A 1 462 ? -3.417 -9.158 -11.269 1.00 98.25 462 THR A N 1
ATOM 3352 C CA . THR A 1 462 ? -3.275 -10.608 -11.041 1.00 98.25 462 THR A CA 1
ATOM 3353 C C . THR A 1 462 ? -4.629 -11.252 -10.802 1.00 98.25 462 THR A C 1
ATOM 3355 O O . THR A 1 462 ? -5.412 -10.746 -10.005 1.00 98.25 462 THR A O 1
ATOM 3358 N N . ASN A 1 463 ? -4.925 -12.361 -11.483 1.00 97.19 463 ASN A N 1
ATOM 3359 C CA . ASN A 1 463 ? -6.142 -13.136 -11.236 1.00 97.19 463 ASN A CA 1
ATOM 3360 C C . ASN A 1 463 ? -6.094 -13.746 -9.829 1.00 97.19 463 ASN A C 1
ATOM 3362 O O . ASN A 1 463 ? -5.119 -14.406 -9.470 1.00 97.19 463 ASN A O 1
ATOM 3366 N N . VAL A 1 464 ? -7.165 -13.549 -9.062 1.00 94.81 464 VAL A N 1
ATOM 3367 C CA . VAL A 1 464 ? -7.340 -14.107 -7.721 1.00 94.81 464 VAL A CA 1
ATOM 3368 C C . VAL A 1 464 ? -8.500 -15.094 -7.753 1.00 94.81 464 VAL A C 1
ATOM 3370 O O . VAL A 1 464 ? -9.665 -14.713 -7.900 1.00 94.81 464 VAL A O 1
ATOM 3373 N N . GLY A 1 465 ? -8.164 -16.382 -7.646 1.00 91.94 465 GLY A N 1
ATOM 3374 C CA . GLY A 1 465 ? -9.124 -17.471 -7.447 1.00 91.94 465 GLY A CA 1
ATOM 3375 C C . GLY A 1 465 ? -10.198 -17.622 -8.528 1.00 91.94 465 GLY A C 1
ATOM 3376 O O . GLY A 1 465 ? -11.243 -18.195 -8.246 1.00 91.94 465 GLY A O 1
ATOM 3377 N N . ASP A 1 466 ? -9.991 -17.095 -9.738 1.00 92.88 466 ASP A N 1
ATOM 3378 C CA . ASP A 1 466 ? -11.023 -17.024 -10.783 1.00 92.88 466 ASP A CA 1
ATOM 3379 C C . ASP A 1 466 ? -12.286 -16.232 -10.411 1.00 92.88 466 ASP A C 1
ATOM 3381 O O . ASP A 1 466 ? -13.348 -16.402 -11.019 1.00 92.88 466 ASP A O 1
ATOM 3385 N N . GLN A 1 467 ? -12.155 -15.332 -9.436 1.00 89.81 467 GLN A N 1
ATOM 3386 C CA . GLN A 1 467 ? -13.253 -14.521 -8.913 1.00 89.81 467 GLN A CA 1
ATOM 3387 C C . GLN A 1 467 ? -13.069 -13.026 -9.174 1.00 89.81 467 GLN A C 1
ATOM 3389 O O . GLN A 1 467 ? -14.058 -12.332 -9.410 1.00 89.81 467 GLN A O 1
ATOM 3394 N N . THR A 1 468 ? -11.831 -12.528 -9.137 1.00 92.81 468 THR A N 1
ATOM 3395 C CA . THR A 1 468 ? -11.514 -11.112 -9.375 1.00 92.81 468 THR A CA 1
ATOM 3396 C C . THR A 1 468 ? -10.069 -10.918 -9.862 1.00 92.81 468 THR A C 1
ATOM 3398 O O . THR A 1 468 ? -9.309 -11.883 -9.978 1.00 92.81 468 THR A O 1
ATOM 3401 N N . PHE A 1 469 ? -9.688 -9.675 -10.156 1.00 95.75 469 PHE A N 1
ATOM 3402 C CA . PHE A 1 469 ? -8.295 -9.263 -10.274 1.00 95.75 469 PHE A CA 1
ATOM 3403 C C . PHE A 1 469 ? -7.871 -8.417 -9.071 1.00 95.75 469 PHE A C 1
ATOM 3405 O O . PHE A 1 469 ? -8.583 -7.496 -8.680 1.00 95.75 469 PHE A O 1
ATOM 3412 N N . SER A 1 470 ? -6.676 -8.681 -8.550 1.00 95.56 470 SER A N 1
ATOM 3413 C CA . SER A 1 470 ? -5.946 -7.765 -7.675 1.00 95.56 470 SER A CA 1
ATOM 3414 C C . SER A 1 470 ? -5.148 -6.783 -8.524 1.00 95.56 470 SER A C 1
ATOM 3416 O O . SER A 1 470 ? -4.399 -7.207 -9.404 1.00 95.56 470 SER A O 1
ATOM 3418 N N . ILE A 1 471 ? -5.277 -5.494 -8.231 1.00 97.38 471 ILE A N 1
ATOM 3419 C CA . ILE A 1 471 ? -4.503 -4.394 -8.802 1.00 97.38 471 ILE A CA 1
ATOM 3420 C C . ILE A 1 471 ? -3.457 -3.983 -7.777 1.00 97.38 471 ILE A C 1
ATOM 3422 O O . ILE A 1 471 ? -3.812 -3.540 -6.693 1.00 97.38 471 ILE A O 1
ATOM 3426 N N . GLU A 1 472 ? -2.187 -4.136 -8.115 1.00 96.94 472 GLU A N 1
ATOM 3427 C CA . GLU A 1 472 ? -1.044 -3.762 -7.290 1.00 96.94 472 GLU A CA 1
ATOM 3428 C C . GLU A 1 472 ? -0.296 -2.598 -7.933 1.00 96.94 472 GLU A C 1
ATOM 3430 O O . GLU A 1 472 ? 0.054 -2.653 -9.112 1.00 96.94 472 GLU A O 1
ATOM 3435 N N . ARG A 1 473 ? -0.018 -1.555 -7.157 1.00 96.81 473 ARG A N 1
ATOM 3436 C CA . ARG A 1 473 ? 0.820 -0.437 -7.575 1.00 96.81 473 ARG A CA 1
ATOM 3437 C C . ARG A 1 473 ? 2.286 -0.862 -7.637 1.00 96.81 473 ARG A C 1
ATOM 3439 O O . ARG A 1 473 ? 2.848 -1.299 -6.639 1.00 96.81 473 ARG A O 1
ATOM 3446 N N . LEU A 1 474 ? 2.927 -0.652 -8.784 1.00 96.44 474 LEU A N 1
ATOM 3447 C CA . LEU A 1 474 ? 4.353 -0.937 -8.974 1.00 96.44 474 LEU A CA 1
ATOM 3448 C C . LEU A 1 474 ? 5.193 0.343 -8.981 1.00 96.44 474 LEU A C 1
ATOM 3450 O O . LEU A 1 474 ? 6.133 0.468 -8.203 1.00 96.44 474 LEU A O 1
ATOM 3454 N N . VAL A 1 475 ? 4.853 1.271 -9.882 1.00 95.94 475 VAL A N 1
ATOM 3455 C CA . VAL A 1 475 ? 5.586 2.518 -10.185 1.00 95.94 475 VAL A CA 1
ATOM 3456 C C . VAL A 1 475 ? 7.105 2.304 -10.181 1.00 95.94 475 VAL A C 1
ATOM 3458 O O . VAL A 1 475 ? 7.872 2.961 -9.487 1.00 95.94 475 VAL A O 1
ATOM 3461 N N . GLU A 1 476 ? 7.568 1.318 -10.946 1.00 94.69 476 GLU A N 1
ATOM 3462 C CA . GLU A 1 476 ? 8.979 0.937 -11.034 1.00 94.69 476 GLU A CA 1
ATOM 3463 C C . GLU A 1 476 ? 9.586 1.337 -12.371 1.00 94.69 476 GLU A C 1
ATOM 3465 O O . GLU A 1 476 ? 8.976 1.139 -13.419 1.00 94.69 476 GLU A O 1
ATOM 3470 N N . TYR A 1 477 ? 10.801 1.886 -12.354 1.00 93.50 477 TYR A N 1
ATOM 3471 C CA . TYR A 1 477 ? 11.401 2.452 -13.557 1.00 93.50 477 TYR A CA 1
ATOM 3472 C C . TYR A 1 477 ? 12.470 1.562 -14.185 1.00 93.50 477 TYR A C 1
ATOM 3474 O O . TYR A 1 477 ? 13.430 1.125 -13.541 1.00 93.50 477 TYR A O 1
ATOM 3482 N N . PHE A 1 478 ? 12.363 1.417 -15.502 1.00 94.50 478 PHE A N 1
ATOM 3483 C CA . PHE A 1 478 ? 13.185 0.549 -16.338 1.00 94.50 478 PHE A CA 1
ATOM 3484 C C . PHE A 1 478 ? 13.698 1.300 -17.563 1.00 94.50 478 PHE A C 1
ATOM 3486 O O . PHE A 1 478 ? 13.073 2.241 -18.052 1.00 94.50 478 PHE A O 1
ATOM 3493 N N . SER A 1 479 ? 14.862 0.903 -18.070 1.00 90.81 479 SER A N 1
ATOM 3494 C CA . SER A 1 479 ? 15.485 1.537 -19.239 1.00 90.81 479 SER A CA 1
ATOM 3495 C C . SER A 1 479 ? 14.710 1.237 -20.523 1.00 90.81 479 SER A C 1
ATOM 3497 O O . SER A 1 479 ? 14.822 1.978 -21.494 1.00 90.81 479 SER A O 1
ATOM 3499 N N . GLY A 1 480 ? 13.914 0.165 -20.527 1.00 90.88 480 GLY A N 1
ATOM 3500 C CA . GLY A 1 480 ? 13.011 -0.198 -21.611 1.00 90.88 480 GLY A CA 1
ATOM 3501 C C . GLY A 1 480 ? 12.434 -1.604 -21.441 1.00 90.88 480 GLY A C 1
ATOM 3502 O O . GLY A 1 480 ? 12.695 -2.286 -20.449 1.00 90.88 480 GLY A O 1
ATOM 3503 N N . HIS A 1 481 ? 11.693 -2.051 -22.458 1.00 92.81 481 HIS A N 1
ATOM 3504 C CA . HIS A 1 481 ? 10.900 -3.286 -22.458 1.00 92.81 481 HIS A CA 1
ATOM 3505 C C . HIS A 1 481 ? 11.645 -4.536 -21.968 1.00 92.81 481 HIS A C 1
ATOM 3507 O O . HIS A 1 481 ? 11.090 -5.325 -21.214 1.00 92.81 481 HIS A O 1
ATOM 3513 N N . ARG A 1 482 ? 12.910 -4.711 -22.372 1.00 93.56 482 ARG A N 1
ATOM 3514 C CA . ARG A 1 482 ? 13.715 -5.885 -22.001 1.00 93.56 482 ARG A CA 1
ATOM 3515 C C . ARG A 1 482 ? 14.002 -5.958 -20.500 1.00 93.56 482 ARG A C 1
ATOM 3517 O O . ARG A 1 482 ? 13.971 -7.046 -19.943 1.00 93.56 482 ARG A O 1
ATOM 3524 N N . GLU A 1 483 ? 14.304 -4.827 -19.867 1.00 95.81 483 GLU A N 1
ATOM 3525 C CA . GLU A 1 483 ? 14.605 -4.785 -18.429 1.00 95.81 483 GLU A CA 1
ATOM 3526 C C . GLU A 1 483 ? 13.326 -5.022 -17.611 1.00 95.81 483 GLU A C 1
ATOM 3528 O O . GLU A 1 483 ? 13.348 -5.808 -16.670 1.00 95.81 483 GLU A O 1
ATOM 3533 N N . LEU A 1 484 ? 12.197 -4.436 -18.034 1.00 96.31 484 LEU A N 1
ATOM 3534 C CA . LEU A 1 484 ? 10.881 -4.681 -17.431 1.00 96.31 484 LEU A CA 1
ATOM 3535 C C . LEU A 1 484 ? 10.471 -6.160 -17.543 1.00 96.31 484 LEU A C 1
ATOM 3537 O O . LEU A 1 484 ? 10.061 -6.777 -16.564 1.00 96.31 484 LEU A O 1
ATOM 3541 N N . ASP A 1 485 ? 10.606 -6.749 -18.732 1.00 95.94 485 ASP A N 1
ATOM 3542 C CA . ASP A 1 485 ? 10.315 -8.165 -18.988 1.00 95.94 485 ASP A CA 1
ATOM 3543 C C . ASP A 1 485 ? 11.145 -9.106 -18.099 1.00 95.94 485 ASP A C 1
ATOM 3545 O O . ASP A 1 485 ? 10.613 -10.066 -17.536 1.00 95.94 485 ASP A O 1
ATOM 3549 N N . GLN A 1 486 ? 12.436 -8.806 -17.930 1.00 95.81 486 GLN A N 1
ATOM 3550 C CA . GLN A 1 486 ? 13.325 -9.551 -17.037 1.00 95.81 486 GLN A CA 1
ATOM 3551 C C . GLN A 1 486 ? 12.910 -9.409 -15.571 1.00 95.81 486 GLN A C 1
ATOM 3553 O O . GLN A 1 486 ? 12.836 -10.418 -14.875 1.00 95.81 486 GLN A O 1
ATOM 3558 N N . ALA A 1 487 ? 12.593 -8.193 -15.120 1.00 93.75 487 ALA A N 1
ATOM 3559 C CA . ALA A 1 487 ? 12.198 -7.930 -13.737 1.00 93.75 487 ALA A CA 1
ATOM 3560 C C . ALA A 1 487 ? 10.947 -8.723 -13.322 1.00 93.75 487 ALA A C 1
ATOM 3562 O O . ALA A 1 487 ? 10.901 -9.282 -12.229 1.00 93.75 487 ALA A O 1
ATOM 3563 N N . TYR A 1 488 ? 9.961 -8.852 -14.218 1.00 95.25 488 TYR A N 1
ATOM 3564 C CA . TYR A 1 488 ? 8.709 -9.570 -13.934 1.00 95.25 488 TYR A CA 1
ATOM 3565 C C . TYR A 1 488 ? 8.653 -11.007 -14.484 1.00 95.25 488 TYR A C 1
ATOM 3567 O O . TYR A 1 488 ? 7.614 -11.677 -14.387 1.00 95.25 488 TYR A O 1
ATOM 3575 N N . ASN A 1 489 ? 9.771 -11.513 -15.018 1.00 95.81 489 ASN A N 1
ATOM 3576 C CA . ASN A 1 489 ? 9.930 -12.874 -15.537 1.00 95.81 489 ASN A CA 1
ATOM 3577 C C . ASN A 1 489 ? 8.889 -13.255 -16.609 1.00 95.81 489 ASN A C 1
ATOM 3579 O O . ASN A 1 489 ? 8.255 -14.321 -16.552 1.00 95.81 489 ASN A O 1
ATOM 3583 N N . TRP A 1 490 ? 8.681 -12.387 -17.602 1.00 96.12 490 TRP A N 1
ATOM 3584 C CA . TRP A 1 490 ? 7.809 -12.719 -18.732 1.00 96.12 490 TRP A CA 1
ATOM 3585 C C . TRP A 1 490 ? 8.513 -13.661 -19.717 1.00 96.12 490 TRP A C 1
ATOM 3587 O O . TRP A 1 490 ? 7.944 -14.688 -20.092 1.00 96.12 490 TRP A O 1
ATOM 3597 N N . GLY A 1 491 ? 9.778 -13.391 -20.040 1.00 94.81 491 GLY A N 1
ATOM 3598 C CA . GLY A 1 491 ? 10.611 -14.219 -20.914 1.00 94.81 491 GLY A CA 1
ATOM 3599 C C . GLY A 1 491 ? 10.355 -13.979 -22.402 1.00 94.81 491 GLY A C 1
ATOM 3600 O O . GLY A 1 491 ? 10.466 -14.910 -23.205 1.00 94.81 491 GLY A O 1
ATOM 3601 N N . LEU A 1 492 ? 9.983 -12.755 -22.780 1.00 93.00 492 LEU A N 1
ATOM 3602 C CA . LEU A 1 492 ? 9.745 -12.394 -24.175 1.00 93.00 492 LEU A CA 1
ATOM 3603 C C . LEU A 1 492 ? 11.060 -12.135 -24.927 1.00 93.00 492 LEU A C 1
ATOM 3605 O O . LEU A 1 492 ? 12.119 -11.851 -24.366 1.00 93.00 492 LEU A O 1
ATOM 3609 N N . ARG A 1 493 ? 11.006 -12.240 -26.257 1.00 90.06 493 ARG A N 1
ATOM 3610 C CA . ARG A 1 493 ? 12.141 -11.918 -27.133 1.00 90.06 493 ARG A CA 1
ATOM 3611 C C . ARG A 1 493 ? 11.928 -10.549 -27.762 1.00 90.06 493 ARG A C 1
ATOM 3613 O O . ARG A 1 493 ? 11.054 -10.385 -28.604 1.00 90.06 493 ARG A O 1
ATOM 3620 N N . TRP A 1 494 ? 12.769 -9.593 -27.381 1.00 87.12 494 TRP A N 1
ATOM 3621 C CA . TRP A 1 494 ? 12.670 -8.203 -27.825 1.00 87.12 494 TRP A CA 1
ATOM 3622 C C . TRP A 1 494 ? 13.599 -7.88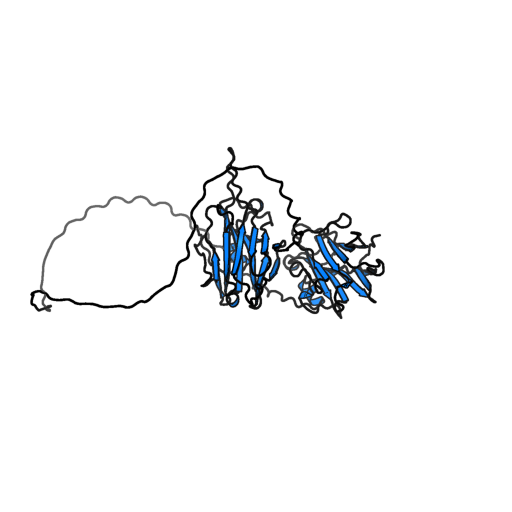6 -28.995 1.00 87.12 494 TRP A C 1
ATOM 3624 O O . TRP A 1 494 ? 14.790 -8.212 -28.954 1.00 87.12 494 TRP A O 1
ATOM 3634 N N . GLN A 1 495 ? 13.066 -7.167 -29.979 1.00 83.00 495 GLN A N 1
ATOM 3635 C CA . GLN A 1 495 ? 13.803 -6.524 -31.068 1.00 83.00 495 GLN A CA 1
ATOM 3636 C C . GLN A 1 495 ? 13.480 -5.025 -31.078 1.00 83.00 495 GLN A C 1
ATOM 3638 O O . GLN A 1 495 ? 12.499 -4.600 -30.469 1.00 83.00 495 GLN A O 1
ATOM 3643 N N . THR A 1 496 ? 14.307 -4.223 -31.745 1.00 76.62 496 THR A N 1
ATOM 3644 C CA . THR A 1 496 ? 14.032 -2.792 -31.922 1.00 76.62 496 THR A CA 1
ATOM 3645 C C . THR A 1 496 ? 12.756 -2.611 -32.741 1.00 76.62 496 THR A C 1
ATOM 3647 O O . THR A 1 496 ? 12.639 -3.178 -33.825 1.00 76.62 496 THR A O 1
ATOM 3650 N N . GLY A 1 497 ? 11.818 -1.824 -32.220 1.00 67.31 497 GLY A N 1
ATOM 3651 C CA . GLY A 1 497 ? 10.586 -1.431 -32.903 1.00 67.31 497 GLY A CA 1
ATOM 3652 C C . GLY A 1 497 ? 10.506 0.085 -33.059 1.00 67.31 497 GLY A C 1
ATOM 3653 O O . GLY A 1 497 ? 11.226 0.826 -32.389 1.00 67.31 497 GLY A O 1
ATOM 3654 N N . SER A 1 498 ? 9.626 0.537 -33.942 1.00 66.69 498 SER A N 1
ATOM 3655 C CA . SER A 1 498 ? 9.273 1.943 -34.144 1.00 66.69 498 SER A CA 1
ATOM 3656 C C . SER A 1 498 ? 7.776 2.028 -34.429 1.00 66.69 498 SER A C 1
ATOM 3658 O O . SER A 1 498 ? 7.215 1.077 -34.978 1.00 66.69 498 SER A O 1
ATOM 3660 N N . LYS A 1 499 ? 7.140 3.145 -34.066 1.00 59.47 499 LYS A N 1
ATOM 3661 C CA . LYS A 1 499 ? 5.729 3.391 -34.397 1.00 59.47 499 LYS A CA 1
ATOM 3662 C C . LYS A 1 499 ? 5.494 3.500 -35.905 1.00 59.47 499 LYS A C 1
ATOM 3664 O O . LYS A 1 499 ? 6.422 3.963 -36.611 1.00 59.47 499 LYS A O 1
#

Sequence (499 aa):
MTTTIIRGQKADLTKSNPGLDRIVVGMGWQASPGVDLDFSAFLLGPGSKATADEDLIFYGNPAGAGGAMQLQTGSRSAYAGLTDNEQVSISLGSVPAAYERIAFSLTLYEGEQRRQNFAGVDGVYLRIVDERGGSELIRFTLDRTSGVETAIVVGELYRHNGEWKFNAVGSGYTGGLAALCGSFGIDVAEPAPAPPAPAPAPPAPPPAPSAQPSKPAPPAQPAPPAQPPGGTRSPLNLGRPSQQGGGTPPAPSSGAPDAASPRVLPPAPGARPAPAPAQPQGTPPAPSSSAPAPAPPAAPSLQKIELTKRGDKISLEKKAGTDSIGEILINLNWNQRKSTGFFGKTSGVDLDLGCLFELKDGRKGTVQALGRAFGSLNDEPYVMLDGDDRTGTKAGGENMRINGARLRDIKRIVVYAFIYEGAANWAQADGVVTIKGGGPDIIVRMDEHGSRKGMCAVAMITNVGDQTFSIERLVEYFSGHRELDQAYNWGLRWQTGSK

Foldseek 3Di:
DEAEDEAFDKFFDCVVPPPQFKKKKFKAKDFDPPWDKWKWKAQAFPPLAGPAPLRIDGLQNQADQVRQKGKDQDDADQFPNDGGPTMMIGGRVSRDPRGFKMWIKMFTDCCVVVVHDQQRMDFIKIWMARPVVSDTHYIYTADRDDDSFGMFGQWMWGDDPNGIMIHGHGDGDHPTPCRVNVVNPHHDDDDDPDDPDPDDDPDDDDDDDDDDDDDDDDDDDDDDDDDDDDDDDDDDDDDDDDDDYDDDDDDDDDDDDDDDDDDDDDDDDDDDDDDDDDDDDDDDDDDDDDDDDDDDDDDDDQQEDERDDAFHKDWQDCAPPDLFQAKKKKFKDWDQDDDPDPDDDAHGWDKWKKKWFAWPVGDIDIDGDQVPRQADCVDPPVKGWPYDPPPSPPPGHTMMMHGRVCLNGTFKMFMKMFGPDHWQFLVRGQMWMWMDTNGGIYIFTLPPGDDRAGMFRAWMWGRDPSRTTMIGGHSDGDNDDVRVCVVVVRPDDDDDTGD

Radius of gyration: 38.31 Å; chains: 1; bounding box: 106×86×122 Å

Organism: Saccharibacillus brassicae (NCBI:txid2583377)

pLDDT: mean 76.27, std 22.07, range [27.72, 98.81]